Protein AF-0000000072981106 (afdb_homodimer)

InterPro domains:
  IPR003352 Phosphotransferase system, EIIC [PF13303] (28-330)

Nearest PDB structures (foldseek):
  7uwa-assembly1_c  TM=3.039E-01  e=6.686E+00  Citrus x limon
  7uwa-assembly1_c  TM=3.040E-01  e=7.660E+00  Citrus x limon

Secondary structure (DSSP, 8-state):
-HHHHHHHHHHHHHHHHHHHHHHSTTHHHHHHHHHHHHIIIIIHHIIIIIIIIIIT--HHHHHHHHHHHTTHHHHHHHHHHHHTT--HHHHHHHHHHTTTS-HHHHHHHHHHHTTTHHHHHHHSPTTHHHHHIIIIIHHHHHHHHHHHHHHHIIIIIHHHHHHHHHHHHSHHHHHHHHHHHHHHHHHTTT-HHHHHHHHT--HHHHHHHHHHHHHHHHHHHHHHHHHT-S-HHHHHHHHH-GGGGHHHHHHSHHHHHHHHHHHHHHHHHHHHHHT--B--TT---HHHHHHHHHHHS-HHHHHHHHHHHHHHHHHHHHHHHHHTTTS----HHHHHHHHHHHHHHHHH-/-HHHHHHHHHHHHHHHHHHHHHHSTTHHHHHHHHHHHHIIIIIHHIIIIIIIIIIT--HHHHHHHHHHHTTHHHHHHHHHHHHTT--HHHHHHHHHHTTTS-HHHHHHHHHHHTTTHHHHHHHSPTTHHHHHIIIIIHHHHHHHHHHHHHHHIIIIIHHHHHHHHHHHHSHHHHHHHHHHHHHHHHHTTT-HHHHHHHHT--HHHHHHHHHHHHHHHHHHHHHHHHHT-S-HHHHHHHHH-GGGGHHHHHHSHHHHHHHHHHHHHHHHHHHHHHT--B--TT---HHHHHHHHHHHS-HHHHHHHHHHHHHHHHHHHHHHHHHTTTS----HHHHHHHHHHHHHHHHH-

Solvent-accessible surface area (backbone atoms only — not comparable to full-atom values): 30025 Å² total; per-residue (Å²): 109,53,57,59,51,25,50,51,49,52,51,50,50,50,49,51,51,49,45,38,34,71,66,38,88,67,20,46,52,38,40,52,20,41,27,36,19,27,43,27,5,30,36,26,15,32,42,24,23,32,35,32,16,64,69,64,63,34,65,67,27,26,53,24,6,54,32,8,43,57,30,25,0,17,35,9,9,19,37,20,10,42,64,64,65,31,56,66,49,59,12,43,19,31,4,24,16,20,42,78,38,51,40,62,19,10,35,52,21,14,53,60,43,37,69,48,50,50,56,40,59,71,73,34,57,79,62,54,29,54,48,48,40,46,68,46,48,25,45,46,25,28,50,44,17,59,63,34,39,62,55,44,49,68,41,41,39,41,49,26,48,45,35,38,51,21,30,68,75,37,31,58,66,37,16,24,50,48,4,8,52,38,23,31,34,41,49,35,96,62,40,25,23,28,50,32,41,58,23,54,27,38,33,50,54,28,27,18,31,6,42,6,29,27,10,40,22,40,12,44,28,40,26,32,54,71,63,46,35,50,56,71,66,52,26,51,42,31,29,58,34,33,64,80,38,39,68,49,41,67,65,32,46,63,64,51,41,54,27,32,25,53,16,6,11,51,16,2,32,49,36,46,72,70,62,46,34,23,77,47,33,18,34,34,32,40,63,62,15,47,60,39,34,50,35,61,38,58,56,67,60,47,51,53,48,50,50,50,16,31,49,38,5,32,48,27,13,50,50,37,33,63,73,43,61,82,50,91,72,58,30,48,68,58,51,54,51,49,52,51,50,49,51,51,50,61,67,73,93,110,53,57,58,51,25,50,50,49,50,50,50,49,50,50,51,50,49,45,38,34,72,66,38,88,65,20,45,53,38,40,52,21,41,26,35,18,26,42,26,6,31,37,26,16,32,42,23,22,32,35,32,17,65,68,65,62,35,65,67,28,26,52,24,7,55,32,5,43,56,30,26,0,16,36,10,8,19,38,20,10,41,64,65,66,30,56,66,50,58,12,44,20,32,5,25,16,20,42,79,39,52,41,61,19,10,35,54,20,13,53,59,44,34,70,47,50,50,54,40,60,70,73,34,57,80,60,55,30,56,49,49,40,48,70,46,47,24,45,46,25,29,50,44,17,60,64,34,38,62,54,44,49,68,41,40,37,42,50,25,48,45,34,41,52,20,31,68,75,36,31,58,65,37,17,24,51,49,4,9,50,41,23,32,35,41,49,36,96,62,40,24,23,26,52,32,41,58,23,54,29,38,33,49,55,28,26,18,30,6,43,6,27,28,9,41,22,40,11,46,28,41,26,33,56,71,63,47,37,50,56,71,66,53,26,52,42,33,29,57,36,33,65,79,39,38,68,49,41,68,65,31,47,63,65,51,40,54,28,32,27,54,17,7,11,53,16,2,32,52,35,46,72,70,62,45,36,21,78,44,32,19,33,32,32,42,65,62,13,48,59,37,33,50,34,62,40,60,58,66,58,47,52,53,48,48,51,51,15,30,48,37,5,31,48,26,13,51,49,36,33,63,73,41,60,83,50,92,72,58,31,48,67,56,51,53,50,49,51,50,50,50,53,52,51,60,66,74,91

Foldseek 3Di:
DLLVLLLVLLVVLVVVLVCQCVPPDVRLLLLVQLLVLLCQALLQLLQQQLVVCVVVVDVVSNVRSVVRNQQLLLSSQQRNLVSLPADNVLSNLLSVLRGRFHNVLSSQLSNVCSVVLVVLVVPPDPPVSVVCSNPPSSVSSNVSSVVCRVVLCVRLQVSLVSLVVSCVVPVLVSLLQLQLVLLLCQLASNHSLSNQSSNQHWWLSLLLLQLSNLLLLLLQLLQCVLLVLDDNVLSNVCSQGNVVPNVQCVQPVPLSSVLSSRLRSVLSNLSVVLRFIGNRTSQRHNPSSLSSSVSGDPPVSSVVSSVVSNVSSNVSSVVSCVVCVVPDGHHPVNVVVVVVVVVVVVVVD/DLQVLLLVLLVVLVVVLVCQCVPPDVRLLLLVQLLVLLCQALLQLLQQQLVVCVVVVDVVSNVRSVVRNQQLLLSSQQRNLVSLPADNVLSNLLSVLRRRFHNVLSSQLSNVCSVVLVVLVVPPDPPVSVVCSNPPSSVSSNVSSVVCRVVLCVRLQVSLVSLQVSCVVPVLVSLLQLQLVLLLCQLASNHSLSNQSSNQHWWLSLLLLQLSNLLLLLLQLLQCVLLVLDDNVLSNVCSQGNVVPNVQCVQPVPLSSVLSSRLRSVLSNLSSVLRFIGNRTSQRHNPSSLSSSVSGDPPVSSVVSSVVSNVSSNVSSVVSCVVCVVPDGHHPVNVVVVVVVVVVVVVVD

pLDDT: mean 89.25, std 8.45, range [45.03, 98.38]

Sequence (698 aa):
MVIFKGTLLLLICLSAFSLFSLKAPKGMKAMGALADAAVATFLVEAFQSYVGGDMLHIKLLKDTGLAAGGMGGAAAATLVPLALGVSPVYAVLIGASCYGLGILPGFVAGYALSFIVPIIEKKVPKGLDLIVCVALVAPLARLIGNGATPVVNSTLLNIGGIITVAANESPIIMGFILGGVITVVATAPLSSMALTAMLGLKGLPMAIGALSVMGSSFMNFVLFHRLKFGDRSTTISVAIEPLTQADVISANPIPVYVTNFIGGGLAGIIVTHFGLINNATGTATPIAGLMVMYGFNDPKTVTIAAIFCALAGAFAGLLGSIVFKNYKIRTVAELRAASEEQEIEQATAMVIFKGTLLLLICLSAFSLFSLKAPKGMKAMGALADAAVATFLVEAFQSYVGGDMLHIKLLKDTGLAAGGMGGAAAATLVPLALGVSPVYAVLIGASCYGLGILPGFVAGYALSFIVPIIEKKVPKGLDLIVCVALVAPLARLIGNGATPVVNSTLLNIGGIITVAANESPIIMGFILGGVITVVATAPLSSMALTAMLGLKGLPMAIGALSVMGSSFMNFVLFHRLKFGDRSTTISVAIEPLTQADVISANPIPVYVTNFIGGGLAGIIVTHFGLINNATGTATPIAGLMVMYGFNDPKTVTIAAIFCALAGAFAGLLGSIVFKNYKIRTVAELRAASEEQEIEQATA

Radius of gyration: 28.67 Å; Cα contacts (8 Å, |Δi|>4): 1515; chains: 2; bounding box: 59×83×63 Å

Structure (mmCIF, N/CA/C/O backbone):
data_AF-0000000072981106-model_v1
#
loop_
_entity.id
_entity.type
_entity.pdbx_description
1 polymer 'Membrane protein'
#
loop_
_atom_site.group_PDB
_atom_site.id
_atom_site.type_symbol
_atom_site.label_atom_id
_atom_site.label_alt_id
_atom_site.label_comp_id
_atom_site.label_asym_id
_atom_site.label_entity_id
_atom_site.label_seq_id
_atom_site.pdbx_PDB_ins_code
_atom_site.Cartn_x
_atom_site.Cartn_y
_atom_site.Cartn_z
_atom_site.occupancy
_atom_site.B_iso_or_equiv
_atom_site.auth_seq_id
_atom_site.auth_comp_id
_atom_site.auth_asym_id
_atom_site.auth_atom_id
_atom_site.pdbx_PDB_model_num
ATOM 1 N N . MET A 1 1 ? -14.336 27.453 31.312 1 82.06 1 MET A N 1
ATOM 2 C CA . MET A 1 1 ? -14.133 26.047 31.656 1 82.06 1 MET A CA 1
ATOM 3 C C . MET A 1 1 ? -13.82 25.234 30.406 1 82.06 1 MET A C 1
ATOM 5 O O . MET A 1 1 ? -12.891 24.422 30.406 1 82.06 1 MET A O 1
ATOM 9 N N . VAL A 1 2 ? -14.438 25.656 29.312 1 85.19 2 VAL A N 1
ATOM 10 C CA . VAL A 1 2 ? -14.273 24.875 28.094 1 85.19 2 VAL A CA 1
ATOM 11 C C . VAL A 1 2 ? -12.906 25.156 27.469 1 85.19 2 VAL A C 1
ATOM 13 O O . VAL A 1 2 ? -12.25 24.266 26.953 1 85.19 2 VAL A O 1
ATOM 16 N N . ILE A 1 3 ? -12.406 26.375 27.641 1 88.31 3 ILE A N 1
ATOM 17 C CA . ILE A 1 3 ? -11.109 26.781 27.109 1 88.31 3 ILE A CA 1
ATOM 18 C C . ILE A 1 3 ? -10 26.047 27.859 1 88.31 3 ILE A C 1
ATOM 20 O O . ILE A 1 3 ? -9.062 25.516 27.25 1 88.31 3 ILE A O 1
ATOM 24 N N . PHE A 1 4 ? -10.148 26.047 29.094 1 91.5 4 PHE A N 1
ATOM 25 C CA . PHE A 1 4 ? -9.148 25.391 29.922 1 91.5 4 PHE A CA 1
ATOM 26 C C . PHE A 1 4 ? -9.094 23.891 29.625 1 91.5 4 PHE A C 1
ATOM 28 O O . PHE A 1 4 ? -8.016 23.312 29.484 1 91.5 4 PHE A O 1
ATOM 35 N N . LYS A 1 5 ? -10.219 23.328 29.516 1 91.19 5 LYS A N 1
ATOM 36 C CA . LYS A 1 5 ? -10.297 21.891 29.234 1 91.19 5 LYS A CA 1
ATOM 37 C C . LYS A 1 5 ? -9.703 21.578 27.859 1 91.19 5 LYS A C 1
ATOM 39 O O . LYS A 1 5 ? -8.938 20.625 27.719 1 91.19 5 LYS A O 1
ATOM 44 N N . GLY A 1 6 ? -10.086 22.344 26.922 1 89.38 6 GLY A N 1
ATOM 45 C CA . GLY A 1 6 ? -9.578 22.125 25.578 1 89.38 6 GLY A CA 1
ATOM 46 C C . GLY A 1 6 ? -8.07 22.297 25.484 1 89.38 6 GLY A C 1
ATOM 47 O O . GLY A 1 6 ? -7.398 21.5 24.828 1 89.38 6 GLY A O 1
ATOM 48 N N . THR A 1 7 ? -7.602 23.219 26.125 1 91.69 7 THR A N 1
ATOM 49 C CA . THR A 1 7 ? -6.168 23.5 26.094 1 91.69 7 THR A CA 1
ATOM 50 C C . THR A 1 7 ? -5.387 22.422 26.828 1 91.69 7 THR A C 1
ATOM 52 O O . THR A 1 7 ? -4.348 21.969 26.344 1 91.69 7 THR A O 1
ATOM 55 N N . LEU A 1 8 ? -5.859 22.094 27.906 1 93.19 8 LEU A N 1
ATOM 56 C CA . LEU A 1 8 ? -5.199 21.062 28.688 1 93.19 8 LEU A CA 1
ATOM 57 C C . LEU A 1 8 ? -5.137 19.75 27.922 1 93.19 8 LEU A C 1
ATOM 59 O O . LEU A 1 8 ? -4.105 19.078 27.906 1 93.19 8 LEU A O 1
ATOM 63 N N . LEU A 1 9 ? -6.18 19.391 27.359 1 91.5 9 LEU A N 1
ATOM 64 C CA . LEU A 1 9 ? -6.246 18.141 26.609 1 91.5 9 LEU A CA 1
ATOM 65 C C . LEU A 1 9 ? -5.332 18.203 25.391 1 91.5 9 LEU A C 1
ATOM 67 O O . LEU A 1 9 ? -4.715 17.188 25.031 1 91.5 9 LEU A O 1
ATOM 71 N N . LEU A 1 10 ? -5.332 19.297 24.734 1 89.69 10 LEU A N 1
ATOM 72 C CA . LEU A 1 10 ? -4.43 19.469 23.609 1 89.69 10 LEU A CA 1
ATOM 73 C C . LEU A 1 10 ? -2.977 19.281 24.031 1 89.69 10 LEU A C 1
ATOM 75 O O . LEU A 1 10 ? -2.221 18.578 23.359 1 89.69 10 LEU A O 1
ATOM 79 N N . LEU A 1 11 ? -2.633 19.812 25.141 1 90.5 11 LEU A N 1
ATOM 80 C CA . LEU A 1 11 ? -1.264 19.719 25.641 1 90.5 11 LEU A CA 1
ATOM 81 C C . LEU A 1 11 ? -0.94 18.297 26.062 1 90.5 11 LEU A C 1
ATOM 83 O O . LEU A 1 11 ? 0.184 17.828 25.875 1 90.5 11 LEU A O 1
ATOM 87 N N . ILE A 1 12 ? -1.849 17.672 26.641 1 90.75 12 ILE A N 1
ATOM 88 C CA . ILE A 1 12 ? -1.661 16.281 27.047 1 90.75 12 ILE A CA 1
ATOM 89 C C . ILE A 1 12 ? -1.435 15.422 25.797 1 90.75 12 ILE A C 1
ATOM 91 O O . ILE A 1 12 ? -0.544 14.57 25.797 1 90.75 12 ILE A O 1
ATOM 95 N N . CYS A 1 13 ? -2.219 15.664 24.812 1 88.88 13 CYS A N 1
ATOM 96 C CA . CYS A 1 13 ? -2.076 14.914 23.578 1 88.88 13 CYS A CA 1
ATOM 97 C C . CYS A 1 13 ? -0.718 15.172 22.938 1 88.88 13 CYS A C 1
ATOM 99 O O . CYS A 1 13 ? -0.076 14.25 22.438 1 88.88 13 CYS A O 1
ATOM 101 N N . LEU A 1 14 ? -0.359 16.375 22.969 1 88.12 14 LEU A N 1
ATOM 102 C CA . LEU A 1 14 ? 0.933 16.734 22.406 1 88.12 14 LEU A CA 1
ATOM 103 C C . LEU A 1 14 ? 2.07 16.062 23.156 1 88.12 14 LEU A C 1
ATOM 105 O O . LEU A 1 14 ? 3.047 15.617 22.547 1 88.12 14 LEU A O 1
ATOM 109 N N . SER A 1 15 ? 1.947 16.078 24.422 1 89.44 15 SER A N 1
ATOM 110 C CA . SER A 1 15 ? 2.961 15.422 25.25 1 89.44 15 SER A CA 1
ATOM 111 C C . SER A 1 15 ? 3.014 13.922 24.969 1 89.44 15 SER A C 1
ATOM 113 O O . SER A 1 15 ? 4.094 13.344 24.859 1 89.44 15 SER A O 1
ATOM 115 N N . ALA A 1 16 ? 1.918 13.367 24.875 1 87.81 16 ALA A N 1
ATOM 116 C CA . ALA A 1 16 ? 1.851 11.945 24.578 1 87.81 16 ALA A CA 1
ATOM 117 C C . ALA A 1 16 ? 2.42 11.641 23.188 1 87.81 16 ALA A C 1
ATOM 119 O O . ALA A 1 16 ? 3.133 10.648 23.016 1 87.81 16 ALA A O 1
ATOM 120 N N . PHE A 1 17 ? 2.031 12.438 22.328 1 86.88 17 PHE A N 1
ATOM 121 C CA . PHE A 1 17 ? 2.523 12.297 20.953 1 86.88 17 PHE A CA 1
ATOM 122 C C . PHE A 1 17 ? 4.039 12.469 20.906 1 86.88 17 PHE A C 1
ATOM 124 O O . PHE A 1 17 ? 4.727 11.727 20.203 1 86.88 17 PHE A O 1
ATOM 131 N N . SER A 1 18 ? 4.523 13.391 21.609 1 85.94 18 SER A N 1
ATOM 132 C CA . SER A 1 18 ? 5.961 13.633 21.672 1 85.94 18 SER A CA 1
ATOM 133 C C . SER A 1 18 ? 6.691 12.469 22.328 1 85.94 18 SER A C 1
ATOM 135 O O . SER A 1 18 ? 7.758 12.062 21.875 1 85.94 18 SER A O 1
ATOM 137 N N . LEU A 1 19 ? 6.098 12.008 23.328 1 88.06 19 LEU A N 1
ATOM 138 C CA . LEU A 1 19 ? 6.691 10.875 24.031 1 88.06 19 LEU A CA 1
ATOM 139 C C . LEU A 1 19 ? 6.734 9.648 23.125 1 88.06 19 LEU A C 1
ATOM 141 O O . LEU A 1 19 ? 7.73 8.922 23.109 1 88.06 19 LEU A O 1
ATOM 145 N N . PHE A 1 20 ? 5.746 9.461 22.422 1 89.81 20 PHE A N 1
ATOM 146 C CA . PHE A 1 20 ? 5.711 8.336 21.5 1 89.81 20 PHE A CA 1
ATOM 147 C C . PHE A 1 20 ? 6.758 8.5 20.406 1 89.81 20 PHE A C 1
ATOM 149 O O . PHE A 1 20 ? 7.496 7.559 20.094 1 89.81 20 PHE A O 1
ATOM 156 N N . SER A 1 21 ? 6.82 9.633 19.828 1 86.81 21 SER A N 1
ATOM 157 C CA . SER A 1 21 ? 7.723 9.883 18.719 1 86.81 21 SER A CA 1
ATOM 158 C C . SER A 1 21 ? 9.18 9.734 19.125 1 86.81 21 SER A C 1
ATOM 160 O O . SER A 1 21 ? 10.008 9.242 18.359 1 86.81 21 SER A O 1
ATOM 162 N N . LEU A 1 22 ? 9.438 10.102 20.375 1 83.56 22 LEU A N 1
ATOM 163 C CA . LEU A 1 22 ? 10.836 10.164 20.797 1 83.56 22 LEU A CA 1
ATOM 164 C C . LEU A 1 22 ? 11.234 8.898 21.547 1 83.56 22 LEU A C 1
ATOM 166 O O . LEU A 1 22 ? 12.398 8.492 21.5 1 83.56 22 LEU A O 1
ATOM 170 N N . LYS A 1 23 ? 10.273 8.234 22.219 1 88.06 23 LYS A N 1
ATOM 171 C CA . LYS A 1 23 ? 10.656 7.152 23.109 1 88.06 23 LYS A CA 1
ATOM 172 C C . LYS A 1 23 ? 10.219 5.797 22.562 1 88.06 23 LYS A C 1
ATOM 174 O O . LYS A 1 23 ? 10.797 4.762 22.906 1 88.06 23 LYS A O 1
ATOM 179 N N . ALA A 1 24 ? 9.188 5.809 21.844 1 90.12 24 ALA A N 1
ATOM 180 C CA . ALA A 1 24 ? 8.75 4.527 21.297 1 90.12 24 ALA A CA 1
ATOM 181 C C . ALA A 1 24 ? 9.727 4.023 20.234 1 90.12 24 ALA A C 1
ATOM 183 O O . ALA A 1 24 ? 10.344 4.82 19.516 1 90.12 24 ALA A O 1
ATOM 184 N N . PRO A 1 25 ? 9.867 2.684 20.141 1 91.12 25 PRO A N 1
ATOM 185 C CA . PRO A 1 25 ? 10.75 2.141 19.109 1 91.12 25 PRO A CA 1
ATOM 186 C C . PRO A 1 25 ? 10.359 2.59 17.703 1 91.12 25 PRO A C 1
ATOM 188 O O . PRO A 1 25 ? 9.281 2.232 17.219 1 91.12 25 PRO A O 1
ATOM 191 N N . LYS A 1 26 ? 11.227 3.303 17.016 1 91.94 26 LYS A N 1
ATOM 192 C CA . LYS A 1 26 ? 11.031 3.811 15.664 1 91.94 26 LYS A CA 1
ATOM 193 C C . LYS A 1 26 ? 9.789 4.695 15.594 1 91.94 26 LYS A C 1
ATOM 195 O O . LYS A 1 26 ? 9.078 4.691 14.586 1 91.94 26 LYS A O 1
ATOM 200 N N . GLY A 1 27 ? 9.555 5.383 16.656 1 89.88 27 GLY A N 1
ATOM 201 C CA . GLY A 1 27 ? 8.359 6.203 16.766 1 89.88 27 GLY A CA 1
ATOM 202 C C . GLY A 1 27 ? 8.305 7.336 15.766 1 89.88 27 GLY A C 1
ATOM 203 O O . GLY A 1 27 ? 7.258 7.609 15.18 1 89.88 27 GLY A O 1
ATOM 204 N N . MET A 1 28 ? 9.352 8.008 15.539 1 85.62 28 MET A N 1
ATOM 205 C CA . MET A 1 28 ? 9.414 9.133 14.609 1 85.62 28 MET A CA 1
ATOM 206 C C . MET A 1 28 ? 9.086 8.68 13.188 1 85.62 28 MET A C 1
ATOM 208 O O . MET A 1 28 ? 8.367 9.367 12.461 1 85.62 28 MET A O 1
ATOM 212 N N . LYS A 1 29 ? 9.617 7.547 12.828 1 88.5 29 LYS A N 1
ATOM 213 C CA . LYS A 1 29 ? 9.352 6.992 11.508 1 88.5 29 LYS A CA 1
ATOM 214 C C . LYS A 1 29 ? 7.879 6.613 11.352 1 88.5 29 LYS A C 1
ATOM 216 O O . LYS A 1 29 ? 7.285 6.824 10.289 1 88.5 29 LYS A O 1
ATOM 221 N N . ALA A 1 30 ? 7.398 6.055 12.43 1 93 30 ALA A N 1
ATOM 222 C CA . ALA A 1 30 ? 5.996 5.652 12.414 1 93 30 ALA A CA 1
ATOM 223 C C . ALA A 1 30 ? 5.078 6.863 12.258 1 93 30 ALA A C 1
ATOM 225 O O . ALA A 1 30 ? 4.102 6.82 11.508 1 93 30 ALA A O 1
ATOM 226 N N . MET A 1 31 ? 5.422 7.883 12.93 1 88.25 31 MET A N 1
ATOM 227 C CA . MET A 1 31 ? 4.598 9.086 12.867 1 88.25 31 MET A CA 1
ATOM 228 C C . MET A 1 31 ? 4.695 9.75 11.5 1 88.25 31 MET A C 1
ATOM 230 O O . MET A 1 31 ? 3.715 10.305 11 1 88.25 31 MET A O 1
ATOM 234 N N . GLY A 1 32 ? 5.855 9.758 10.953 1 85.69 32 GLY A N 1
ATOM 235 C CA . GLY A 1 32 ? 6.012 10.242 9.594 1 85.69 32 GLY A CA 1
ATOM 236 C C . GLY A 1 32 ? 5.176 9.469 8.586 1 85.69 32 GLY A C 1
ATOM 237 O O . GLY A 1 32 ? 4.605 10.055 7.664 1 85.69 32 GLY A O 1
ATOM 238 N N . ALA A 1 33 ? 5.141 8.18 8.781 1 92 33 ALA A N 1
ATOM 239 C CA . ALA A 1 33 ? 4.344 7.328 7.902 1 92 33 ALA A CA 1
ATOM 240 C C . ALA A 1 33 ? 2.854 7.609 8.062 1 92 33 ALA A C 1
ATOM 242 O O . ALA A 1 33 ? 2.092 7.523 7.102 1 92 33 ALA A O 1
ATOM 243 N N . LEU A 1 34 ? 2.432 7.91 9.312 1 90.69 34 LEU A N 1
ATOM 244 C CA . LEU A 1 34 ? 1.043 8.289 9.555 1 90.69 34 LEU A CA 1
ATOM 245 C C . LEU A 1 34 ? 0.689 9.562 8.789 1 90.69 34 LEU A C 1
ATOM 247 O O . LEU A 1 34 ? -0.386 9.656 8.195 1 90.69 34 LEU A O 1
ATOM 251 N N . ALA A 1 35 ? 1.575 10.5 8.828 1 85.94 35 ALA A N 1
ATOM 252 C CA . ALA A 1 35 ? 1.39 11.734 8.078 1 85.94 35 ALA A CA 1
ATOM 253 C C . ALA A 1 35 ? 1.273 11.453 6.582 1 85.94 35 ALA A C 1
ATOM 255 O O . ALA A 1 35 ? 0.432 12.039 5.898 1 85.94 35 ALA A O 1
ATOM 256 N N . ASP A 1 36 ? 2.082 10.586 6.129 1 89.5 36 ASP A N 1
ATOM 257 C CA . ASP A 1 36 ? 2.059 10.203 4.723 1 89.5 36 ASP A CA 1
ATOM 258 C C . ASP A 1 36 ? 0.728 9.547 4.352 1 89.5 36 ASP A C 1
ATOM 260 O O . ASP A 1 36 ? 0.224 9.742 3.242 1 89.5 36 ASP A O 1
ATOM 264 N N . ALA A 1 37 ? 0.231 8.75 5.25 1 93.81 37 ALA A N 1
ATOM 265 C CA . ALA A 1 37 ? -1.055 8.094 5.012 1 93.81 37 ALA A CA 1
ATOM 266 C C . ALA A 1 37 ? -2.176 9.125 4.883 1 93.81 37 ALA A C 1
ATOM 268 O O . ALA A 1 37 ? -3.074 8.969 4.051 1 93.81 37 ALA A O 1
ATOM 269 N N . ALA A 1 38 ? -2.109 10.117 5.723 1 87.88 38 ALA A N 1
ATOM 270 C CA . ALA A 1 38 ? -3.107 11.18 5.66 1 87.88 38 ALA A CA 1
ATOM 271 C C . ALA A 1 38 ? -3.027 11.93 4.332 1 87.88 38 ALA A C 1
ATOM 273 O O . ALA A 1 38 ? -4.055 12.305 3.76 1 87.88 38 ALA A O 1
ATOM 274 N N . VAL A 1 39 ? -1.879 12.133 3.885 1 84.31 39 VAL A N 1
ATOM 275 C CA . VAL A 1 39 ? -1.666 12.82 2.615 1 84.31 39 VAL A CA 1
ATOM 276 C C . VAL A 1 39 ? -2.223 11.984 1.471 1 84.31 39 VAL A C 1
ATOM 278 O O . VAL A 1 39 ? -2.936 12.492 0.604 1 84.31 39 VAL A O 1
ATOM 281 N N . ALA A 1 40 ? -1.908 10.734 1.535 1 92.06 40 ALA A N 1
ATOM 282 C CA . ALA A 1 40 ? -2.252 9.844 0.434 1 92.06 40 ALA A CA 1
ATOM 283 C C . ALA A 1 40 ? -3.76 9.609 0.365 1 92.06 40 ALA A C 1
ATOM 285 O O . ALA A 1 40 ? -4.281 9.172 -0.664 1 92.06 40 ALA A O 1
ATOM 286 N N . THR A 1 41 ? -4.492 9.961 1.45 1 93.06 41 THR A N 1
ATOM 287 C CA . THR A 1 41 ? -5.914 9.633 1.473 1 93.06 41 THR A CA 1
ATOM 288 C C . THR A 1 41 ? -6.754 10.883 1.707 1 93.06 41 THR A C 1
ATOM 290 O O . THR A 1 41 ? -7.387 11.398 0.781 1 93.06 41 THR A O 1
ATOM 293 N N . PHE A 1 42 ? -6.551 11.508 2.834 1 86.5 42 PHE A N 1
ATOM 294 C CA . PHE A 1 42 ? -7.418 12.609 3.225 1 86.5 42 PHE A CA 1
ATOM 295 C C . PHE A 1 42 ? -7.137 13.844 2.379 1 86.5 42 PHE A C 1
ATOM 297 O O . PHE A 1 42 ? -8.055 14.586 2.025 1 86.5 42 PHE A O 1
ATOM 304 N N . LEU A 1 43 ? -5.863 14.094 2.176 1 85.44 43 LEU A N 1
ATOM 305 C CA . LEU A 1 43 ? -5.527 15.242 1.347 1 85.44 43 LEU A CA 1
ATOM 306 C C . LEU A 1 43 ? -6.039 15.055 -0.078 1 85.44 43 LEU A C 1
ATOM 308 O O . LEU A 1 43 ? -6.508 16 -0.705 1 85.44 43 LEU A O 1
ATOM 312 N N . VAL A 1 44 ? -5.863 13.922 -0.583 1 90.81 44 VAL A N 1
ATOM 313 C CA . VAL A 1 44 ? -6.363 13.609 -1.918 1 90.81 44 VAL A CA 1
ATOM 314 C C . VAL A 1 44 ? -7.883 13.789 -1.952 1 90.81 44 VAL A C 1
ATOM 316 O O . VAL A 1 44 ? -8.43 14.344 -2.908 1 90.81 44 VAL A O 1
ATOM 319 N N . GLU A 1 45 ? -8.516 13.281 -0.97 1 90.12 45 GLU A N 1
ATOM 320 C CA . GLU A 1 45 ? -9.969 13.438 -0.89 1 90.12 45 GLU A CA 1
ATOM 321 C C . GLU A 1 45 ? -10.367 14.906 -0.875 1 90.12 45 GLU A C 1
ATOM 323 O O . GLU A 1 45 ? -11.281 15.312 -1.598 1 90.12 45 GLU A O 1
ATOM 328 N N . ALA A 1 46 ? -9.734 15.648 -0.097 1 84.25 46 ALA A N 1
ATOM 329 C CA . ALA A 1 46 ? -10.062 17.062 0.053 1 84.25 46 ALA A CA 1
ATOM 330 C C . ALA A 1 46 ? -9.852 17.812 -1.259 1 84.25 46 ALA A C 1
ATOM 332 O O . ALA A 1 46 ? -10.711 18.594 -1.673 1 84.25 46 ALA A O 1
ATOM 333 N N . PHE A 1 47 ? -8.805 17.547 -1.851 1 85.31 47 PHE A N 1
ATOM 334 C CA . PHE A 1 47 ? -8.469 18.25 -3.074 1 85.31 47 PHE A CA 1
ATOM 335 C C . PHE A 1 47 ? -9.344 17.797 -4.23 1 85.31 47 PHE A C 1
ATOM 337 O O . PHE A 1 47 ? -9.875 18.625 -4.98 1 85.31 47 PHE A O 1
ATOM 344 N N . GLN A 1 48 ? -9.461 16.562 -4.387 1 89.69 48 GLN A N 1
ATOM 345 C CA . GLN A 1 48 ? -10.148 16.031 -5.559 1 89.69 48 GLN A CA 1
ATOM 346 C C . GLN A 1 48 ? -11.664 16.109 -5.387 1 89.69 48 GLN A C 1
ATOM 348 O O . GLN A 1 48 ? -12.383 16.484 -6.316 1 89.69 48 GLN A O 1
ATOM 353 N N . SER A 1 49 ? -12.164 15.773 -4.281 1 84.19 49 SER A N 1
ATOM 354 C CA . SER A 1 49 ? -13.609 15.742 -4.09 1 84.19 49 SER A CA 1
ATOM 355 C C . SER A 1 49 ? -14.164 17.141 -3.855 1 84.19 49 SER A C 1
ATOM 357 O O . SER A 1 49 ? -15.148 17.531 -4.48 1 84.19 49 SER A O 1
ATOM 359 N N . TYR A 1 50 ? -13.5 17.891 -3.031 1 77.56 50 TYR A N 1
ATOM 360 C CA . TYR A 1 50 ? -14.109 19.141 -2.625 1 77.56 50 TYR A CA 1
ATOM 361 C C . TYR A 1 50 ? -13.75 20.266 -3.596 1 77.56 50 TYR A C 1
ATOM 363 O O . TYR A 1 50 ? -14.602 21.078 -3.959 1 77.56 50 TYR A O 1
ATOM 371 N N . VAL A 1 51 ? -12.461 20.281 -4.031 1 76.44 51 VAL A N 1
ATOM 372 C CA . VAL A 1 51 ? -12.07 21.312 -4.984 1 76.44 51 VAL A CA 1
ATOM 373 C C . VAL A 1 51 ? -12.422 20.875 -6.402 1 76.44 51 VAL A C 1
ATOM 375 O O . VAL A 1 51 ? -13.086 21.594 -7.141 1 76.44 51 VAL A O 1
ATOM 378 N N . GLY A 1 52 ? -12.102 19.703 -6.777 1 79.94 52 GLY A N 1
ATOM 379 C CA . GLY A 1 52 ? -12.344 19.219 -8.125 1 79.94 52 GLY A CA 1
ATOM 380 C C . GLY A 1 52 ? -13.781 18.812 -8.367 1 79.94 52 GLY A C 1
ATOM 381 O O . GLY A 1 52 ? -14.383 19.219 -9.367 1 79.94 52 GLY A O 1
ATOM 382 N N . GLY A 1 53 ? -14.312 18.016 -7.453 1 79.06 53 GLY A N 1
ATOM 383 C CA . GLY A 1 53 ? -15.648 17.484 -7.621 1 79.06 53 GLY A CA 1
ATOM 384 C C . GLY A 1 53 ? -16.734 18.5 -7.336 1 79.06 53 GLY A C 1
ATOM 385 O O . GLY A 1 53 ? -17.609 18.75 -8.18 1 79.06 53 GLY A O 1
ATOM 386 N N . ASP A 1 54 ? -16.656 19.141 -6.242 1 75.81 54 ASP A N 1
ATOM 387 C CA . ASP A 1 54 ? -17.75 20.016 -5.82 1 75.81 54 ASP A CA 1
ATOM 388 C C . ASP A 1 54 ? -17.609 21.406 -6.449 1 75.81 54 ASP A C 1
ATOM 390 O O . ASP A 1 54 ? -18.609 22 -6.871 1 75.81 54 ASP A O 1
ATOM 394 N N . MET A 1 55 ? -16.375 21.938 -6.535 1 74.62 55 MET A N 1
ATOM 395 C CA . MET A 1 55 ? -16.188 23.281 -7.078 1 74.62 55 MET A CA 1
ATOM 396 C C . MET A 1 55 ? -16.156 23.25 -8.602 1 74.62 55 MET A C 1
ATOM 398 O O . MET A 1 55 ? -16.828 24.062 -9.25 1 74.62 55 MET A O 1
ATOM 402 N N . LEU A 1 56 ? -15.422 22.266 -9.203 1 81 56 LEU A N 1
ATOM 403 C CA . LEU A 1 56 ? -15.258 22.219 -10.656 1 81 56 LEU A CA 1
ATOM 404 C C . LEU A 1 56 ? -16.266 21.266 -11.281 1 81 56 LEU A C 1
ATOM 406 O O . LEU A 1 56 ? -16.422 21.219 -12.508 1 81 56 LEU A O 1
ATOM 410 N N . HIS A 1 57 ? -17.016 20.516 -10.5 1 85.12 57 HIS A N 1
ATOM 411 C CA . HIS A 1 57 ? -18.094 19.609 -10.898 1 85.12 57 HIS A CA 1
ATOM 412 C C . HIS A 1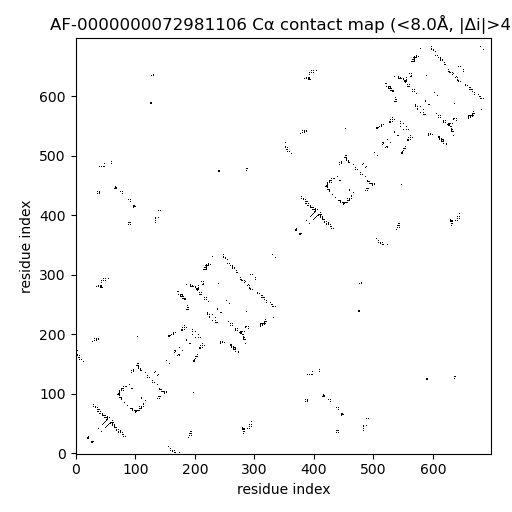 57 ? -17.594 18.562 -11.883 1 85.12 57 HIS A C 1
ATOM 414 O O . HIS A 1 57 ? -18.219 18.312 -12.914 1 85.12 57 HIS A O 1
ATOM 420 N N . ILE A 1 58 ? -16.453 18.062 -11.648 1 89.81 58 ILE A N 1
ATOM 421 C CA . ILE A 1 58 ? -15.891 16.969 -12.438 1 89.81 58 ILE A CA 1
ATOM 422 C C . ILE A 1 58 ? -16.078 15.641 -11.695 1 89.81 58 ILE A C 1
ATOM 424 O O . ILE A 1 58 ? -15.508 15.438 -10.617 1 89.81 58 ILE A O 1
ATOM 428 N N . LYS A 1 59 ? -16.875 14.773 -12.227 1 90.94 59 LYS A N 1
ATOM 429 C CA . LYS A 1 59 ? -17.266 13.516 -11.586 1 90.94 59 LYS A CA 1
ATOM 430 C C . LYS A 1 59 ? -16.047 12.641 -11.312 1 90.94 59 LYS A C 1
ATOM 432 O O . LYS A 1 59 ? -15.945 12.016 -10.25 1 90.94 59 LYS A O 1
ATOM 437 N N . LEU A 1 60 ? -15.195 12.523 -12.234 1 92.12 60 LEU A N 1
ATOM 438 C CA . LEU A 1 60 ? -13.984 11.719 -12.086 1 92.12 60 LEU A CA 1
ATOM 439 C C . LEU A 1 60 ? -13.195 12.148 -10.852 1 92.12 60 LEU A C 1
ATOM 441 O O . LEU A 1 60 ? -12.688 11.305 -10.109 1 92.12 60 LEU A O 1
ATOM 445 N N . LEU A 1 61 ? -13.086 13.414 -10.641 1 92.44 61 LEU A N 1
ATOM 446 C CA . LEU A 1 61 ? -12.336 13.953 -9.508 1 92.44 61 LEU A CA 1
ATOM 447 C C . LEU A 1 61 ? -13.047 13.633 -8.195 1 92.44 61 LEU A C 1
ATOM 449 O O . LEU A 1 61 ? -12.398 13.289 -7.199 1 92.44 61 LEU A O 1
ATOM 453 N N . LYS A 1 62 ? -14.336 13.719 -8.227 1 90.69 62 LYS A N 1
ATOM 454 C CA . LYS A 1 62 ? -15.117 13.391 -7.039 1 90.69 62 LYS A CA 1
ATOM 455 C C . LYS A 1 62 ? -14.945 11.914 -6.668 1 90.69 62 LYS A C 1
ATOM 457 O O . LYS A 1 62 ? -14.734 11.586 -5.5 1 90.69 62 LYS A O 1
ATOM 462 N N . ASP A 1 63 ? -15.031 11.078 -7.633 1 92.5 63 ASP A N 1
ATOM 463 C CA . ASP A 1 63 ? -14.898 9.641 -7.406 1 92.5 63 ASP A CA 1
ATOM 464 C C . ASP A 1 63 ? -13.492 9.297 -6.898 1 92.5 63 ASP A C 1
ATOM 466 O O . ASP A 1 63 ? -13.336 8.422 -6.051 1 92.5 63 ASP A O 1
ATOM 470 N N . THR A 1 64 ? -12.562 9.945 -7.445 1 93.5 64 THR A N 1
ATOM 471 C CA . THR A 1 64 ? -11.188 9.734 -7.016 1 93.5 64 THR A CA 1
ATOM 472 C C . THR A 1 64 ? -11.016 10.102 -5.547 1 93.5 64 THR A C 1
ATOM 474 O O . THR A 1 64 ? -10.383 9.359 -4.785 1 93.5 64 THR A O 1
ATOM 477 N N . GLY A 1 65 ? -11.508 11.266 -5.219 1 92.06 65 GLY A N 1
ATOM 478 C CA . GLY A 1 65 ? -11.414 11.711 -3.84 1 92.06 65 GLY A CA 1
ATOM 479 C C . GLY A 1 65 ? -12.102 10.781 -2.863 1 92.06 65 GLY A C 1
ATOM 480 O O . GLY A 1 65 ? -11.57 10.484 -1.793 1 92.06 65 GLY A O 1
ATOM 481 N N . LEU A 1 66 ? -13.281 10.336 -3.201 1 89.62 66 LEU A N 1
ATOM 482 C CA . LEU A 1 66 ? -14.039 9.438 -2.336 1 89.62 66 LEU A CA 1
ATOM 483 C C . LEU A 1 66 ? -13.32 8.102 -2.182 1 89.62 66 LEU A C 1
ATOM 485 O O . LEU A 1 66 ? -13.305 7.516 -1.095 1 89.62 66 LEU A O 1
ATOM 489 N N . ALA A 1 67 ? -12.75 7.641 -3.215 1 91.88 67 ALA A N 1
ATOM 490 C CA . ALA A 1 67 ? -11.992 6.391 -3.172 1 91.88 67 ALA A CA 1
ATOM 491 C C . ALA A 1 67 ? -10.797 6.5 -2.229 1 91.88 67 ALA A C 1
ATOM 493 O O . ALA A 1 67 ? -10.594 5.641 -1.371 1 91.88 67 ALA A O 1
ATOM 494 N N . ALA A 1 68 ? -10.117 7.531 -2.371 1 93.38 68 ALA A N 1
ATOM 495 C CA . ALA A 1 68 ? -8.922 7.734 -1.559 1 93.38 68 ALA A CA 1
ATOM 496 C C . ALA A 1 68 ? -9.281 7.973 -0.096 1 93.38 68 ALA A C 1
ATOM 498 O O . ALA A 1 68 ? -8.625 7.445 0.807 1 93.38 68 ALA A O 1
ATOM 499 N N . GLY A 1 69 ? -10.289 8.734 0.147 1 90.38 69 GLY A N 1
ATOM 500 C CA . GLY A 1 69 ? -10.688 9.117 1.493 1 90.38 69 GLY A CA 1
ATOM 501 C C . GLY A 1 69 ? -11.102 7.941 2.354 1 90.38 69 GLY A C 1
ATOM 502 O O . GLY A 1 69 ? -10.93 7.965 3.574 1 90.38 69 GLY A O 1
ATOM 503 N N . GLY A 1 70 ? -11.656 6.941 1.772 1 90.56 70 GLY A N 1
ATOM 504 C CA . GLY A 1 70 ? -12.109 5.77 2.504 1 90.56 70 GLY A CA 1
ATOM 505 C C . GLY A 1 70 ? -10.992 4.797 2.834 1 90.56 70 GLY A C 1
ATOM 506 O O . GLY A 1 70 ? -11.219 3.797 3.52 1 90.56 70 GLY A O 1
ATOM 507 N N . MET A 1 71 ? -9.758 5.125 2.502 1 94.88 71 MET A N 1
ATOM 508 C CA . MET A 1 71 ? -8.648 4.184 2.627 1 94.88 71 MET A CA 1
ATOM 509 C C . MET A 1 71 ? -7.691 4.609 3.738 1 94.88 71 MET A C 1
ATOM 511 O O . MET A 1 71 ? -6.523 4.219 3.74 1 94.88 71 MET A O 1
ATOM 515 N N . GLY A 1 72 ? -8.172 5.383 4.66 1 93.94 72 GLY A N 1
ATOM 516 C CA . GLY A 1 72 ? -7.293 5.895 5.703 1 93.94 72 GLY A CA 1
ATOM 517 C C . GLY A 1 72 ? -6.645 4.801 6.523 1 93.94 72 GLY A C 1
ATOM 518 O O . GLY A 1 72 ? -5.426 4.805 6.723 1 93.94 72 GLY A O 1
ATOM 519 N N . GLY A 1 73 ? -7.469 3.906 7 1 95.75 73 GLY A N 1
ATOM 520 C CA . GLY A 1 73 ? -6.945 2.807 7.797 1 95.75 73 GLY A CA 1
ATOM 521 C C . GLY A 1 73 ? -5.996 1.909 7.023 1 95.75 73 GLY A C 1
ATOM 522 O O . GLY A 1 73 ? -4.93 1.545 7.523 1 95.75 73 GLY A O 1
ATOM 523 N N . ALA A 1 74 ? -6.344 1.563 5.801 1 97.75 74 ALA A N 1
ATOM 524 C CA . ALA A 1 74 ? -5.516 0.713 4.949 1 97.75 74 ALA A CA 1
ATOM 525 C C . ALA A 1 74 ? -4.188 1.391 4.625 1 97.75 74 ALA A C 1
ATOM 527 O O . ALA A 1 74 ? -3.141 0.74 4.602 1 97.75 74 ALA A O 1
ATOM 528 N N . ALA A 1 75 ? -4.285 2.68 4.352 1 97.31 75 ALA A N 1
ATOM 529 C CA . ALA A 1 75 ? -3.082 3.426 3.99 1 97.31 75 ALA A CA 1
ATOM 530 C C . ALA A 1 75 ? -2.098 3.475 5.152 1 97.31 75 ALA A C 1
ATOM 532 O O . ALA A 1 75 ? -0.9 3.236 4.973 1 97.31 75 ALA A O 1
ATOM 533 N N . ALA A 1 76 ? -2.604 3.756 6.332 1 96.69 76 ALA A N 1
ATOM 534 C CA . ALA A 1 76 ? -1.735 3.811 7.504 1 96.69 76 ALA A CA 1
ATOM 535 C C . ALA A 1 76 ? -1.146 2.438 7.812 1 96.69 76 ALA A C 1
ATOM 537 O O . ALA A 1 76 ? 0.042 2.322 8.125 1 96.69 76 ALA A O 1
ATOM 538 N N . ALA A 1 77 ? -1.974 1.44 7.707 1 98.38 77 ALA A N 1
ATOM 539 C CA . ALA A 1 77 ? -1.55 0.076 8.008 1 98.38 77 ALA A CA 1
ATOM 540 C C . ALA A 1 77 ? -0.58 -0.446 6.953 1 98.38 77 ALA A C 1
ATOM 542 O O . ALA A 1 77 ? 0.099 -1.453 7.168 1 98.38 77 ALA A O 1
ATOM 543 N N . THR A 1 78 ? -0.457 0.19 5.844 1 98.31 78 THR A N 1
ATOM 544 C CA . THR A 1 78 ? 0.496 -0.176 4.801 1 98.31 78 THR A CA 1
ATOM 545 C C . THR A 1 78 ? 1.789 0.621 4.945 1 98.31 78 THR A C 1
ATOM 547 O O . THR A 1 78 ? 2.879 0.046 4.969 1 98.31 78 THR A O 1
ATOM 550 N N . LEU A 1 79 ? 1.674 1.913 5.133 1 97.12 79 LEU A N 1
ATOM 551 C CA . LEU A 1 79 ? 2.83 2.801 5.086 1 97.12 79 LEU A CA 1
ATOM 552 C C . LEU A 1 79 ? 3.676 2.656 6.348 1 97.12 79 LEU A C 1
ATOM 554 O O . LEU A 1 79 ? 4.902 2.773 6.297 1 97.12 79 LEU A O 1
ATOM 558 N N . VAL A 1 80 ? 3.025 2.432 7.473 1 96.31 80 VAL A N 1
ATOM 559 C CA . VAL A 1 80 ? 3.766 2.342 8.727 1 96.31 80 VAL A CA 1
ATOM 560 C C . VAL A 1 80 ? 4.676 1.114 8.703 1 96.31 80 VAL A C 1
ATOM 562 O O . VAL A 1 80 ? 5.887 1.227 8.914 1 96.31 80 VAL A O 1
ATOM 565 N N . PRO A 1 81 ? 4.109 -0.061 8.406 1 97.81 81 PRO A N 1
ATOM 566 C CA . PRO A 1 81 ? 5.016 -1.209 8.305 1 97.81 81 PRO A CA 1
ATOM 567 C C . PRO A 1 81 ? 6.09 -1.021 7.242 1 97.81 81 PRO A C 1
ATOM 569 O O . PRO A 1 81 ? 7.234 -1.442 7.434 1 97.81 81 PRO A O 1
ATOM 572 N N . LEU A 1 82 ? 5.777 -0.433 6.133 1 96.06 82 LEU A N 1
ATOM 573 C CA . LEU A 1 82 ? 6.77 -0.166 5.098 1 96.06 82 LEU A CA 1
ATOM 574 C C . LEU A 1 82 ? 7.914 0.683 5.648 1 96.06 82 LEU A C 1
ATOM 576 O O . LEU A 1 82 ? 9.086 0.394 5.395 1 96.06 82 LEU A O 1
ATOM 580 N N . ALA A 1 83 ? 7.539 1.681 6.355 1 93.19 83 ALA A N 1
ATOM 581 C CA . ALA A 1 83 ? 8.523 2.602 6.922 1 93.19 83 ALA A CA 1
ATOM 582 C C . ALA A 1 83 ? 9.406 1.9 7.953 1 93.19 83 ALA A C 1
ATOM 584 O O . ALA A 1 83 ? 10.562 2.273 8.148 1 93.19 83 ALA A O 1
ATOM 585 N N . LEU A 1 84 ? 8.859 0.91 8.578 1 94.81 84 LEU A N 1
ATOM 586 C CA . LEU A 1 84 ? 9.594 0.246 9.648 1 94.81 84 LEU A CA 1
ATOM 587 C C . LEU A 1 84 ? 10.305 -1.003 9.133 1 94.81 84 LEU A C 1
ATOM 589 O O . LEU A 1 84 ? 10.812 -1.806 9.914 1 94.81 84 LEU A O 1
ATOM 593 N N . GLY A 1 85 ? 10.227 -1.27 7.863 1 92.5 85 GLY A N 1
ATOM 594 C CA . GLY A 1 85 ? 11.102 -2.266 7.266 1 92.5 85 GLY A CA 1
ATOM 595 C C . GLY A 1 85 ? 10.375 -3.541 6.879 1 92.5 85 GLY A C 1
ATOM 596 O O . GLY A 1 85 ? 11.008 -4.539 6.531 1 92.5 85 GLY A O 1
ATOM 597 N N . VAL A 1 86 ? 9.156 -3.574 6.969 1 95.31 86 VAL A N 1
ATOM 598 C CA . VAL A 1 86 ? 8.383 -4.738 6.547 1 95.31 86 VAL A CA 1
ATOM 599 C C . VAL A 1 86 ? 8.375 -4.828 5.023 1 95.31 86 VAL A C 1
ATOM 601 O O . VAL A 1 86 ? 8.352 -3.807 4.336 1 95.31 86 VAL A O 1
ATOM 604 N N . SER A 1 87 ? 8.438 -6.035 4.488 1 94.19 87 SER A N 1
ATOM 605 C CA . SER A 1 87 ? 8.391 -6.23 3.045 1 94.19 87 SER A CA 1
ATOM 606 C C . SER A 1 87 ? 7.102 -5.672 2.455 1 94.19 87 SER A C 1
ATOM 608 O O . SER A 1 87 ? 6.055 -5.695 3.105 1 94.19 87 SER A O 1
ATOM 610 N N . PRO A 1 88 ? 7.184 -5.203 1.218 1 96.06 88 PRO A N 1
ATOM 611 C CA . PRO A 1 88 ? 6.031 -4.535 0.609 1 96.06 88 PRO A CA 1
ATOM 612 C C . PRO A 1 88 ? 4.797 -5.438 0.536 1 96.06 88 PRO A C 1
ATOM 614 O O . PRO A 1 88 ? 3.682 -4.984 0.809 1 96.06 88 PRO A O 1
ATOM 617 N N . VAL A 1 89 ? 4.98 -6.652 0.222 1 93.44 89 VAL A N 1
ATOM 618 C CA . VAL A 1 89 ? 3.85 -7.562 0.059 1 93.44 89 VAL A CA 1
ATOM 619 C C . VAL A 1 89 ? 3.113 -7.715 1.387 1 93.44 89 VAL A C 1
ATOM 621 O O . VAL A 1 89 ? 1.883 -7.637 1.434 1 93.44 89 VAL A O 1
ATOM 624 N N . TYR A 1 90 ? 3.805 -7.855 2.447 1 95.94 90 TYR A N 1
ATOM 625 C CA . TYR A 1 90 ? 3.182 -8.062 3.75 1 95.94 90 TYR A CA 1
ATOM 626 C C . TYR A 1 90 ? 2.633 -6.758 4.309 1 95.94 90 TYR A C 1
ATOM 628 O O . TYR A 1 90 ? 1.622 -6.754 5.012 1 95.94 90 TYR A O 1
ATOM 636 N N . ALA A 1 91 ? 3.311 -5.641 3.967 1 97.75 91 ALA A N 1
ATOM 637 C CA . ALA A 1 91 ? 2.771 -4.344 4.359 1 97.75 91 ALA A CA 1
ATOM 638 C C . ALA A 1 91 ? 1.398 -4.105 3.736 1 97.75 91 ALA A C 1
ATOM 640 O O . ALA A 1 91 ? 0.47 -3.662 4.414 1 97.75 91 ALA A O 1
ATOM 641 N N . VAL A 1 92 ? 1.312 -4.422 2.48 1 97.44 92 VAL A N 1
ATOM 642 C CA . VAL A 1 92 ? 0.047 -4.223 1.78 1 97.44 92 VAL A CA 1
ATOM 643 C C . VAL A 1 92 ? -0.981 -5.238 2.268 1 97.44 92 VAL A C 1
ATOM 645 O O . VAL A 1 92 ? -2.172 -4.93 2.361 1 97.44 92 VAL A O 1
ATOM 648 N N . LEU A 1 93 ? -0.523 -6.441 2.584 1 96.75 93 LEU A N 1
ATOM 649 C CA . LEU A 1 93 ? -1.401 -7.449 3.17 1 96.75 93 LEU A CA 1
ATOM 650 C C . LEU A 1 93 ? -2.021 -6.941 4.469 1 96.75 93 LEU A C 1
ATOM 652 O O . LEU A 1 93 ? -3.227 -7.086 4.684 1 96.75 93 LEU A O 1
ATOM 656 N N . ILE A 1 94 ? -1.214 -6.359 5.316 1 97.69 94 ILE A N 1
ATOM 657 C CA . ILE A 1 94 ? -1.702 -5.773 6.562 1 97.69 94 ILE A CA 1
ATOM 658 C C . ILE A 1 94 ? -2.682 -4.645 6.246 1 97.69 94 ILE A C 1
ATOM 660 O O . ILE A 1 94 ? -3.76 -4.566 6.844 1 97.69 94 ILE A O 1
ATOM 664 N N . GLY A 1 95 ? -2.316 -3.779 5.348 1 98.19 95 GLY A N 1
ATOM 665 C CA . GLY A 1 95 ? -3.162 -2.668 4.945 1 98.19 95 GLY A CA 1
ATOM 666 C C . GLY A 1 95 ? -4.508 -3.109 4.402 1 98.19 95 GLY A C 1
ATOM 667 O O . GLY A 1 95 ? -5.547 -2.555 4.773 1 98.19 95 GLY A O 1
ATOM 668 N N . ALA A 1 96 ? -4.453 -4.086 3.494 1 97 96 ALA A N 1
ATOM 669 C CA . ALA A 1 96 ? -5.684 -4.598 2.893 1 97 96 ALA A CA 1
ATOM 670 C C . ALA A 1 96 ? -6.605 -5.191 3.951 1 97 96 ALA A C 1
ATOM 672 O O . ALA A 1 96 ? -7.832 -5.078 3.85 1 97 96 ALA A O 1
ATOM 673 N N . SER A 1 97 ? -6.043 -5.785 4.941 1 96.56 97 SER A N 1
ATOM 674 C CA . SER A 1 97 ? -6.812 -6.398 6.023 1 96.56 97 SER A CA 1
ATOM 675 C C . SER A 1 97 ? -7.453 -5.344 6.914 1 96.56 97 SER A C 1
ATOM 677 O O . SER A 1 97 ? -8.383 -5.641 7.668 1 96.56 97 SER A O 1
ATOM 679 N N . CYS A 1 98 ? -6.949 -4.125 6.848 1 95.94 98 CYS A N 1
ATOM 680 C CA . CYS A 1 98 ? -7.449 -3.049 7.691 1 95.94 98 CYS A CA 1
ATOM 681 C C . CYS A 1 98 ? -8.352 -2.109 6.902 1 95.94 98 CYS A C 1
ATOM 683 O O . CYS A 1 98 ? -8.633 -0.994 7.34 1 95.94 98 CYS A O 1
ATOM 685 N N . TYR A 1 99 ? -8.719 -2.541 5.75 1 94.88 99 TYR A N 1
ATOM 686 C CA . TYR A 1 99 ? -9.656 -1.725 4.98 1 94.88 99 TYR A CA 1
ATOM 687 C C . TYR A 1 99 ? -10.945 -1.496 5.754 1 94.88 99 TYR A C 1
ATOM 689 O O . TYR A 1 99 ? -11.461 -2.414 6.402 1 94.88 99 TYR A O 1
ATOM 697 N N . GLY A 1 100 ? -11.453 -0.282 5.648 1 92.25 100 GLY A N 1
ATOM 698 C CA . GLY A 1 100 ? -12.703 0.053 6.32 1 92.25 100 GLY A CA 1
ATOM 699 C C . GLY A 1 100 ? -12.492 0.616 7.711 1 92.25 100 GLY A C 1
ATOM 700 O O . GLY A 1 100 ? -13.414 1.193 8.297 1 92.25 100 GLY A O 1
ATOM 701 N N . LEU A 1 101 ? -11.344 0.418 8.266 1 94.81 101 LEU A N 1
ATOM 702 C CA . LEU A 1 101 ? -11.023 0.97 9.578 1 94.81 101 LEU A CA 1
ATOM 703 C C . LEU A 1 101 ? -10.516 2.402 9.453 1 94.81 101 LEU A C 1
ATOM 705 O O . LEU A 1 101 ? -10.141 2.844 8.367 1 94.81 101 LEU A O 1
ATOM 709 N N . GLY A 1 102 ? -10.57 3.066 10.578 1 93.56 102 GLY A N 1
ATOM 710 C CA . GLY A 1 102 ? -10.031 4.418 10.602 1 93.56 102 GLY A CA 1
ATOM 711 C C . GLY A 1 102 ? -8.523 4.469 10.492 1 93.56 102 GLY A C 1
ATOM 712 O O . GLY A 1 102 ? -7.848 3.449 10.68 1 93.56 102 GLY A O 1
ATOM 713 N N . ILE A 1 103 ? -8.078 5.652 10.195 1 93.69 103 ILE A N 1
ATOM 714 C CA . ILE A 1 103 ? -6.652 5.855 9.969 1 93.69 103 ILE A CA 1
ATOM 715 C C . ILE A 1 103 ? -5.867 5.488 11.227 1 93.69 103 ILE A C 1
ATOM 717 O O . ILE A 1 103 ? -4.785 4.906 11.141 1 93.69 103 ILE A O 1
ATOM 721 N N . LEU A 1 104 ? -6.398 5.758 12.414 1 94.5 104 LEU A N 1
ATOM 722 C CA . LEU A 1 104 ? -5.656 5.543 13.648 1 94.5 104 LEU A CA 1
ATOM 723 C C . LEU A 1 104 ? -5.672 4.07 14.047 1 94.5 104 LEU A C 1
ATOM 725 O O . LEU A 1 104 ? -4.641 3.514 14.43 1 94.5 104 LEU A O 1
ATOM 729 N N . PRO A 1 105 ? -6.852 3.469 14.008 1 96.31 105 PRO A N 1
ATOM 730 C CA . PRO A 1 105 ? -6.82 2.02 14.227 1 96.31 105 PRO A CA 1
ATOM 731 C C . PRO A 1 105 ? -5.867 1.302 13.273 1 96.31 105 PRO A C 1
ATOM 733 O O . PRO A 1 105 ? -5.184 0.355 13.672 1 96.31 105 PRO A O 1
ATOM 736 N N . GLY A 1 106 ? -5.844 1.677 12.031 1 97.38 106 GLY A N 1
ATOM 737 C CA . GLY A 1 106 ? -4.879 1.129 11.086 1 97.38 106 GLY A CA 1
ATOM 738 C C . GLY A 1 106 ? -3.439 1.364 11.5 1 97.38 106 GLY A C 1
ATOM 739 O O . GLY A 1 106 ? -2.594 0.479 11.359 1 97.38 106 GLY A O 1
ATOM 740 N N . PHE A 1 107 ? -3.195 2.586 12.023 1 96.12 107 PHE A N 1
ATOM 741 C CA . PHE A 1 107 ? -1.866 2.932 12.508 1 96.12 107 PHE A CA 1
ATOM 742 C C . PHE A 1 107 ? -1.438 1.99 13.625 1 96.12 107 PHE A C 1
ATOM 744 O O . PHE A 1 107 ? -0.312 1.491 13.633 1 96.12 107 PHE A O 1
ATOM 751 N N . VAL A 1 108 ? -2.328 1.76 14.547 1 96.5 108 VAL A N 1
ATOM 752 C CA . VAL A 1 108 ? -2.021 0.903 15.688 1 96.5 108 VAL A CA 1
ATOM 753 C C . VAL A 1 108 ? -1.725 -0.515 15.203 1 96.5 108 VAL A C 1
ATOM 755 O O . VAL A 1 108 ? -0.745 -1.131 15.633 1 96.5 108 VAL A O 1
ATOM 758 N N . ALA A 1 109 ? -2.551 -1.005 14.32 1 97.94 109 ALA A N 1
ATOM 759 C CA . ALA A 1 109 ? -2.354 -2.342 13.773 1 97.94 109 ALA A CA 1
ATOM 760 C C . ALA A 1 109 ? -1.031 -2.436 13.016 1 97.94 109 ALA A C 1
ATOM 762 O O . ALA A 1 109 ? -0.262 -3.379 13.211 1 97.94 109 ALA A O 1
ATOM 763 N N . GLY A 1 110 ? -0.815 -1.483 12.125 1 97.94 110 GLY A N 1
ATOM 764 C CA . GLY A 1 110 ? 0.423 -1.471 11.359 1 97.94 110 GLY A CA 1
ATOM 765 C C . GLY A 1 110 ? 1.661 -1.393 12.227 1 97.94 110 GLY A C 1
ATOM 766 O O . GLY A 1 110 ? 2.639 -2.107 11.992 1 97.94 110 GLY A O 1
ATOM 767 N N . TYR A 1 111 ? 1.633 -0.524 13.258 1 97.31 111 TYR A N 1
ATOM 768 C CA . TYR A 1 111 ? 2.773 -0.354 14.148 1 97.31 111 TYR A CA 1
ATOM 769 C C . TYR A 1 111 ? 3.049 -1.631 14.93 1 97.31 111 TYR A C 1
ATOM 771 O O . TYR A 1 111 ? 4.195 -2.076 15.023 1 97.31 111 TYR A O 1
ATOM 779 N N . ALA A 1 112 ? 2.051 -2.223 15.469 1 97.5 112 ALA A N 1
ATOM 780 C CA . ALA A 1 112 ? 2.203 -3.439 16.266 1 97.5 112 ALA A CA 1
ATOM 781 C C . ALA A 1 112 ? 2.766 -4.578 15.414 1 97.5 112 ALA A C 1
ATOM 783 O O . ALA A 1 112 ? 3.666 -5.301 15.852 1 97.5 112 ALA A O 1
ATOM 784 N N . LEU A 1 113 ? 2.299 -4.738 14.242 1 97.75 113 LEU A N 1
ATOM 785 C CA . LEU A 1 113 ? 2.66 -5.887 13.422 1 97.75 113 LEU A CA 1
ATOM 786 C C . LEU A 1 113 ? 4.012 -5.672 12.75 1 97.75 113 LEU A C 1
ATOM 788 O O . LEU A 1 113 ? 4.605 -6.617 12.227 1 97.75 113 LEU A O 1
ATOM 792 N N . SER A 1 114 ? 4.434 -4.391 12.766 1 97.12 114 SER A N 1
ATOM 793 C CA . SER A 1 114 ? 5.75 -4.098 12.211 1 97.12 114 SER A CA 1
ATOM 794 C C . SER A 1 114 ? 6.852 -4.777 13.016 1 97.12 114 SER A C 1
ATOM 796 O O . SER A 1 114 ? 7.961 -4.973 12.516 1 97.12 114 SER A O 1
ATOM 798 N N . PHE A 1 115 ? 6.57 -5.152 14.219 1 96.12 115 PHE A N 1
ATOM 799 C CA . PHE A 1 115 ? 7.57 -5.785 15.062 1 96.12 115 PHE A CA 1
ATOM 800 C C . PHE A 1 115 ? 7.426 -7.305 15.031 1 96.12 115 PHE A C 1
ATOM 802 O O . PHE A 1 115 ? 8.312 -8.031 15.477 1 96.12 115 PHE A O 1
ATOM 809 N N . ILE A 1 116 ? 6.398 -7.809 14.461 1 95.12 116 ILE A N 1
ATOM 810 C CA . ILE A 1 116 ? 6.129 -9.242 14.43 1 95.12 116 ILE A CA 1
ATOM 811 C C . ILE A 1 116 ? 6.496 -9.805 13.062 1 95.12 116 ILE A C 1
ATOM 813 O O . ILE A 1 116 ? 7.152 -10.844 12.969 1 95.12 116 ILE A O 1
ATOM 817 N N . VAL A 1 117 ? 6.109 -9.133 12 1 94.44 117 VAL A N 1
ATOM 818 C CA . VAL A 1 117 ? 6.199 -9.656 10.641 1 94.44 117 VAL A CA 1
ATOM 819 C C . VAL A 1 117 ? 7.664 -9.867 10.258 1 94.44 117 VAL A C 1
ATOM 821 O O . VAL A 1 117 ? 8.023 -10.891 9.68 1 94.44 117 VAL A O 1
ATOM 824 N N . PRO A 1 118 ? 8.562 -8.914 10.625 1 91.38 118 PRO A N 1
ATOM 825 C CA . PRO A 1 118 ? 9.961 -9.148 10.266 1 91.38 118 PRO A CA 1
ATOM 826 C C . PRO A 1 118 ? 10.539 -10.398 10.938 1 91.38 118 PRO A C 1
ATOM 828 O O . PRO A 1 118 ? 11.398 -11.07 10.367 1 91.38 118 PRO A O 1
ATOM 831 N N . ILE A 1 119 ? 10.102 -10.703 12.109 1 91.75 119 ILE A N 1
ATOM 832 C CA . ILE A 1 119 ? 10.531 -11.906 12.805 1 91.75 119 ILE A CA 1
ATOM 833 C C . ILE A 1 119 ? 10.07 -13.141 12.039 1 91.75 119 ILE A C 1
ATOM 835 O O . ILE A 1 119 ? 10.812 -14.109 11.891 1 91.75 119 ILE A O 1
ATOM 839 N N . ILE A 1 120 ? 8.914 -13.094 11.523 1 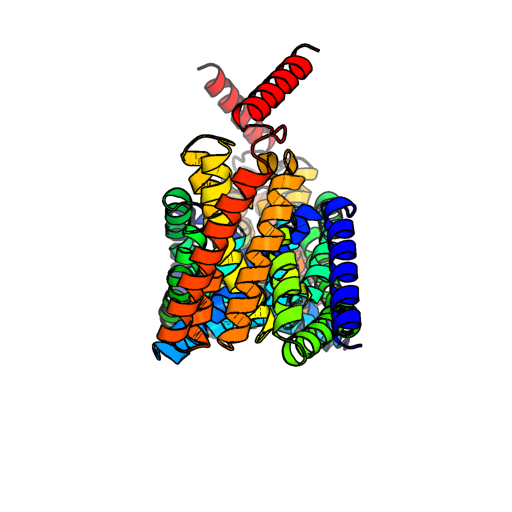90.44 120 ILE A N 1
ATOM 840 C CA . ILE A 1 120 ? 8.359 -14.195 10.742 1 90.44 120 ILE A CA 1
ATOM 841 C C . ILE A 1 120 ? 9.148 -14.336 9.438 1 90.44 120 ILE A C 1
ATOM 843 O O . ILE A 1 120 ? 9.5 -15.445 9.039 1 90.44 120 ILE A O 1
ATOM 847 N N . GLU A 1 121 ? 9.359 -13.188 8.828 1 86.19 121 GLU A N 1
ATOM 848 C CA . GLU A 1 121 ? 10.07 -13.188 7.559 1 86.19 121 GLU A CA 1
ATOM 849 C C . GLU A 1 121 ? 11.477 -13.766 7.715 1 86.19 121 GLU A C 1
ATOM 851 O O . GLU A 1 121 ? 11.992 -14.406 6.797 1 86.19 121 GLU A O 1
ATOM 856 N N . LYS A 1 122 ? 12.078 -13.562 8.828 1 84.31 122 LYS A N 1
ATOM 857 C CA . LYS A 1 122 ? 13.445 -14 9.07 1 84.31 122 LYS A CA 1
ATOM 858 C C . LYS A 1 122 ? 13.492 -15.453 9.539 1 84.31 122 LYS A C 1
ATOM 860 O O . LYS A 1 122 ? 14.383 -16.203 9.156 1 84.31 122 LYS A O 1
ATOM 865 N N . LYS A 1 123 ? 12.586 -15.891 10.266 1 85.62 123 LYS A N 1
ATOM 866 C CA . LYS A 1 123 ? 12.641 -17.188 10.93 1 85.62 123 LYS A CA 1
ATOM 867 C C . LYS A 1 123 ? 11.953 -18.266 10.086 1 85.62 123 LYS A C 1
ATOM 869 O O . LYS A 1 123 ? 12.266 -19.453 10.219 1 85.62 123 LYS A O 1
ATOM 874 N N . VAL A 1 124 ? 11 -17.875 9.297 1 80.06 124 VAL A N 1
ATOM 875 C CA . VAL A 1 124 ? 10.219 -18.828 8.531 1 80.06 124 VAL A CA 1
ATOM 876 C C . VAL A 1 124 ? 10.703 -18.859 7.078 1 80.06 124 VAL A C 1
ATOM 878 O O . VAL A 1 124 ? 10.938 -17.812 6.48 1 80.06 124 VAL A O 1
ATOM 881 N N . PRO A 1 125 ? 10.961 -20.125 6.598 1 73.19 125 PRO A N 1
ATOM 882 C CA . PRO A 1 125 ? 11.375 -20.219 5.199 1 73.19 125 PRO A CA 1
ATOM 883 C C . PRO A 1 125 ? 10.406 -19.531 4.242 1 73.19 125 PRO A C 1
ATOM 885 O O . PRO A 1 125 ? 9.219 -19.422 4.539 1 73.19 125 PRO A O 1
ATOM 888 N N . LYS A 1 126 ? 11.07 -19.156 3.082 1 67.75 126 LYS A N 1
ATOM 889 C CA . LYS A 1 126 ? 10.258 -18.453 2.094 1 67.75 126 LYS A CA 1
ATOM 890 C C . LYS A 1 126 ? 9.094 -19.328 1.623 1 67.75 126 LYS A C 1
ATOM 892 O O . LYS A 1 126 ? 9.258 -20.531 1.418 1 67.75 126 LYS A O 1
ATOM 897 N N . GLY A 1 127 ? 8.008 -18.922 1.448 1 66.62 127 GLY A N 1
ATOM 898 C CA . GLY A 1 127 ? 6.82 -19.672 1.083 1 66.62 127 GLY A CA 1
ATOM 899 C C . GLY A 1 127 ? 5.922 -19.984 2.268 1 66.62 127 GLY A C 1
ATOM 900 O O . GLY A 1 127 ? 4.699 -19.844 2.178 1 66.62 127 GLY A O 1
ATOM 901 N N . LEU A 1 128 ? 6.688 -20.5 3.295 1 77.12 128 LEU A N 1
ATOM 902 C CA . LEU A 1 128 ? 5.906 -20.75 4.5 1 77.12 128 LEU A CA 1
ATOM 903 C C . LEU A 1 128 ? 5.543 -19.438 5.199 1 77.12 128 LEU A C 1
ATOM 905 O O . LEU A 1 128 ? 4.523 -19.359 5.887 1 77.12 128 LEU A O 1
ATOM 909 N N . ASP A 1 129 ? 6.461 -18.516 5.02 1 83 129 ASP A N 1
ATOM 910 C CA . ASP A 1 129 ? 6.195 -17.219 5.625 1 83 129 ASP A CA 1
ATOM 911 C C . ASP A 1 129 ? 4.926 -16.594 5.047 1 83 129 ASP A C 1
ATOM 913 O O . ASP A 1 129 ? 4.168 -15.938 5.766 1 83 129 ASP A O 1
ATOM 917 N N . LEU A 1 130 ? 4.719 -16.906 3.809 1 78.38 130 LEU A N 1
ATOM 918 C CA . LEU A 1 130 ? 3.521 -16.406 3.141 1 78.38 130 LEU A CA 1
ATOM 919 C C . LEU A 1 130 ? 2.262 -16.938 3.803 1 78.38 130 LEU A C 1
ATOM 921 O O . LEU A 1 130 ? 1.304 -16.203 4.027 1 78.38 130 LEU A O 1
ATOM 925 N N . ILE A 1 131 ? 2.314 -18.156 4.105 1 80.44 131 ILE A N 1
ATOM 926 C CA . ILE A 1 131 ? 1.159 -18.812 4.703 1 80.44 131 ILE A CA 1
ATOM 927 C C . ILE A 1 131 ? 0.921 -18.25 6.109 1 80.44 131 ILE A C 1
ATOM 929 O O . ILE A 1 131 ? -0.218 -17.969 6.484 1 80.44 131 ILE A O 1
ATOM 933 N N . VAL A 1 132 ? 1.983 -18.188 6.789 1 87 132 VAL A N 1
ATOM 934 C CA . VAL A 1 132 ? 1.87 -17.688 8.148 1 87 132 VAL A CA 1
ATOM 935 C C . VAL A 1 132 ? 1.293 -16.266 8.133 1 87 132 VAL A C 1
ATOM 937 O O . VAL A 1 132 ? 0.436 -15.93 8.953 1 87 132 VAL A O 1
ATOM 940 N N . CYS A 1 133 ? 1.729 -15.484 7.215 1 90.69 133 CYS A N 1
ATOM 941 C CA . CYS A 1 133 ? 1.269 -14.102 7.148 1 90.69 133 CYS A CA 1
ATOM 942 C C . CYS A 1 133 ? -0.193 -14.031 6.727 1 90.69 133 CYS A C 1
ATOM 944 O O . CYS A 1 133 ? -0.971 -13.258 7.285 1 90.69 133 CYS A O 1
ATOM 946 N N . VAL A 1 134 ? -0.547 -14.875 5.801 1 88.5 134 VAL A N 1
ATOM 947 C CA . VAL A 1 134 ? -1.925 -14.883 5.32 1 88.5 134 VAL A CA 1
ATOM 948 C C . VAL A 1 134 ? -2.848 -15.438 6.398 1 88.5 134 VAL A C 1
ATOM 950 O O . VAL A 1 134 ? -3.939 -14.906 6.629 1 88.5 134 VAL A O 1
ATOM 953 N N . ALA A 1 135 ? -2.42 -16.422 7.098 1 88.62 135 ALA A N 1
ATOM 954 C CA . ALA A 1 135 ? -3.266 -17.141 8.047 1 88.62 135 ALA A CA 1
ATOM 955 C C . ALA A 1 135 ? -3.332 -16.406 9.383 1 88.62 135 ALA A C 1
ATOM 957 O O . ALA A 1 135 ? -4.367 -16.422 10.055 1 88.62 135 ALA A O 1
ATOM 958 N N . LEU A 1 136 ? -2.234 -15.82 9.742 1 92.25 136 LEU A N 1
ATOM 959 C CA . LEU A 1 136 ? -2.186 -15.305 11.102 1 92.25 136 LEU A CA 1
ATOM 960 C C . LEU A 1 136 ? -2.092 -13.781 11.109 1 92.25 136 LEU A C 1
ATOM 962 O O . LEU A 1 136 ? -2.826 -13.109 11.836 1 92.25 136 LEU A O 1
ATOM 966 N N . VAL A 1 137 ? -1.242 -13.203 10.297 1 95.25 137 VAL A N 1
ATOM 967 C CA . VAL A 1 137 ? -0.965 -11.773 10.352 1 95.25 137 VAL A CA 1
ATOM 968 C C . VAL A 1 137 ? -2.186 -10.992 9.867 1 95.25 137 VAL A C 1
ATOM 970 O O . VAL A 1 137 ? -2.539 -9.961 10.438 1 95.25 137 VAL A O 1
ATOM 973 N N . ALA A 1 138 ? -2.805 -11.484 8.789 1 95.38 138 ALA A N 1
ATOM 974 C CA . ALA A 1 138 ? -3.951 -10.781 8.219 1 95.38 138 ALA A CA 1
ATOM 975 C C . ALA A 1 138 ? -5.078 -10.648 9.234 1 95.38 138 ALA A C 1
ATOM 977 O O . ALA A 1 138 ? -5.555 -9.547 9.508 1 95.38 138 ALA A O 1
ATOM 978 N N . PRO A 1 139 ? -5.516 -11.75 9.805 1 95.31 139 PRO A N 1
ATOM 979 C CA . PRO A 1 139 ? -6.586 -11.617 10.789 1 95.31 139 PRO A CA 1
ATOM 980 C C . PRO A 1 139 ? -6.137 -10.875 12.047 1 95.31 139 PRO A C 1
ATOM 982 O O . PRO A 1 139 ? -6.941 -10.195 12.688 1 95.31 139 PRO A O 1
ATOM 985 N N . LEU A 1 140 ? -4.922 -11.016 12.406 1 96.75 140 LEU A N 1
ATOM 986 C CA . LEU A 1 140 ? -4.398 -10.297 13.562 1 96.75 140 LEU A CA 1
ATOM 987 C C . LEU A 1 140 ? -4.445 -8.789 13.328 1 96.75 140 LEU A C 1
ATOM 989 O O . LEU A 1 140 ? -4.695 -8.016 14.258 1 96.75 140 LEU A O 1
ATOM 993 N N . ALA A 1 141 ? -4.117 -8.375 12.156 1 97.44 141 ALA A N 1
ATOM 994 C CA . ALA A 1 141 ? -4.168 -6.953 11.805 1 97.44 141 ALA A CA 1
ATOM 995 C C . ALA A 1 141 ? -5.566 -6.387 12.031 1 97.44 141 ALA A C 1
ATOM 997 O O . ALA A 1 141 ? -5.723 -5.324 12.641 1 97.44 141 ALA A O 1
ATOM 998 N N . ARG A 1 142 ? -6.531 -7.062 11.516 1 96.31 142 ARG A N 1
ATOM 999 C CA . ARG A 1 142 ? -7.906 -6.598 11.672 1 96.31 142 ARG A CA 1
ATOM 1000 C C . ARG A 1 142 ? -8.344 -6.66 13.133 1 96.31 142 ARG A C 1
ATOM 1002 O O . ARG A 1 142 ? -9.078 -5.789 13.602 1 96.31 142 ARG A O 1
ATOM 1009 N N . LEU A 1 143 ? -7.934 -7.688 13.82 1 97 143 LEU A N 1
ATOM 1010 C CA . LEU A 1 143 ? -8.266 -7.82 15.234 1 97 143 LEU A CA 1
ATOM 1011 C C . LEU A 1 143 ? -7.711 -6.648 16.031 1 97 143 LEU A C 1
ATOM 1013 O O . LEU A 1 143 ? -8.422 -6.059 16.859 1 97 143 LEU A O 1
ATOM 1017 N N . ILE A 1 144 ? -6.484 -6.34 15.836 1 97.62 144 ILE A N 1
ATOM 1018 C CA . ILE A 1 144 ? -5.84 -5.23 16.531 1 97.62 144 ILE A CA 1
ATOM 1019 C C . ILE A 1 144 ? -6.52 -3.918 16.156 1 97.62 144 ILE A C 1
ATOM 1021 O O . ILE A 1 144 ? -6.785 -3.076 17.016 1 97.62 144 ILE A O 1
ATOM 1025 N N . GLY A 1 145 ? -6.77 -3.725 14.844 1 96.81 145 GLY A N 1
ATOM 1026 C CA . GLY A 1 145 ? -7.457 -2.525 14.398 1 96.81 145 GLY A CA 1
ATOM 1027 C C . GLY A 1 145 ? -8.828 -2.355 15.016 1 96.81 145 GLY A C 1
ATOM 1028 O O . GLY A 1 145 ? -9.18 -1.269 15.477 1 96.81 145 GLY A O 1
ATOM 1029 N N . ASN A 1 146 ? -9.617 -3.434 15 1 95.94 146 ASN A N 1
ATOM 1030 C CA . ASN A 1 146 ? -10.945 -3.4 15.602 1 95.94 146 ASN A CA 1
ATOM 1031 C C . ASN A 1 146 ? -10.875 -3.141 17.109 1 95.94 146 ASN A C 1
ATOM 1033 O O . ASN A 1 146 ? -11.727 -2.443 17.656 1 95.94 146 ASN A O 1
ATOM 1037 N N . GLY A 1 147 ? -9.945 -3.766 17.719 1 96.38 147 GLY A N 1
ATOM 1038 C CA . GLY A 1 147 ? -9.758 -3.549 19.141 1 96.38 147 GLY A CA 1
ATOM 1039 C C . GLY A 1 147 ? -9.336 -2.133 19.484 1 96.38 147 GLY A C 1
ATOM 1040 O O . GLY A 1 147 ? -9.711 -1.595 20.516 1 96.38 147 GLY A O 1
ATOM 1041 N N . ALA A 1 148 ? -8.586 -1.514 18.641 1 96.19 148 ALA A N 1
ATOM 1042 C CA . ALA A 1 148 ? -8.07 -0.166 18.859 1 96.19 148 ALA A CA 1
ATOM 1043 C C . ALA A 1 148 ? -9.141 0.886 18.562 1 96.19 148 ALA A C 1
ATOM 1045 O O . ALA A 1 148 ? -9.07 2.008 19.078 1 96.19 148 ALA A O 1
ATOM 1046 N N . THR A 1 149 ? -10.102 0.545 17.75 1 94.94 149 THR A N 1
ATOM 1047 C CA . THR A 1 149 ? -11.078 1.507 17.25 1 94.94 149 THR A CA 1
ATOM 1048 C C . THR A 1 149 ? -11.828 2.16 18.406 1 94.94 149 THR A C 1
ATOM 1050 O O . THR A 1 149 ? -11.891 3.389 18.5 1 94.94 149 THR A O 1
ATOM 1053 N N . PRO A 1 150 ? -12.391 1.383 19.359 1 94.31 150 PRO A N 1
ATOM 1054 C CA . PRO A 1 150 ? -13.109 2.029 20.469 1 94.31 150 PRO A CA 1
ATOM 1055 C C . PRO A 1 150 ? -12.195 2.863 21.359 1 94.31 150 PRO A C 1
ATOM 1057 O O . PRO A 1 150 ? -12.609 3.902 21.875 1 94.31 150 PRO A O 1
ATOM 1060 N N . VAL A 1 151 ? -10.992 2.461 21.531 1 92.75 151 VAL A N 1
ATOM 1061 C CA . VAL A 1 151 ? -10.031 3.188 22.359 1 92.75 151 VAL A CA 1
ATOM 1062 C C . VAL A 1 151 ? -9.688 4.52 21.703 1 92.75 151 VAL A C 1
ATOM 1064 O O . VAL A 1 151 ? -9.656 5.559 22.375 1 92.75 151 VAL A O 1
ATOM 1067 N N . VAL A 1 152 ? -9.398 4.445 20.438 1 91.75 152 VAL A N 1
ATOM 1068 C CA . VAL A 1 152 ? -9.055 5.641 19.672 1 91.75 152 VAL A CA 1
ATOM 1069 C C . VAL A 1 152 ? -10.234 6.613 19.672 1 91.75 152 VAL A C 1
ATOM 1071 O O . VAL A 1 152 ? -10.047 7.82 19.859 1 91.75 152 VAL A O 1
ATOM 1074 N N . ASN A 1 153 ? -11.438 6.102 19.484 1 89.81 153 ASN A N 1
ATOM 1075 C CA . ASN A 1 153 ? -12.633 6.934 19.453 1 89.81 153 ASN A CA 1
ATOM 1076 C C . ASN A 1 153 ? -12.883 7.602 20.797 1 89.81 153 ASN A C 1
ATOM 1078 O O . ASN A 1 153 ? -13.258 8.773 20.859 1 89.81 153 ASN A O 1
ATOM 1082 N N . SER A 1 154 ? -12.672 6.898 21.859 1 91.69 154 SER A N 1
ATOM 1083 C CA . SER A 1 154 ? -12.984 7.395 23.203 1 91.69 154 SER A CA 1
ATOM 1084 C C . SER A 1 154 ? -11.891 8.32 23.719 1 91.69 154 SER A C 1
ATOM 1086 O O . SER A 1 154 ? -12.109 9.078 24.672 1 91.69 154 SER A O 1
ATOM 1088 N N . THR A 1 155 ? -10.758 8.32 23.094 1 91.25 155 THR A N 1
ATOM 1089 C CA . THR A 1 155 ? -9.656 9.141 23.594 1 91.25 155 THR A CA 1
ATOM 1090 C C . THR A 1 155 ? -9.344 10.273 22.625 1 91.25 155 THR A C 1
ATOM 1092 O O . THR A 1 155 ? -9.883 11.375 22.75 1 91.25 155 THR A O 1
ATOM 1095 N N . LEU A 1 156 ? -8.648 9.906 21.578 1 87.25 156 LEU A N 1
ATOM 1096 C CA . LEU A 1 156 ? -8.094 10.922 20.688 1 87.25 156 LEU A CA 1
ATOM 1097 C C . LEU A 1 156 ? -9.203 11.664 19.953 1 87.25 156 LEU A C 1
ATOM 1099 O O . LEU A 1 156 ? -9.195 12.898 19.906 1 87.25 156 LEU A O 1
ATOM 1103 N N . LEU A 1 157 ? -10.164 10.969 19.5 1 87.12 157 LEU A N 1
ATOM 1104 C CA . LEU A 1 157 ? -11.242 11.617 18.766 1 87.12 157 LEU A CA 1
ATOM 1105 C C . LEU A 1 157 ? -12.148 12.414 19.703 1 87.12 157 LEU A C 1
ATOM 1107 O O . LEU A 1 157 ? -12.68 13.453 19.328 1 87.12 157 LEU A O 1
ATOM 1111 N N . ASN A 1 158 ? -12.297 11.828 20.875 1 89.75 158 ASN A N 1
ATOM 1112 C CA . ASN A 1 158 ? -13.039 12.586 21.891 1 89.75 158 ASN A CA 1
ATOM 1113 C C . ASN A 1 158 ? -12.32 13.875 22.266 1 89.75 158 ASN A C 1
ATOM 1115 O O . ASN A 1 158 ? -12.953 14.922 22.406 1 89.75 158 ASN A O 1
ATOM 1119 N N . ILE A 1 159 ? -11.117 13.82 22.406 1 90.81 159 ILE A N 1
ATOM 1120 C CA . ILE A 1 159 ? -10.32 15.016 22.703 1 90.81 159 ILE A CA 1
ATOM 1121 C C . ILE A 1 159 ? -10.461 16.016 21.547 1 90.81 159 ILE A C 1
ATOM 1123 O O . ILE A 1 159 ? -10.656 17.203 21.781 1 90.81 159 ILE A O 1
ATOM 1127 N N . GLY A 1 160 ? -10.328 15.5 20.328 1 91.88 160 GLY A N 1
ATOM 1128 C CA . GLY A 1 160 ? -10.523 16.359 19.172 1 91.88 160 GLY A CA 1
ATOM 1129 C C . GLY A 1 160 ? -11.875 17.047 19.156 1 91.88 160 GLY A C 1
ATOM 1130 O O . GLY A 1 160 ? -11.992 18.203 18.75 1 91.88 160 GLY A O 1
ATOM 1131 N N . GLY A 1 161 ? -12.844 16.344 19.609 1 91.81 161 GLY A N 1
ATOM 1132 C CA . GLY A 1 161 ? -14.18 16.906 19.719 1 91.81 161 GLY A CA 1
ATOM 1133 C C . GLY A 1 161 ? -14.258 18.031 20.734 1 91.81 161 GLY A C 1
ATOM 1134 O O . GLY A 1 161 ? -14.906 19.047 20.5 1 91.81 161 GLY A O 1
ATOM 1135 N N . ILE A 1 162 ? -13.664 17.844 21.812 1 91 162 ILE A N 1
ATOM 1136 C CA . ILE A 1 162 ? -13.68 18.844 22.875 1 91 162 ILE A CA 1
ATOM 1137 C C . ILE A 1 162 ? -12.938 20.094 22.422 1 91 162 ILE A C 1
ATOM 1139 O O . ILE A 1 162 ? -13.375 21.219 22.688 1 91 162 ILE A O 1
ATOM 1143 N N . ILE A 1 163 ? -11.891 19.859 21.75 1 90.94 163 ILE A N 1
ATOM 1144 C CA . ILE A 1 163 ? -11.125 20.984 21.219 1 90.94 163 ILE A CA 1
ATOM 1145 C C . ILE A 1 163 ? -11.969 21.75 20.203 1 90.94 163 ILE A C 1
ATOM 1147 O O . ILE A 1 163 ? -11.938 22.984 20.172 1 90.94 163 ILE A O 1
ATOM 1151 N N . THR A 1 164 ? -12.672 21.031 19.469 1 92.56 164 THR A N 1
ATOM 1152 C CA . THR A 1 164 ? -13.531 21.641 18.469 1 92.56 164 THR A CA 1
ATOM 1153 C C . THR A 1 164 ? -14.625 22.484 19.125 1 92.56 164 THR A C 1
ATOM 1155 O O . THR A 1 164 ? -14.906 23.594 18.688 1 92.56 164 THR A O 1
ATOM 1158 N N . VAL A 1 165 ? -15.195 21.953 20.125 1 91.81 165 VAL A N 1
ATOM 1159 C CA . VAL A 1 165 ? -16.219 22.688 20.859 1 91.81 165 VAL A CA 1
ATOM 1160 C C . VAL A 1 165 ? -15.617 23.922 21.516 1 91.81 165 VAL A C 1
ATOM 1162 O O . VAL A 1 165 ? -16.219 25 21.484 1 91.81 165 VAL A O 1
ATOM 1165 N N . ALA A 1 166 ? -14.469 23.766 22.047 1 91.31 166 ALA A N 1
ATOM 1166 C CA . ALA A 1 166 ? -13.781 24.891 22.672 1 91.31 166 ALA A CA 1
ATOM 1167 C C . ALA A 1 166 ? -13.477 25.984 21.656 1 91.31 166 ALA A C 1
ATOM 1169 O O . ALA A 1 166 ? -13.602 27.172 21.969 1 91.31 166 ALA A O 1
ATOM 1170 N N . ALA A 1 167 ? -13.055 25.594 20.547 1 91.56 167 ALA A N 1
ATOM 1171 C CA . ALA A 1 167 ? -12.719 26.547 19.484 1 91.56 167 ALA A CA 1
ATOM 1172 C C . ALA A 1 167 ? -13.961 27.297 19.016 1 91.56 167 ALA A C 1
ATOM 1174 O O . ALA A 1 167 ? -13.883 28.484 18.656 1 91.56 167 ALA A O 1
ATOM 1175 N N . ASN A 1 168 ? -15.047 26.656 19.031 1 92 168 ASN A N 1
ATOM 1176 C CA . ASN A 1 168 ? -16.281 27.281 18.609 1 92 168 ASN A CA 1
ATOM 1177 C C . ASN A 1 168 ? -16.859 28.203 19.672 1 92 168 ASN A C 1
ATOM 1179 O O . ASN A 1 168 ? -17.453 29.234 19.359 1 92 168 ASN A O 1
ATOM 1183 N N . GLU A 1 169 ? -16.688 27.844 20.875 1 92.38 169 GLU A N 1
ATOM 1184 C CA . GLU A 1 169 ? -17.203 28.641 21.969 1 92.38 169 GLU A CA 1
ATOM 1185 C C . GLU A 1 169 ? -16.344 29.859 22.234 1 92.38 169 GLU A C 1
ATOM 1187 O O . GLU A 1 169 ? -16.844 30.922 22.625 1 92.38 169 GLU A O 1
ATOM 1192 N N . SER A 1 170 ? -15.055 29.672 22.109 1 93.5 170 SER A N 1
ATOM 1193 C CA . SER A 1 170 ? -14.094 30.75 22.297 1 93.5 170 SER A CA 1
ATOM 1194 C C . SER A 1 170 ? -13.117 30.828 21.125 1 93.5 170 SER A C 1
ATOM 1196 O O . SER A 1 170 ? -11.914 30.609 21.297 1 93.5 170 SER A O 1
ATOM 1198 N N . PRO A 1 171 ? -13.609 31.359 20.047 1 92.94 171 PRO A N 1
ATOM 1199 C CA . PRO A 1 171 ? -12.836 31.266 18.797 1 92.94 171 PRO A CA 1
ATOM 1200 C C . PRO A 1 171 ? -11.555 32.094 18.828 1 92.94 171 PRO A C 1
ATOM 1202 O O . PRO A 1 171 ? -10.539 31.688 18.266 1 92.94 171 PRO A O 1
ATOM 1205 N N . ILE A 1 172 ? -11.547 33.219 19.516 1 93.94 172 ILE A N 1
ATOM 1206 C CA . ILE A 1 172 ? -10.391 34.094 19.484 1 93.94 172 ILE A CA 1
ATOM 1207 C C . ILE A 1 172 ? -9.266 33.5 20.312 1 93.94 172 ILE A C 1
ATOM 1209 O O . ILE A 1 172 ? -8.148 33.312 19.828 1 93.94 172 ILE A O 1
ATOM 1213 N N . ILE A 1 173 ? -9.555 33.125 21.547 1 95.25 173 ILE A N 1
ATOM 1214 C CA . ILE A 1 173 ? -8.539 32.625 22.453 1 95.25 173 ILE A CA 1
ATOM 1215 C C . ILE A 1 173 ? -8.055 31.25 21.938 1 95.25 173 ILE A C 1
ATOM 1217 O O . ILE A 1 173 ? -6.852 31 21.875 1 95.25 173 ILE A O 1
ATOM 1221 N N . MET A 1 174 ? -9.016 30.453 21.594 1 93.19 174 MET A N 1
ATOM 1222 C CA . MET A 1 174 ? -8.648 29.125 21.141 1 93.19 174 MET A CA 1
ATOM 1223 C C . MET A 1 174 ? -7.965 29.188 19.766 1 93.19 174 MET A C 1
ATOM 1225 O O . MET A 1 174 ? -7.09 28.375 19.469 1 93.19 174 MET A O 1
ATOM 1229 N N . GLY A 1 175 ? -8.414 30.141 19 1 95.56 175 GLY A N 1
ATOM 1230 C CA . GLY A 1 175 ? -7.719 30.344 17.734 1 95.56 175 GLY A CA 1
ATOM 1231 C C . GLY A 1 175 ? -6.246 30.656 17.906 1 95.56 175 GLY A C 1
ATOM 1232 O O . GLY A 1 175 ? -5.402 30.109 17.188 1 95.56 175 GLY A O 1
ATOM 1233 N N . PHE A 1 176 ? -6.004 31.484 18.875 1 97 176 PHE A N 1
ATOM 1234 C CA . PHE A 1 176 ? -4.621 31.859 19.156 1 97 176 PHE A CA 1
ATOM 1235 C C . PHE A 1 176 ? -3.828 30.656 19.656 1 97 176 PHE A C 1
ATOM 1237 O O . PHE A 1 176 ? -2.723 30.406 19.172 1 97 176 PHE A O 1
ATOM 1244 N N . ILE A 1 177 ? -4.355 29.906 20.5 1 95.81 177 ILE A N 1
ATOM 1245 C CA . ILE A 1 177 ? -3.66 28.797 21.125 1 95.81 177 ILE A CA 1
ATOM 1246 C C . ILE A 1 177 ? -3.465 27.672 20.094 1 95.81 177 ILE A C 1
ATOM 1248 O O . ILE A 1 177 ? -2.355 27.156 19.938 1 95.81 177 ILE A O 1
ATOM 1252 N N . LEU A 1 178 ? -4.535 27.328 19.453 1 95.5 178 LEU A N 1
ATOM 1253 C CA . LEU A 1 178 ? -4.488 26.234 18.484 1 95.5 178 LEU A CA 1
ATOM 1254 C C . LEU A 1 178 ? -3.549 26.578 17.328 1 95.5 178 LEU A C 1
ATOM 1256 O O . LEU A 1 178 ? -2.74 25.734 16.922 1 95.5 178 LEU A O 1
ATOM 1260 N N . GLY A 1 179 ? -3.736 27.766 16.812 1 96.44 179 GLY A N 1
ATOM 1261 C CA . GLY A 1 179 ? -2.846 28.203 15.758 1 96.44 179 GLY A CA 1
ATOM 1262 C C . GLY A 1 179 ? -1.383 28.188 16.156 1 96.44 179 GLY A C 1
ATOM 1263 O O . GLY A 1 179 ? -0.526 27.75 15.383 1 96.44 179 GLY A O 1
ATOM 1264 N N . GLY A 1 180 ? -1.135 28.641 17.297 1 96.06 180 GLY A N 1
ATOM 1265 C CA . GLY A 1 180 ? 0.229 28.641 17.797 1 96.06 180 GLY A CA 1
ATOM 1266 C C . GLY A 1 180 ? 0.803 27.25 17.984 1 96.06 180 GLY A C 1
ATOM 1267 O O . GLY A 1 180 ? 1.905 26.969 17.5 1 96.06 180 GLY A O 1
ATOM 1268 N N . VAL A 1 181 ? 0.07 26.422 18.578 1 93.69 181 VAL A N 1
ATOM 1269 C CA . VAL A 1 181 ? 0.539 25.078 18.922 1 93.69 181 VAL A CA 1
ATOM 1270 C C . VAL A 1 181 ? 0.758 24.281 17.641 1 93.69 181 VAL A C 1
ATOM 1272 O O . VAL A 1 181 ? 1.795 23.625 17.484 1 93.69 181 VAL A O 1
ATOM 1275 N N . ILE A 1 182 ? -0.162 24.297 16.734 1 93.38 182 ILE A N 1
ATOM 1276 C CA . ILE A 1 182 ? -0.074 23.516 15.516 1 93.38 182 ILE A CA 1
ATOM 1277 C C . ILE A 1 182 ? 1.104 24 14.672 1 93.38 182 ILE A C 1
ATOM 1279 O O . ILE A 1 182 ? 1.801 23.188 14.047 1 93.38 182 ILE A O 1
ATOM 1283 N N . THR A 1 183 ? 1.335 25.266 14.672 1 94.12 183 THR A N 1
ATOM 1284 C CA . THR A 1 183 ? 2.449 25.812 13.906 1 94.12 183 THR A CA 1
ATOM 1285 C C . THR A 1 183 ? 3.783 25.375 14.508 1 94.12 183 THR A C 1
ATOM 1287 O O . THR A 1 183 ? 4.727 25.078 13.773 1 94.12 183 THR A O 1
ATOM 1290 N N . VAL A 1 184 ? 3.865 25.375 15.789 1 91.62 184 VAL A N 1
ATOM 1291 C CA . VAL A 1 184 ? 5.078 24.906 16.453 1 91.62 184 VAL A CA 1
ATOM 1292 C C . VAL A 1 184 ? 5.324 23.438 16.109 1 91.62 184 VAL A C 1
ATOM 1294 O O . VAL A 1 184 ? 6.457 23.047 15.836 1 91.62 184 VAL A O 1
ATOM 1297 N N . VAL A 1 185 ? 4.293 22.719 16.125 1 88.19 185 VAL A N 1
ATOM 1298 C CA . VAL A 1 185 ? 4.402 21.297 15.805 1 88.19 185 VAL A CA 1
ATOM 1299 C C . VAL A 1 185 ? 4.824 21.125 14.352 1 88.19 185 VAL A C 1
ATOM 1301 O O . VAL A 1 185 ? 5.605 20.219 14.023 1 88.19 185 VAL A O 1
ATOM 1304 N N . ALA A 1 186 ? 4.355 21.969 13.5 1 87.81 186 ALA A N 1
ATOM 1305 C CA . ALA A 1 186 ? 4.672 21.906 12.07 1 87.81 186 ALA A CA 1
ATOM 1306 C C . ALA A 1 186 ? 6.152 22.203 11.828 1 87.81 186 ALA A C 1
ATOM 1308 O O . ALA A 1 186 ? 6.703 21.812 10.797 1 87.81 186 ALA A O 1
ATOM 1309 N N . THR A 1 187 ? 6.719 22.859 12.719 1 85.31 187 THR A N 1
ATOM 1310 C CA . THR A 1 187 ? 8.125 23.219 12.578 1 85.31 187 THR A CA 1
ATOM 1311 C C . THR A 1 187 ? 9.008 22.219 13.328 1 85.31 187 THR A C 1
ATOM 1313 O O . THR A 1 187 ? 10.219 22.156 13.094 1 85.31 187 THR A O 1
ATOM 1316 N N . ALA A 1 188 ? 8.359 21.406 14.125 1 79 188 ALA A N 1
ATOM 1317 C CA . ALA A 1 188 ? 9.062 20.375 14.875 1 79 188 ALA A CA 1
ATOM 1318 C C . ALA A 1 188 ? 9.07 19.062 14.117 1 79 188 ALA A C 1
ATOM 1320 O O . ALA A 1 188 ? 8.391 18.922 13.094 1 79 188 ALA A O 1
ATOM 1321 N N . PRO A 1 189 ? 9.984 18.203 14.57 1 76 189 PRO A N 1
ATOM 1322 C CA . PRO A 1 189 ? 10.023 16.891 13.922 1 76 189 PRO A CA 1
ATOM 1323 C C . PRO A 1 189 ? 8.828 16.016 14.273 1 76 189 PRO A C 1
ATOM 1325 O O . PRO A 1 189 ? 8.984 14.828 14.547 1 76 189 PRO A O 1
ATOM 1328 N N . LEU A 1 190 ? 7.652 16.406 14.539 1 76.38 190 LEU A N 1
ATOM 1329 C CA . LEU A 1 190 ? 6.453 15.656 14.914 1 76.38 190 LEU A CA 1
ATOM 1330 C C . LEU A 1 190 ? 5.438 15.656 13.773 1 76.38 190 LEU A C 1
ATOM 1332 O O . LEU A 1 190 ? 4.613 14.742 13.672 1 76.38 190 LEU A O 1
ATOM 1336 N N . SER A 1 191 ? 5.328 16.5 12.938 1 80.5 191 SER A N 1
ATOM 1337 C CA . SER A 1 191 ? 4.461 16.656 11.781 1 80.5 191 SER A CA 1
ATOM 1338 C C . SER A 1 191 ? 3.088 17.188 12.18 1 80.5 191 SER A C 1
ATOM 1340 O O . SER A 1 191 ? 2.367 16.531 12.945 1 80.5 191 SER A O 1
ATOM 1342 N N . SER A 1 192 ? 2.752 18.266 11.734 1 88 192 SER A N 1
ATOM 1343 C CA . SER A 1 192 ? 1.449 18.875 11.977 1 88 192 SER A CA 1
ATOM 1344 C C . SER A 1 192 ? 0.328 18.062 11.336 1 88 192 SER A C 1
ATOM 1346 O O . SER A 1 192 ? -0.787 18.016 11.859 1 88 192 SER A O 1
ATOM 1348 N N . MET A 1 193 ? 0.614 17.391 10.203 1 86.31 193 MET A N 1
ATOM 1349 C CA . MET A 1 193 ? -0.368 16.547 9.531 1 86.31 193 MET A CA 1
ATOM 1350 C C . MET A 1 193 ? -0.74 15.352 10.406 1 86.31 193 MET A C 1
ATOM 1352 O O . MET A 1 193 ? -1.917 15.016 10.531 1 86.31 193 MET A O 1
ATOM 1356 N N . ALA A 1 194 ? 0.274 14.789 10.984 1 84.38 194 ALA A N 1
ATOM 1357 C CA . ALA A 1 194 ? 0.047 13.648 11.859 1 84.38 194 ALA A CA 1
ATOM 1358 C C . ALA A 1 194 ? -0.794 14.039 13.07 1 84.38 194 ALA A C 1
ATOM 1360 O O . ALA A 1 194 ? -1.709 13.312 13.461 1 84.38 194 ALA A O 1
ATOM 1361 N N . LEU A 1 195 ? -0.506 15.172 13.648 1 87.12 195 LEU A N 1
ATOM 1362 C CA . LEU A 1 195 ? -1.22 15.633 14.836 1 87.12 195 LEU A CA 1
ATOM 1363 C C . LEU A 1 195 ? -2.697 15.859 14.531 1 87.12 195 LEU A C 1
ATOM 1365 O O . LEU A 1 195 ? -3.566 15.383 15.266 1 87.12 195 LEU A O 1
ATOM 1369 N N . THR A 1 196 ? -2.967 16.547 13.5 1 90.75 196 THR A N 1
ATOM 1370 C CA . THR A 1 196 ? -4.352 16.875 13.172 1 90.75 196 THR A CA 1
ATOM 1371 C C . THR A 1 196 ? -5.117 15.633 12.742 1 90.75 196 THR A C 1
ATOM 1373 O O . THR A 1 196 ? -6.32 15.516 13 1 90.75 196 THR A O 1
ATOM 1376 N N . ALA A 1 197 ? -4.422 14.766 12.125 1 86.44 197 ALA A N 1
ATOM 1377 C CA . ALA A 1 197 ? -5.059 13.5 11.773 1 86.44 197 ALA A CA 1
ATOM 1378 C C . ALA A 1 197 ? -5.387 12.68 13.023 1 86.44 197 ALA A C 1
ATOM 1380 O O . ALA A 1 197 ? -6.457 12.07 13.109 1 86.44 197 ALA A O 1
ATOM 1381 N N . MET A 1 198 ? -4.508 12.656 13.953 1 87.06 198 MET A N 1
ATOM 1382 C CA . MET A 1 198 ? -4.684 11.883 15.18 1 87.06 198 MET A CA 1
ATOM 1383 C C . MET A 1 198 ? -5.859 12.422 15.992 1 87.06 198 MET A C 1
ATOM 1385 O O . MET A 1 198 ? -6.594 11.648 16.609 1 87.06 198 MET A O 1
ATOM 1389 N N . LEU A 1 199 ? -6.027 13.688 15.938 1 91.56 199 LEU A N 1
ATOM 1390 C CA . LEU A 1 199 ? -7.09 14.305 16.719 1 91.56 199 LEU A CA 1
ATOM 1391 C C . LEU A 1 199 ? -8.398 14.344 15.93 1 91.56 199 LEU A C 1
ATOM 1393 O O . LEU A 1 199 ? -9.453 14.633 16.484 1 91.56 199 LEU A O 1
ATOM 1397 N N . GLY A 1 200 ? -8.297 14.031 14.664 1 90.38 200 GLY A N 1
ATOM 1398 C CA . GLY A 1 200 ? -9.484 14.086 13.836 1 90.38 200 GLY A CA 1
ATOM 1399 C C . GLY A 1 200 ? -10.086 15.477 13.742 1 90.38 200 GLY A C 1
ATOM 1400 O O . GLY A 1 200 ? -11.312 15.625 13.742 1 90.38 200 GLY A O 1
ATOM 1401 N N . LEU A 1 201 ? -9.25 16.469 13.711 1 92.5 201 LEU A N 1
ATOM 1402 C CA . LEU A 1 201 ? -9.75 17.844 13.703 1 92.5 201 LEU A CA 1
ATOM 1403 C C . LEU A 1 201 ? -10.453 18.156 12.391 1 92.5 201 LEU A C 1
ATOM 1405 O O . LEU A 1 201 ? -9.992 17.766 11.32 1 92.5 201 LEU A O 1
ATOM 1409 N N . LYS A 1 202 ? -11.602 18.812 12.508 1 92.81 202 LYS A N 1
ATOM 1410 C CA . LYS A 1 202 ? -12.391 19.312 11.391 1 92.81 202 LYS A CA 1
ATOM 1411 C C . LYS A 1 202 ? -12.992 20.688 11.703 1 92.81 202 LYS A C 1
ATOM 1413 O O . LYS A 1 202 ? -12.836 21.188 12.812 1 92.81 202 LYS A O 1
ATOM 1418 N N . GLY A 1 203 ? -13.477 21.281 10.688 1 94.31 203 GLY A N 1
ATOM 1419 C CA . GLY A 1 203 ? -14.156 22.547 10.883 1 94.31 203 GLY A CA 1
ATOM 1420 C C . GLY A 1 203 ? -13.203 23.688 11.164 1 94.31 203 GLY A C 1
ATOM 1421 O O . GLY A 1 203 ? -12.156 23.812 10.523 1 94.31 203 GLY A O 1
ATOM 1422 N N . LEU A 1 204 ? -13.562 24.438 12.125 1 96 204 LEU A N 1
ATOM 1423 C CA . LEU A 1 204 ? -12.812 25.641 12.445 1 96 204 LEU A CA 1
ATOM 1424 C C . LEU A 1 204 ? -11.406 25.297 12.93 1 96 204 LEU A C 1
ATOM 1426 O O . LEU A 1 204 ? -10.43 25.891 12.469 1 96 204 LEU A O 1
ATOM 1430 N N . PRO A 1 205 ? -11.273 24.312 13.781 1 95.31 205 PRO A N 1
ATOM 1431 C CA . PRO A 1 205 ? -9.93 23.984 14.266 1 95.31 205 PRO A CA 1
ATOM 1432 C C . PRO A 1 205 ? -8.984 23.562 13.141 1 95.31 205 PRO A C 1
ATOM 1434 O O . PRO A 1 205 ? -7.809 23.938 13.148 1 95.31 205 PRO A O 1
ATOM 1437 N N . MET A 1 206 ? -9.547 22.797 12.25 1 94.94 206 MET A N 1
ATOM 1438 C CA . MET A 1 206 ? -8.711 22.344 11.141 1 94.94 206 MET A CA 1
ATOM 1439 C C . MET A 1 206 ? -8.359 23.516 10.219 1 94.94 206 MET A C 1
ATOM 1441 O O . MET A 1 206 ? -7.258 23.562 9.68 1 94.94 206 MET A O 1
ATOM 1445 N N . ALA A 1 207 ? -9.281 24.391 10.07 1 96.44 207 ALA A N 1
ATOM 1446 C CA . ALA A 1 207 ? -9.016 25.594 9.281 1 96.44 207 ALA A CA 1
ATOM 1447 C C . ALA A 1 207 ? -7.91 26.438 9.914 1 96.44 207 ALA A C 1
ATOM 1449 O O . ALA A 1 207 ? -7.047 26.969 9.211 1 96.44 207 ALA A O 1
ATOM 1450 N N . ILE A 1 208 ? -7.984 26.547 11.18 1 96.06 208 ILE A N 1
ATOM 1451 C CA . ILE A 1 208 ? -6.953 27.25 11.922 1 96.06 208 ILE A CA 1
ATOM 1452 C C . ILE A 1 208 ? -5.594 26.609 11.68 1 96.06 208 ILE A C 1
ATOM 1454 O O . ILE A 1 208 ? -4.613 27.297 11.375 1 96.06 208 ILE A O 1
ATOM 1458 N N . GLY A 1 209 ? -5.617 25.328 11.805 1 94.69 209 GLY A N 1
ATOM 1459 C CA . GLY A 1 209 ? -4.375 24.594 11.586 1 94.69 209 GLY A CA 1
ATOM 1460 C C . GLY A 1 209 ? -3.818 24.781 10.188 1 94.69 209 GLY A C 1
ATOM 1461 O O . GLY A 1 209 ? -2.623 25.016 10.016 1 94.69 209 GLY A O 1
ATOM 1462 N N . ALA A 1 210 ? -4.633 24.688 9.203 1 94.25 210 ALA A N 1
ATOM 1463 C CA . ALA A 1 210 ? -4.219 24.75 7.805 1 94.25 210 ALA A CA 1
ATOM 1464 C C . ALA A 1 210 ? -3.623 26.109 7.477 1 94.25 210 ALA A C 1
ATOM 1466 O O . ALA A 1 210 ? -2.521 26.203 6.926 1 94.25 210 ALA A O 1
ATOM 1467 N N . LEU A 1 211 ? -4.234 27.172 7.844 1 95.88 211 LEU A N 1
ATOM 1468 C CA . LEU A 1 211 ? -3.805 28.5 7.422 1 95.88 211 LEU A CA 1
ATOM 1469 C C . LEU A 1 211 ? -2.707 29.031 8.336 1 95.88 211 LEU A C 1
ATOM 1471 O O . LEU A 1 211 ? -1.883 29.844 7.91 1 95.88 211 LEU A O 1
ATOM 1475 N N . SER A 1 212 ? -2.746 28.578 9.57 1 96.12 212 SER A N 1
ATOM 1476 C CA . SER A 1 212 ? -1.636 28.969 10.438 1 96.12 212 SER A CA 1
ATOM 1477 C C . SER A 1 212 ? -0.318 28.375 9.945 1 96.12 212 SER A C 1
ATOM 1479 O O . SER A 1 212 ? 0.714 29.062 9.961 1 96.12 212 SER A O 1
ATOM 1481 N N . VAL A 1 213 ? -0.399 27.172 9.57 1 93.38 213 VAL A N 1
ATOM 1482 C CA . VAL A 1 213 ? 0.802 26.516 9.062 1 93.38 213 VAL A CA 1
ATOM 1483 C C . VAL A 1 213 ? 1.207 27.141 7.734 1 93.38 213 VAL A C 1
ATOM 1485 O O . VAL A 1 213 ? 2.396 27.328 7.457 1 93.38 213 VAL A O 1
ATOM 1488 N N . MET A 1 214 ? 0.283 27.5 6.938 1 93.25 214 MET A N 1
ATOM 1489 C CA . MET A 1 214 ? 0.586 28.219 5.707 1 93.25 214 MET A CA 1
ATOM 1490 C C . MET A 1 214 ? 1.282 29.547 6.008 1 93.25 214 MET A C 1
ATOM 1492 O O . MET A 1 214 ? 2.273 29.891 5.363 1 93.25 214 MET A O 1
ATOM 1496 N N . GLY A 1 215 ? 0.792 30.25 6.898 1 93.56 215 GLY A N 1
ATOM 1497 C CA . GLY A 1 215 ? 1.39 31.516 7.305 1 93.56 215 GLY A CA 1
ATOM 1498 C C . GLY A 1 215 ? 2.803 31.359 7.836 1 93.56 215 GLY A C 1
ATOM 1499 O O . GLY A 1 215 ? 3.615 32.281 7.727 1 93.56 215 GLY A O 1
ATOM 1500 N N . SER A 1 216 ? 2.973 30.25 8.391 1 93.19 216 SER A N 1
ATOM 1501 C CA . SER A 1 216 ? 4.281 30.016 8.984 1 93.19 216 SER A CA 1
ATOM 1502 C C . SER A 1 216 ? 5.375 29.969 7.918 1 93.19 216 SER A C 1
ATOM 1504 O O . SER A 1 216 ? 6.547 30.203 8.211 1 93.19 216 SER A O 1
ATOM 1506 N N . SER A 1 217 ? 5.035 29.625 6.73 1 91.38 217 SER A N 1
ATOM 1507 C CA . SER A 1 217 ? 6 29.625 5.633 1 91.38 217 SER A CA 1
ATOM 1508 C C . SER A 1 217 ? 6.621 31.016 5.453 1 91.38 217 SER A C 1
ATOM 1510 O O . SER A 1 217 ? 7.84 31.125 5.305 1 91.38 217 SER A O 1
ATOM 1512 N N . PHE A 1 218 ? 5.855 31.984 5.512 1 94.06 218 PHE A N 1
ATOM 1513 C CA . PHE A 1 218 ? 6.328 33.344 5.348 1 94.06 218 PHE A CA 1
ATOM 1514 C C . PHE A 1 218 ? 7.062 33.844 6.594 1 94.06 218 PHE A C 1
ATOM 1516 O O . PHE A 1 218 ? 8.031 34.594 6.5 1 94.06 218 PHE A O 1
ATOM 1523 N N . MET A 1 219 ? 6.543 33.375 7.645 1 95.12 219 MET A N 1
ATOM 1524 C CA . MET A 1 219 ? 7.18 33.656 8.922 1 95.12 219 MET A CA 1
ATOM 1525 C C . MET A 1 219 ? 8.609 33.125 8.961 1 95.12 219 MET A C 1
ATOM 1527 O O . MET A 1 219 ? 9.547 33.875 9.281 1 95.12 219 MET A O 1
ATOM 1531 N N . ASN A 1 220 ? 8.758 31.906 8.648 1 92.81 220 ASN A N 1
ATOM 1532 C CA . ASN A 1 220 ? 10.062 31.266 8.68 1 92.81 220 ASN A CA 1
ATOM 1533 C C . ASN A 1 220 ? 10.992 31.828 7.617 1 92.81 220 ASN A C 1
ATOM 1535 O O . ASN A 1 220 ? 12.203 31.906 7.824 1 92.81 220 ASN A O 1
ATOM 1539 N N . PHE A 1 221 ? 10.43 32.156 6.477 1 93 221 PHE A N 1
ATOM 1540 C CA . PHE A 1 221 ? 11.227 32.781 5.434 1 93 221 PHE A CA 1
ATOM 1541 C C . PHE A 1 221 ? 11.875 34.062 5.957 1 93 221 PHE A C 1
ATOM 1543 O O . PHE A 1 221 ? 13.086 34.25 5.82 1 93 221 PHE A O 1
ATOM 1550 N N . VAL A 1 222 ? 11.125 34.906 6.566 1 94.31 222 VAL A N 1
ATOM 1551 C CA . VAL A 1 222 ? 11.594 36.188 7.062 1 94.31 222 VAL A CA 1
ATOM 1552 C C . VAL A 1 222 ? 12.562 35.969 8.227 1 94.31 222 VAL A C 1
ATOM 1554 O O . VAL A 1 222 ? 13.625 36.594 8.289 1 94.31 222 VAL A O 1
ATOM 1557 N N . LEU A 1 223 ? 12.18 35.125 9.109 1 93.25 223 LEU A N 1
ATOM 1558 C CA . LEU A 1 223 ? 12.984 34.875 10.305 1 93.25 223 LEU A CA 1
ATOM 1559 C C . LEU A 1 223 ? 14.359 34.344 9.93 1 93.25 223 LEU A C 1
ATOM 1561 O O . LEU A 1 223 ? 15.375 34.812 10.422 1 93.25 223 LEU A O 1
ATOM 1565 N N . PHE A 1 224 ? 14.398 33.375 9.078 1 92.31 224 PHE A N 1
ATOM 1566 C CA . PHE A 1 224 ? 15.648 32.75 8.688 1 92.31 224 PHE A CA 1
ATOM 1567 C C . PHE A 1 224 ? 16.5 33.688 7.867 1 92.31 224 PHE A C 1
ATOM 1569 O O . PHE A 1 224 ? 17.734 33.688 7.953 1 92.31 224 PHE A O 1
ATOM 1576 N N . HIS A 1 225 ? 15.859 34.438 7.031 1 92.12 225 HIS A N 1
ATOM 1577 C CA . HIS A 1 225 ? 16.578 35.406 6.219 1 92.12 225 HIS A CA 1
ATOM 1578 C C . HIS A 1 225 ? 17.219 36.469 7.086 1 92.12 225 HIS A C 1
ATOM 1580 O O . HIS A 1 225 ? 18.391 36.812 6.91 1 92.12 225 HIS A O 1
ATOM 1586 N N . ARG A 1 226 ? 16.547 36.969 7.996 1 92.69 226 ARG A N 1
ATOM 1587 C CA . ARG A 1 226 ? 16.984 38.125 8.797 1 92.69 226 ARG A CA 1
ATOM 1588 C C . ARG A 1 226 ? 18.016 37.688 9.844 1 92.69 226 ARG A C 1
ATOM 1590 O O . ARG A 1 226 ? 18.922 38.438 10.18 1 92.69 226 ARG A O 1
ATOM 1597 N N . LEU A 1 227 ? 17.828 36.531 10.383 1 92.38 227 LEU A N 1
ATOM 1598 C CA . LEU A 1 227 ? 18.781 36.062 11.383 1 92.38 227 LEU A CA 1
ATOM 1599 C C . LEU A 1 227 ? 19.953 35.344 10.719 1 92.38 227 LEU A C 1
ATOM 1601 O O . LEU A 1 227 ? 20.922 34.969 11.391 1 92.38 227 LEU A O 1
ATOM 1605 N N . LYS A 1 228 ? 19.844 35.188 9.414 1 89.44 228 LYS A N 1
ATOM 1606 C CA . LYS A 1 228 ? 20.906 34.594 8.602 1 89.44 228 LYS A CA 1
ATOM 1607 C C . LYS A 1 228 ? 21.266 33.188 9.078 1 89.44 228 LYS A C 1
ATOM 1609 O O . LYS A 1 228 ? 22.438 32.906 9.32 1 89.44 228 LYS A O 1
ATOM 1614 N N . PHE A 1 229 ? 20.297 32.5 9.297 1 89.31 229 PHE A N 1
ATOM 1615 C CA . PHE A 1 229 ? 20.516 31.109 9.703 1 89.31 229 PHE A CA 1
ATOM 1616 C C . PHE A 1 229 ? 21.328 30.359 8.641 1 89.31 229 PHE A C 1
ATOM 1618 O O . PHE A 1 229 ? 22.094 29.453 8.969 1 89.31 229 PHE A O 1
ATOM 1625 N N . GLY A 1 230 ? 21.125 30.781 7.414 1 86.56 230 GLY A N 1
ATOM 1626 C CA . GLY A 1 230 ? 21.781 30.125 6.285 1 86.56 230 GLY A CA 1
ATOM 1627 C C . GLY A 1 230 ? 21.719 30.953 5.008 1 86.56 230 GLY A C 1
ATOM 1628 O O . GLY A 1 230 ? 21.5 32.156 5.051 1 86.56 230 GLY A O 1
ATOM 1629 N N . ASP A 1 231 ? 21.938 30.172 3.865 1 87.25 231 ASP A N 1
ATOM 1630 C CA . ASP A 1 231 ? 21.922 30.859 2.58 1 87.25 231 ASP A CA 1
ATOM 1631 C C . ASP A 1 231 ? 20.5 30.938 2.021 1 87.25 231 ASP A C 1
ATOM 1633 O O . ASP A 1 231 ? 19.531 30.578 2.707 1 87.25 231 ASP A O 1
ATOM 1637 N N . ARG A 1 232 ? 20.328 31.438 0.849 1 86.38 232 ARG A N 1
ATOM 1638 C CA . ARG A 1 232 ? 19.031 31.609 0.204 1 86.38 232 ARG A CA 1
ATOM 1639 C C . ARG A 1 232 ? 18.328 30.281 0.019 1 86.38 232 ARG A C 1
ATOM 1641 O O . ARG A 1 232 ? 17.109 30.188 0.143 1 86.38 232 ARG A O 1
ATOM 1648 N N . SER A 1 233 ? 19.109 29.328 -0.292 1 80.88 233 SER A N 1
ATOM 1649 C CA . SER A 1 233 ? 18.547 28 -0.494 1 80.88 233 SER A CA 1
ATOM 1650 C C . SER A 1 233 ? 17.922 27.469 0.792 1 80.88 233 SER A C 1
ATOM 1652 O O . SER A 1 233 ? 16.844 26.859 0.766 1 80.88 233 SER A O 1
ATOM 1654 N N . THR A 1 234 ? 18.594 27.688 1.839 1 81.88 234 THR A N 1
ATOM 1655 C CA . THR A 1 234 ? 18.094 27.266 3.145 1 81.88 234 THR A CA 1
ATOM 1656 C C . THR A 1 234 ? 16.797 27.984 3.494 1 81.88 234 THR A C 1
ATOM 1658 O O . THR A 1 234 ? 15.859 27.375 3.996 1 81.88 234 THR A O 1
ATOM 1661 N N . THR A 1 235 ? 16.828 29.203 3.205 1 87.12 235 THR A N 1
ATOM 1662 C CA . THR A 1 235 ? 15.672 30.047 3.529 1 87.12 235 THR A CA 1
ATOM 1663 C C . THR A 1 235 ? 14.453 29.625 2.711 1 87.12 235 THR A C 1
ATOM 1665 O O . THR A 1 235 ? 13.344 29.547 3.24 1 87.12 235 THR A O 1
ATOM 1668 N N . ILE A 1 236 ? 14.633 29.312 1.494 1 81.06 236 ILE A N 1
ATOM 1669 C CA . ILE A 1 236 ? 13.531 28.922 0.624 1 81.06 236 ILE A CA 1
ATOM 1670 C C . ILE A 1 236 ? 13.047 27.516 1.017 1 81.06 236 ILE A C 1
ATOM 1672 O O . ILE A 1 236 ? 11.844 27.266 1.047 1 81.06 236 ILE A O 1
ATOM 1676 N N . SER A 1 237 ? 13.969 26.688 1.327 1 77.62 237 SER A N 1
ATOM 1677 C CA . SER A 1 237 ? 13.633 25.312 1.668 1 77.62 237 SER A CA 1
ATOM 1678 C C . SER A 1 237 ? 12.766 25.25 2.92 1 77.62 237 SER A C 1
ATOM 1680 O O . SER A 1 237 ? 11.805 24.484 2.973 1 77.62 237 SER A O 1
ATOM 1682 N N . VAL A 1 238 ? 13.125 26 3.871 1 78.38 238 VAL A N 1
ATOM 1683 C CA . VAL A 1 238 ? 12.391 25.984 5.133 1 78.38 238 VAL A CA 1
ATOM 1684 C C . VAL A 1 238 ? 10.992 26.578 4.934 1 78.38 238 VAL A C 1
ATOM 1686 O O . VAL A 1 238 ? 10.047 26.188 5.625 1 78.38 238 VAL A O 1
ATOM 1689 N N . ALA A 1 239 ? 10.875 27.5 4.043 1 82.81 239 ALA A N 1
ATOM 1690 C CA . ALA A 1 239 ? 9.594 28.125 3.76 1 82.81 239 ALA A CA 1
ATOM 1691 C C . ALA A 1 239 ? 8.633 27.156 3.082 1 82.81 239 ALA A C 1
ATOM 1693 O O . ALA A 1 239 ? 7.418 27.219 3.295 1 82.81 239 ALA A O 1
ATOM 1694 N N . ILE A 1 240 ? 9.211 26.359 2.381 1 75.38 240 ILE A N 1
ATOM 1695 C CA . ILE A 1 240 ? 8.383 25.406 1.646 1 75.38 240 ILE A CA 1
ATOM 1696 C C . ILE A 1 240 ? 8.062 24.203 2.535 1 75.38 240 ILE A C 1
ATOM 1698 O O . ILE A 1 240 ? 6.91 23.766 2.609 1 75.38 240 ILE A O 1
ATOM 1702 N N . GLU A 1 241 ? 9.102 23.75 3.195 1 73.31 241 GLU A N 1
ATOM 1703 C CA . GLU A 1 241 ? 8.961 22.609 4.102 1 73.31 241 GLU A CA 1
ATOM 1704 C C . GLU A 1 241 ? 9.93 22.719 5.277 1 73.31 241 GLU A C 1
ATOM 1706 O O . GLU A 1 241 ? 11.078 22.281 5.184 1 73.31 241 GLU A O 1
ATOM 1711 N N . PRO A 1 242 ? 9.367 23.078 6.289 1 75.62 242 PRO A N 1
ATOM 1712 C CA . PRO A 1 242 ? 10.219 23.312 7.457 1 75.62 242 PRO A CA 1
ATOM 1713 C C . PRO A 1 242 ? 11 22.078 7.883 1 75.62 242 PRO A C 1
ATOM 1715 O O . PRO A 1 242 ? 12.094 22.188 8.438 1 75.62 242 PRO A O 1
ATOM 1718 N N . LEU A 1 243 ? 10.539 20.953 7.605 1 71.31 243 LEU A N 1
ATOM 1719 C CA . LEU A 1 243 ? 11.172 19.719 8.039 1 71.31 243 LEU A CA 1
ATOM 1720 C C . LEU A 1 243 ? 12.5 19.5 7.32 1 71.31 243 LEU A C 1
ATOM 1722 O O . LEU A 1 243 ? 13.336 18.719 7.777 1 71.31 243 LEU A O 1
ATOM 1726 N N . THR A 1 244 ? 12.68 20.188 6.207 1 68.38 244 THR A N 1
ATOM 1727 C CA . THR A 1 244 ? 13.93 20.078 5.457 1 68.38 244 THR A CA 1
ATOM 1728 C C . THR A 1 244 ? 15.086 20.703 6.238 1 68.38 244 THR A C 1
ATOM 1730 O O . THR A 1 244 ? 16.25 20.422 5.957 1 68.38 244 THR A O 1
ATOM 1733 N N . GLN A 1 245 ? 14.758 21.562 7.195 1 75 245 GLN A N 1
ATOM 1734 C CA . GLN A 1 245 ? 15.773 22.219 8.016 1 75 245 GLN A CA 1
ATOM 1735 C C . GLN A 1 245 ? 15.578 21.891 9.492 1 75 245 GLN A C 1
ATOM 1737 O O . GLN A 1 245 ? 15.734 22.766 10.352 1 75 245 GLN A O 1
ATOM 1742 N N . ALA A 1 246 ? 15.203 20.719 9.719 1 73.88 246 ALA A N 1
ATOM 1743 C CA . ALA A 1 246 ? 14.898 20.281 11.078 1 73.88 246 ALA A CA 1
ATOM 1744 C C . ALA A 1 246 ? 16.109 20.422 11.992 1 73.88 246 ALA A C 1
ATOM 1746 O O . ALA A 1 246 ? 15.977 20.719 13.18 1 73.88 246 ALA A O 1
ATOM 1747 N N . ASP A 1 247 ? 17.25 20.219 11.43 1 77 247 ASP A N 1
ATOM 1748 C CA . ASP A 1 247 ? 18.469 20.297 12.219 1 77 247 ASP A CA 1
ATOM 1749 C C . ASP A 1 247 ? 18.734 21.719 12.695 1 77 247 ASP A C 1
ATOM 1751 O O . ASP A 1 247 ? 19.125 21.938 13.844 1 77 247 ASP A O 1
ATOM 1755 N N . VAL A 1 248 ? 18.547 22.656 11.836 1 82 248 VAL A N 1
ATOM 1756 C CA . VAL A 1 248 ? 18.75 24.047 12.172 1 82 248 VAL A CA 1
ATOM 1757 C C . VAL A 1 248 ? 17.719 24.5 13.203 1 82 248 VAL A C 1
ATOM 1759 O O . VAL A 1 248 ? 18.031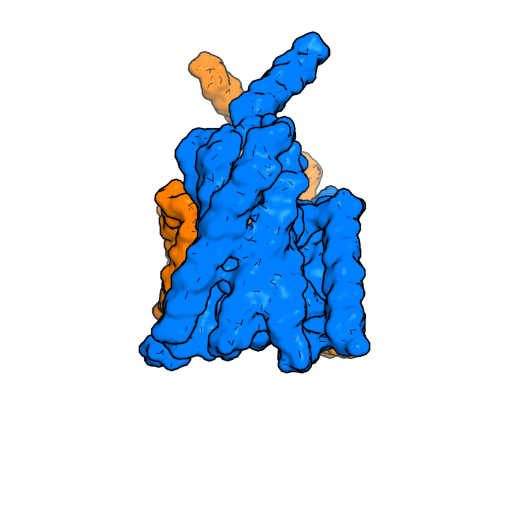 25.234 14.141 1 82 248 VAL A O 1
ATOM 1762 N N . ILE A 1 249 ? 16.578 24.047 13.039 1 85.69 249 ILE A N 1
ATOM 1763 C CA . ILE A 1 249 ? 15.461 24.422 13.914 1 85.69 249 ILE A CA 1
ATOM 1764 C C . ILE A 1 249 ? 15.688 23.828 15.305 1 85.69 249 ILE A C 1
ATOM 1766 O O . ILE A 1 249 ? 15.492 24.516 16.312 1 85.69 249 ILE A O 1
ATOM 1770 N N . SER A 1 250 ? 16.125 22.625 15.336 1 81.44 250 SER A N 1
ATOM 1771 C CA . SER A 1 250 ? 16.359 21.969 16.625 1 81.44 250 SER A CA 1
ATOM 1772 C C . SER A 1 250 ? 17.531 22.609 17.359 1 81.44 250 SER A C 1
ATOM 1774 O O . SER A 1 250 ? 17.562 22.578 18.594 1 81.44 250 SER A O 1
ATOM 1776 N N . ALA A 1 251 ? 18.438 23.141 16.578 1 84.69 251 ALA A N 1
ATOM 1777 C CA . ALA A 1 251 ? 19.594 23.797 17.188 1 84.69 251 ALA A CA 1
ATOM 1778 C C . ALA A 1 251 ? 19.219 25.172 17.719 1 84.69 251 ALA A C 1
ATOM 1780 O O . ALA A 1 251 ? 19.953 25.734 18.531 1 84.69 251 ALA A O 1
ATOM 1781 N N . ASN A 1 252 ? 18.172 25.719 17.234 1 89.88 252 ASN A N 1
ATOM 1782 C CA . ASN A 1 252 ? 17.703 27.031 17.672 1 89.88 252 ASN A CA 1
ATOM 1783 C C . ASN A 1 252 ? 16.234 27 18.078 1 89.88 252 ASN A C 1
ATOM 1785 O O . ASN A 1 252 ? 15.414 27.75 17.516 1 89.88 252 ASN A O 1
ATOM 1789 N N . PRO A 1 253 ? 15.875 26.328 19.094 1 89 253 PRO A N 1
ATOM 1790 C CA . PRO A 1 253 ? 14.469 26.094 19.406 1 89 253 PRO A CA 1
ATOM 1791 C C . PRO A 1 253 ? 13.766 27.328 19.953 1 89 253 PRO A C 1
ATOM 1793 O O . PRO A 1 253 ? 12.609 27.594 19.609 1 89 253 PRO A O 1
ATOM 1796 N N . ILE A 1 254 ? 14.375 28.109 20.688 1 91.62 254 ILE A N 1
ATOM 1797 C CA . ILE A 1 254 ? 13.703 29.219 21.391 1 91.62 254 ILE A CA 1
ATOM 1798 C C . ILE A 1 254 ? 13.281 30.281 20.375 1 91.62 254 ILE A C 1
ATOM 1800 O O . ILE A 1 254 ? 12.094 30.594 20.266 1 91.62 254 ILE A O 1
ATOM 1804 N N . PRO A 1 255 ? 14.195 30.766 19.578 1 93 255 PRO A N 1
ATOM 1805 C CA . PRO A 1 255 ? 13.773 31.797 18.625 1 93 255 PRO A CA 1
ATOM 1806 C C . PRO A 1 255 ? 12.75 31.281 17.625 1 93 255 PRO A C 1
ATOM 1808 O O . PRO A 1 255 ? 11.805 32 17.281 1 93 255 PRO A O 1
ATOM 1811 N N . VAL A 1 256 ? 12.938 30.078 17.234 1 92 256 VAL A N 1
ATOM 1812 C CA . VAL A 1 256 ? 12.086 29.562 16.172 1 92 256 VAL A CA 1
ATOM 1813 C C . VAL A 1 256 ? 10.711 29.203 16.734 1 92 256 VAL A C 1
ATOM 1815 O O . VAL A 1 256 ? 9.68 29.609 16.203 1 92 256 VAL A O 1
ATOM 1818 N N . TYR A 1 257 ? 10.625 28.516 17.859 1 93.12 257 TYR A N 1
ATOM 1819 C CA . TYR A 1 257 ? 9.352 28.047 18.391 1 93.12 257 TYR A CA 1
ATOM 1820 C C . TYR A 1 257 ? 8.539 29.203 18.969 1 93.12 257 TYR A C 1
ATOM 1822 O O . TYR A 1 257 ? 7.312 29.234 18.812 1 93.12 257 TYR A O 1
ATOM 1830 N N . VAL A 1 258 ? 9.211 30.078 19.609 1 95.06 258 VAL A N 1
ATOM 1831 C CA . VAL A 1 258 ? 8.5 31.219 20.188 1 95.06 258 VAL A CA 1
ATOM 1832 C C . VAL A 1 258 ? 7.902 32.062 19.078 1 95.06 258 VAL A C 1
ATOM 1834 O O . VAL A 1 258 ? 6.742 32.469 19.156 1 95.06 258 VAL A O 1
ATOM 1837 N N . THR A 1 259 ? 8.688 32.344 18.094 1 96.06 259 THR A N 1
ATOM 1838 C CA . THR A 1 259 ? 8.219 33.125 16.969 1 96.06 259 THR A CA 1
ATOM 1839 C C . THR A 1 259 ? 7.074 32.438 16.234 1 96.06 259 THR A C 1
ATOM 1841 O O . THR A 1 259 ? 6.09 33.062 15.859 1 96.06 259 THR A O 1
ATOM 1844 N N . ASN A 1 260 ? 7.23 31.141 16.031 1 95.69 260 ASN A N 1
ATOM 1845 C CA . ASN A 1 260 ? 6.191 30.391 15.352 1 95.69 260 ASN A CA 1
ATOM 1846 C C . ASN A 1 260 ? 4.91 30.312 16.172 1 95.69 260 ASN A C 1
ATOM 1848 O O . ASN A 1 260 ? 3.809 30.328 15.617 1 95.69 260 ASN A O 1
ATOM 1852 N N . PHE A 1 261 ? 5.039 30.25 17.484 1 96.25 261 PHE A N 1
ATOM 1853 C CA . PHE A 1 261 ? 3.855 30.234 18.344 1 96.25 261 PHE A CA 1
ATOM 1854 C C . PHE A 1 261 ? 3.074 31.547 18.203 1 96.25 261 PHE A C 1
ATOM 1856 O O . PHE A 1 261 ? 1.852 31.531 18.047 1 96.25 261 PHE A O 1
ATOM 1863 N N . ILE A 1 262 ? 3.785 32.625 18.25 1 97 262 ILE A N 1
ATOM 1864 C CA . ILE A 1 262 ? 3.154 33.938 18.188 1 97 262 ILE A CA 1
ATOM 1865 C C . ILE A 1 262 ? 2.559 34.156 16.797 1 97 262 ILE A C 1
ATOM 1867 O O . ILE A 1 262 ? 1.403 34.562 16.672 1 97 262 ILE A O 1
ATOM 1871 N N . GLY A 1 263 ? 3.334 33.938 15.805 1 97.12 263 GLY A N 1
ATOM 1872 C CA . GLY A 1 263 ? 2.844 34.094 14.445 1 97.12 263 GLY A CA 1
ATOM 1873 C C . GLY A 1 263 ? 1.663 33.188 14.133 1 97.12 263 GLY A C 1
ATOM 1874 O O . GLY A 1 263 ? 0.693 33.625 13.508 1 97.12 263 GLY A O 1
ATOM 1875 N N . GLY A 1 264 ? 1.798 31.953 14.5 1 97.25 264 GLY A N 1
ATOM 1876 C CA . GLY A 1 264 ? 0.698 31.016 14.305 1 97.25 264 GLY A CA 1
ATOM 1877 C C . GLY A 1 264 ? -0.56 31.406 15.055 1 97.25 264 GLY A C 1
ATOM 1878 O O . GLY A 1 264 ? -1.67 31.25 14.547 1 97.25 264 GLY A O 1
ATOM 1879 N N . GLY A 1 265 ? -0.342 31.828 16.266 1 97.69 265 GLY A N 1
ATOM 1880 C CA . GLY A 1 265 ? -1.474 32.312 17.047 1 97.69 265 GLY A CA 1
ATOM 1881 C C . GLY A 1 265 ? -2.203 33.469 16.375 1 97.69 265 GLY A C 1
ATOM 1882 O O . GLY A 1 265 ? -3.436 33.5 16.359 1 97.69 265 GLY A O 1
ATOM 1883 N N . LEU A 1 266 ? -1.465 34.438 15.875 1 97.81 266 LEU A N 1
ATOM 1884 C CA . LEU A 1 266 ? -2.068 35.562 15.172 1 97.81 266 LEU A CA 1
ATOM 1885 C C . LEU A 1 266 ? -2.85 35.094 13.945 1 97.81 266 LEU A C 1
ATOM 1887 O O . LEU A 1 266 ? -3.951 35.562 13.68 1 97.81 266 LEU A O 1
ATOM 1891 N N . ALA A 1 267 ? -2.256 34.188 13.242 1 97.44 267 ALA A N 1
ATOM 1892 C CA . ALA A 1 267 ? -2.953 33.594 12.094 1 97.44 267 ALA A CA 1
ATOM 1893 C C . ALA A 1 267 ? -4.246 32.938 12.531 1 97.44 267 ALA A C 1
ATOM 1895 O O . ALA A 1 267 ? -5.262 33 11.836 1 97.44 267 ALA A O 1
ATOM 1896 N N . GLY A 1 268 ? -4.168 32.219 13.633 1 97.5 268 GLY A N 1
ATOM 1897 C CA . GLY A 1 268 ? -5.355 31.562 14.164 1 97.5 268 GLY A CA 1
ATOM 1898 C C . GLY A 1 268 ? -6.492 32.531 14.43 1 97.5 268 GLY A C 1
ATOM 1899 O O . GLY A 1 268 ? -7.652 32.219 14.148 1 97.5 268 GLY A O 1
ATOM 1900 N N . ILE A 1 269 ? -6.141 33.656 14.961 1 97.25 269 ILE A N 1
ATOM 1901 C CA . ILE A 1 269 ? -7.137 34.688 15.242 1 97.25 269 ILE A CA 1
ATOM 1902 C C . ILE A 1 269 ? -7.758 35.156 13.93 1 97.25 269 ILE A C 1
ATOM 1904 O O . ILE A 1 269 ? -8.969 35.375 13.852 1 97.25 269 ILE A O 1
ATOM 1908 N N . ILE A 1 270 ? -6.969 35.375 12.945 1 97.62 270 ILE A N 1
ATOM 1909 C CA . ILE A 1 270 ? -7.441 35.812 11.648 1 97.62 270 ILE A CA 1
ATOM 1910 C C . ILE A 1 270 ? -8.422 34.812 11.07 1 97.62 270 ILE A C 1
ATOM 1912 O O . ILE A 1 270 ? -9.492 35.188 10.57 1 97.62 270 ILE A O 1
ATOM 1916 N N . VAL A 1 271 ? -8.094 33.531 11.141 1 97.38 271 VAL A N 1
ATOM 1917 C CA . VAL A 1 271 ? -8.914 32.469 10.586 1 97.38 271 VAL A CA 1
ATOM 1918 C C . VAL A 1 271 ? -10.273 32.438 11.289 1 97.38 271 VAL A C 1
ATOM 1920 O O . VAL A 1 271 ? -11.312 32.281 10.648 1 97.38 271 VAL A O 1
ATOM 1923 N N . THR A 1 272 ? -10.219 32.594 12.586 1 95.88 272 THR A N 1
ATOM 1924 C CA . THR A 1 272 ? -11.453 32.562 13.359 1 95.88 272 THR A CA 1
ATOM 1925 C C . THR A 1 272 ? -12.32 33.781 13.023 1 95.88 272 THR A C 1
ATOM 1927 O O . THR A 1 272 ? -13.555 33.656 13 1 95.88 272 THR A O 1
ATOM 1930 N N . HIS A 1 273 ? -11.68 34.875 12.836 1 95.62 273 HIS A N 1
ATOM 1931 C CA . HIS A 1 273 ? -12.414 36.094 12.508 1 95.62 273 HIS A CA 1
ATOM 1932 C C . HIS A 1 273 ? -13.203 35.938 11.211 1 95.62 273 HIS A C 1
ATOM 1934 O O . HIS A 1 273 ? -14.336 36.406 11.102 1 95.62 273 HIS A O 1
ATOM 1940 N N . PHE A 1 274 ? -12.633 35.281 10.234 1 96.5 274 PHE A N 1
ATOM 1941 C CA . PHE A 1 274 ? -13.273 35.094 8.938 1 96.5 274 PHE A CA 1
ATOM 1942 C C . PHE A 1 274 ? -14.203 33.906 8.953 1 96.5 274 PHE A C 1
ATOM 1944 O O . PHE A 1 274 ? -14.945 33.688 7.996 1 96.5 274 PHE A O 1
ATOM 1951 N N . GLY A 1 275 ? -14.156 33.094 9.961 1 94.5 275 GLY A N 1
ATOM 1952 C CA . GLY A 1 275 ? -15.055 31.969 10.117 1 94.5 275 GLY A CA 1
ATOM 1953 C C . GLY A 1 275 ? -14.812 30.859 9.102 1 94.5 275 GLY A C 1
ATOM 1954 O O . GLY A 1 275 ? -15.758 30.312 8.539 1 94.5 275 GLY A O 1
ATOM 1955 N N . LEU A 1 276 ? -13.641 30.625 8.812 1 96 276 LEU A N 1
ATOM 1956 C CA . LEU A 1 276 ? -13.305 29.625 7.809 1 96 276 LEU A CA 1
ATOM 1957 C C . LEU A 1 276 ? -13.406 28.219 8.398 1 96 276 LEU A C 1
ATOM 1959 O O . LEU A 1 276 ? -13.25 28.031 9.602 1 96 276 LEU A O 1
ATOM 1963 N N . ILE A 1 277 ? -13.695 27.297 7.516 1 94.88 277 ILE A N 1
ATOM 1964 C CA . ILE A 1 277 ? -13.812 25.922 7.961 1 94.88 277 ILE A CA 1
ATOM 1965 C C . ILE A 1 277 ? -13.031 25 7.02 1 94.88 277 ILE A C 1
ATOM 1967 O O . ILE A 1 277 ? -12.82 25.344 5.852 1 94.88 277 ILE A O 1
ATOM 1971 N N . ASN A 1 278 ? -12.516 23.922 7.555 1 93.88 278 ASN A N 1
ATOM 1972 C CA . ASN A 1 278 ? -11.836 22.844 6.855 1 93.88 278 ASN A CA 1
ATOM 1973 C C . ASN A 1 278 ? -12.258 21.484 7.395 1 93.88 278 ASN A C 1
ATOM 1975 O O . ASN A 1 278 ? -11.945 21.141 8.539 1 93.88 278 ASN A O 1
ATOM 1979 N N . ASN A 1 279 ? -12.922 20.672 6.602 1 90.44 279 ASN A N 1
ATOM 1980 C CA . ASN A 1 279 ? -13.438 19.406 7.082 1 90.44 279 ASN A CA 1
ATOM 1981 C C . ASN A 1 279 ? -12.547 18.234 6.656 1 90.44 279 ASN A C 1
ATOM 1983 O O . ASN A 1 279 ? -12.953 17.078 6.746 1 90.44 279 ASN A O 1
ATOM 1987 N N . ALA A 1 280 ? -11.422 18.531 6.148 1 87.12 280 ALA A N 1
ATOM 1988 C CA . ALA A 1 280 ? -10.445 17.516 5.77 1 87.12 280 ALA A CA 1
ATOM 1989 C C . ALA A 1 280 ? -9.344 17.391 6.816 1 87.12 280 ALA A C 1
ATOM 1991 O O . ALA A 1 280 ? -8.367 18.141 6.793 1 87.12 280 ALA A O 1
ATOM 1992 N N . THR A 1 281 ? -9.492 16.359 7.52 1 86.5 281 THR A N 1
ATOM 1993 C CA . THR A 1 281 ? -8.531 16.125 8.594 1 86.5 281 THR A CA 1
ATOM 1994 C C . THR A 1 281 ? -7.145 15.852 8.039 1 86.5 281 THR A C 1
ATOM 1996 O O . THR A 1 281 ? -7.012 15.336 6.926 1 86.5 281 THR A O 1
ATOM 1999 N N . GLY A 1 282 ? -6.09 16.219 8.766 1 85.5 282 GLY A N 1
ATOM 2000 C CA . GLY A 1 282 ? -4.723 15.898 8.398 1 85.5 282 GLY A CA 1
ATOM 2001 C C . GLY A 1 282 ? -4.203 16.734 7.238 1 85.5 282 GLY A C 1
ATOM 2002 O O . GLY A 1 282 ? -3.33 16.281 6.488 1 85.5 282 GLY A O 1
ATOM 2003 N N . THR A 1 283 ? -4.699 17.875 7.055 1 85.56 283 THR A N 1
ATOM 2004 C CA . THR A 1 283 ? -4.281 18.688 5.922 1 85.56 283 THR A CA 1
ATOM 2005 C C . THR A 1 283 ? -3.568 19.953 6.398 1 85.56 283 THR A C 1
ATOM 2007 O O . THR A 1 283 ? -3.621 20.984 5.734 1 85.56 283 THR A O 1
ATOM 2010 N N . ALA A 1 284 ? -3.008 19.875 7.562 1 87.38 284 ALA A N 1
ATOM 2011 C CA . ALA A 1 284 ? -2.283 21.016 8.102 1 87.38 284 ALA A CA 1
ATOM 2012 C C . ALA A 1 284 ? -0.887 21.125 7.492 1 87.38 284 ALA A C 1
ATOM 2014 O O . ALA A 1 284 ? 0.107 20.812 8.148 1 87.38 284 ALA A O 1
ATOM 2015 N N . THR A 1 285 ? -0.797 21.578 6.301 1 82.38 285 THR A N 1
ATOM 2016 C CA . THR A 1 285 ? 0.45 21.812 5.582 1 82.38 285 THR A CA 1
ATOM 2017 C C . THR A 1 285 ? 0.433 23.172 4.887 1 82.38 285 THR A C 1
ATOM 2019 O O . THR A 1 285 ? -0.636 23.703 4.586 1 82.38 285 THR A O 1
ATOM 2022 N N . PRO A 1 286 ? 1.587 23.719 4.699 1 83.62 286 PRO A N 1
ATOM 2023 C CA . PRO A 1 286 ? 1.658 25.078 4.172 1 83.62 286 PRO A CA 1
ATOM 2024 C C . PRO A 1 286 ? 0.931 25.234 2.84 1 83.62 286 PRO A C 1
ATOM 2026 O O . PRO A 1 286 ? 0.081 26.125 2.699 1 83.62 286 PRO A O 1
ATOM 2029 N N . ILE A 1 287 ? 1.228 24.438 1.92 1 80.25 287 ILE A N 1
ATOM 2030 C CA . ILE A 1 287 ? 0.697 24.641 0.576 1 80.25 287 ILE A CA 1
ATOM 2031 C C . ILE A 1 287 ? -0.628 23.891 0.428 1 80.25 287 ILE A C 1
ATOM 2033 O O . ILE A 1 287 ? -1.637 24.484 0.031 1 80.25 287 ILE A O 1
ATOM 2037 N N . ALA A 1 288 ? -0.606 22.703 0.82 1 78.44 288 ALA A N 1
ATOM 2038 C CA . ALA A 1 288 ? -1.81 21.891 0.655 1 78.44 288 ALA A CA 1
ATOM 2039 C C . ALA A 1 288 ? -2.932 22.375 1.562 1 78.44 288 ALA A C 1
ATOM 2041 O O . ALA A 1 288 ? -4.109 22.312 1.199 1 78.44 288 ALA A O 1
ATOM 2042 N N . GLY A 1 289 ? -2.557 22.844 2.68 1 85.88 289 GLY A N 1
ATOM 2043 C CA . GLY A 1 289 ? -3.559 23.375 3.59 1 85.88 289 GLY A CA 1
ATOM 2044 C C . GLY A 1 289 ? -4.344 24.531 3.004 1 85.88 289 GLY A C 1
ATOM 2045 O O . GLY A 1 289 ? -5.562 24.609 3.164 1 85.88 289 GLY A O 1
ATOM 2046 N N . LEU A 1 290 ? -3.635 25.375 2.354 1 88.81 290 LEU A N 1
ATOM 2047 C CA . LEU A 1 290 ? -4.289 26.516 1.718 1 88.81 290 LEU A CA 1
ATOM 2048 C C . LEU A 1 290 ? -5.207 26.062 0.592 1 88.81 290 LEU A C 1
ATOM 2050 O O . LEU A 1 290 ? -6.34 26.531 0.472 1 88.81 290 LEU A O 1
ATOM 2054 N N . MET A 1 291 ? -4.734 25.219 -0.175 1 84 291 MET A N 1
ATOM 2055 C CA . MET A 1 291 ? -5.492 24.766 -1.343 1 84 291 MET A CA 1
ATOM 2056 C C . MET A 1 291 ? -6.809 24.125 -0.925 1 84 291 MET A C 1
ATOM 2058 O O . MET A 1 291 ? -7.824 24.297 -1.603 1 84 291 MET A O 1
ATOM 2062 N N . VAL A 1 292 ? -6.75 23.406 0.135 1 86.25 292 VAL A N 1
ATOM 2063 C CA . VAL A 1 292 ? -7.941 22.688 0.575 1 86.25 292 VAL A CA 1
ATOM 2064 C C . VAL A 1 292 ? -8.977 23.672 1.108 1 86.25 292 VAL A C 1
ATOM 2066 O O . VAL A 1 292 ? -10.18 23.422 1.04 1 86.25 292 VAL A O 1
ATOM 2069 N N . MET A 1 293 ? -8.508 24.781 1.598 1 91.31 293 MET A N 1
ATOM 2070 C CA . MET A 1 293 ? -9.406 25.797 2.139 1 91.31 293 MET A CA 1
ATOM 2071 C C . MET A 1 293 ? -10.359 26.312 1.062 1 91.31 293 MET A C 1
ATOM 2073 O O . MET A 1 293 ? -11.508 26.656 1.353 1 91.31 293 MET A O 1
ATOM 2077 N N . TYR A 1 294 ? -9.914 26.344 -0.159 1 88.25 294 TYR A N 1
ATOM 2078 C CA . TYR A 1 294 ? -10.734 26.828 -1.263 1 88.25 294 TYR A CA 1
ATOM 2079 C C . TYR A 1 294 ? -11.898 25.891 -1.543 1 88.25 294 TYR A C 1
ATOM 2081 O O . TYR A 1 294 ? -12.898 26.281 -2.148 1 88.25 294 TYR A O 1
ATOM 2089 N N . GLY A 1 295 ? -11.781 24.719 -1.094 1 84.69 295 GLY A N 1
ATOM 2090 C CA . GLY A 1 295 ? -12.828 23.719 -1.317 1 84.69 295 GLY A CA 1
ATOM 2091 C C . GLY A 1 295 ? -13.977 23.844 -0.341 1 84.69 295 GLY A C 1
ATOM 2092 O O . GLY A 1 295 ? -15.086 23.375 -0.613 1 84.69 295 GLY A O 1
ATOM 2093 N N . PHE A 1 296 ? -13.789 24.531 0.79 1 89.75 296 PHE A N 1
ATOM 2094 C CA . PHE A 1 296 ? -14.797 24.516 1.839 1 89.75 296 PHE A CA 1
ATOM 2095 C C . PHE A 1 296 ? -15.32 25.922 2.111 1 89.75 296 PHE A C 1
ATOM 2097 O O . PHE A 1 296 ? -16.234 26.109 2.918 1 89.75 296 PHE A O 1
ATOM 2104 N N . ASN A 1 297 ? -14.703 26.906 1.494 1 93.12 297 ASN A N 1
ATOM 2105 C CA . ASN A 1 297 ? 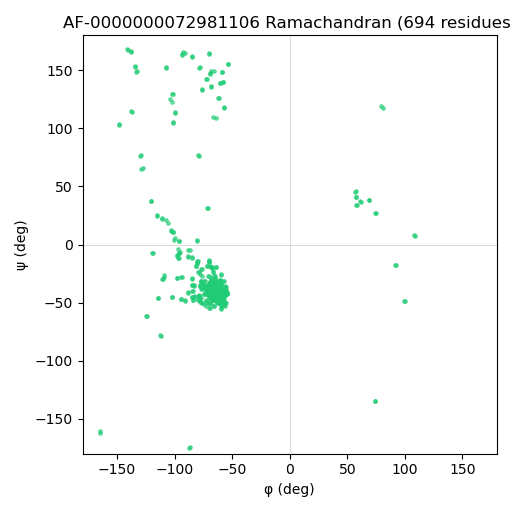-15.008 28.297 1.786 1 93.12 297 ASN A CA 1
ATOM 2106 C C . ASN A 1 297 ? -15.078 29.141 0.513 1 93.12 297 ASN A C 1
ATOM 2108 O O . ASN A 1 297 ? -14.688 28.672 -0.56 1 93.12 297 ASN A O 1
ATOM 2112 N N . ASP A 1 298 ? -15.633 30.375 0.628 1 92.31 298 ASP A N 1
ATOM 2113 C CA . ASP A 1 298 ? -15.609 31.328 -0.472 1 92.31 298 ASP A CA 1
ATOM 2114 C C . ASP A 1 298 ? -14.172 31.703 -0.842 1 92.31 298 ASP A C 1
ATOM 2116 O O . ASP A 1 298 ? -13.375 32.062 0.026 1 92.31 298 ASP A O 1
ATOM 2120 N N . PRO A 1 299 ? -13.859 31.547 -2.113 1 91.31 299 PRO A N 1
ATOM 2121 C CA . PRO A 1 299 ? -12.484 31.781 -2.555 1 91.31 299 PRO A CA 1
ATOM 2122 C C . PRO A 1 299 ? -11.984 33.188 -2.215 1 91.31 299 PRO A C 1
ATOM 2124 O O . PRO A 1 299 ? -10.805 33.375 -1.913 1 91.31 299 PRO A O 1
ATOM 2127 N N . LYS A 1 300 ? -12.789 34.094 -2.301 1 95.19 300 LYS A N 1
ATOM 2128 C CA . LYS A 1 300 ? -12.383 35.469 -1.983 1 95.19 300 LYS A CA 1
ATOM 2129 C C . LYS A 1 300 ? -12.016 35.594 -0.508 1 95.19 300 LYS A C 1
ATOM 2131 O O . LYS A 1 300 ? -11.008 36.219 -0.168 1 95.19 300 LYS A O 1
ATOM 2136 N N . THR A 1 301 ? -12.852 35.062 0.3 1 96.44 301 THR A N 1
ATOM 2137 C CA . THR A 1 301 ? -12.609 35.156 1.736 1 96.44 301 THR A CA 1
ATOM 2138 C C . THR A 1 301 ? -11.336 34.375 2.109 1 96.44 301 THR A C 1
ATOM 2140 O O . THR A 1 301 ? -10.555 34.844 2.947 1 96.44 301 THR A O 1
ATOM 2143 N N . VAL A 1 302 ? -11.211 33.25 1.481 1 95.62 302 VAL A N 1
ATOM 2144 C CA . VAL A 1 302 ? -10.023 32.438 1.747 1 95.62 302 VAL A CA 1
ATOM 2145 C C . VAL A 1 302 ? -8.766 33.219 1.333 1 95.62 302 VAL A C 1
ATOM 2147 O O . VAL A 1 302 ? -7.773 33.219 2.062 1 95.62 302 VAL A O 1
ATOM 2150 N N . THR A 1 303 ? -8.781 33.812 0.177 1 96.25 303 THR A N 1
ATOM 2151 C CA . THR A 1 303 ? -7.629 34.531 -0.339 1 96.25 303 THR A CA 1
ATOM 2152 C C . THR A 1 303 ? -7.277 35.719 0.567 1 96.25 303 THR A C 1
ATOM 2154 O O . THR A 1 303 ? -6.105 35.938 0.88 1 96.25 303 THR A O 1
ATOM 2157 N N . ILE A 1 304 ? -8.242 36.406 0.992 1 97.5 304 ILE A N 1
ATOM 2158 C CA . ILE A 1 304 ? -8.023 37.562 1.87 1 97.5 304 ILE A CA 1
ATOM 2159 C C . ILE A 1 304 ? -7.445 37.094 3.201 1 97.5 304 ILE A C 1
ATOM 2161 O O . ILE A 1 304 ? -6.477 37.656 3.705 1 97.5 304 ILE A O 1
ATOM 2165 N N . ALA A 1 305 ? -8.078 36.062 3.736 1 97.31 305 ALA A N 1
ATOM 2166 C CA . ALA A 1 305 ? -7.594 35.531 5.004 1 97.31 305 ALA A CA 1
ATOM 2167 C C . ALA A 1 305 ? -6.164 35 4.871 1 97.31 305 ALA A C 1
ATOM 2169 O O . ALA A 1 305 ? -5.348 35.188 5.777 1 97.31 305 ALA A O 1
ATOM 2170 N N . ALA A 1 306 ? -5.941 34.344 3.76 1 96.81 306 ALA A N 1
ATOM 2171 C CA . ALA A 1 306 ? -4.609 33.812 3.516 1 96.81 306 ALA A CA 1
ATOM 2172 C C . ALA A 1 306 ? -3.564 34.906 3.445 1 96.81 306 ALA A C 1
ATOM 2174 O O . ALA A 1 306 ? -2.451 34.75 3.957 1 96.81 306 ALA A O 1
ATOM 2175 N N . ILE A 1 307 ? -3.891 35.969 2.781 1 97.44 307 ILE A N 1
ATOM 2176 C CA . ILE A 1 307 ? -2.984 37.125 2.668 1 97.44 307 ILE A CA 1
ATOM 2177 C C . ILE A 1 307 ? -2.717 37.719 4.055 1 97.44 307 ILE A C 1
ATOM 2179 O O . ILE A 1 307 ? -1.571 38 4.391 1 97.44 307 ILE A O 1
ATOM 2183 N N . PHE A 1 308 ? -3.709 37.812 4.844 1 97.75 308 PHE A N 1
ATOM 2184 C CA . PHE A 1 308 ? -3.549 38.344 6.191 1 97.75 308 PHE A CA 1
ATOM 2185 C C . PHE A 1 308 ? -2.711 37.406 7.047 1 97.75 308 PHE A C 1
ATOM 2187 O O . PHE A 1 308 ? -1.922 37.875 7.883 1 97.75 308 PHE A O 1
ATOM 2194 N N . CYS A 1 309 ? -2.951 36.156 6.922 1 97.19 309 CYS A N 1
ATOM 2195 C CA . CYS A 1 309 ? -2.146 35.188 7.656 1 97.19 309 CYS A CA 1
ATOM 2196 C C . CYS A 1 309 ? -0.683 35.25 7.238 1 97.19 309 CYS A C 1
ATOM 2198 O O . CYS A 1 309 ? 0.214 35.156 8.078 1 97.19 309 CYS A O 1
ATOM 2200 N N . ALA A 1 310 ? -0.487 35.406 5.914 1 96.56 310 ALA A N 1
ATOM 2201 C CA . ALA A 1 310 ? 0.872 35.531 5.398 1 96.56 310 ALA A CA 1
ATOM 2202 C C . ALA A 1 310 ? 1.544 36.781 5.973 1 96.56 310 ALA A C 1
ATOM 2204 O O . ALA A 1 310 ? 2.713 36.75 6.363 1 96.56 310 ALA A O 1
ATOM 2205 N N . LEU A 1 311 ? 0.843 37.844 6.004 1 97.38 311 LEU A N 1
ATOM 2206 C CA . LEU A 1 311 ? 1.361 39.094 6.543 1 97.38 311 LEU A CA 1
ATOM 2207 C C . LEU A 1 311 ? 1.627 38.969 8.039 1 97.38 311 LEU A C 1
ATOM 2209 O O . LEU A 1 311 ? 2.635 39.469 8.539 1 97.38 311 LEU A O 1
ATOM 2213 N N . ALA A 1 312 ? 0.678 38.375 8.688 1 96.88 312 ALA A N 1
ATOM 2214 C CA . ALA A 1 312 ? 0.875 38.125 10.117 1 96.88 312 ALA A CA 1
ATOM 2215 C C . ALA A 1 312 ? 2.115 37.281 10.367 1 96.88 312 ALA A C 1
ATOM 2217 O O . ALA A 1 312 ? 2.855 37.531 11.32 1 96.88 312 ALA A O 1
ATOM 2218 N N . GLY A 1 313 ? 2.246 36.281 9.57 1 95.94 313 GLY A N 1
ATOM 2219 C CA . GLY A 1 313 ? 3.439 35.469 9.672 1 95.94 313 GLY A CA 1
ATOM 2220 C C . GLY A 1 313 ? 4.723 36.219 9.422 1 95.94 313 GLY A C 1
ATOM 2221 O O . GLY A 1 313 ? 5.672 36.156 10.203 1 95.94 313 GLY A O 1
ATOM 2222 N N . ALA A 1 314 ? 4.711 37 8.344 1 96.19 314 ALA A N 1
ATOM 2223 C CA . ALA A 1 314 ? 5.875 37.812 8.016 1 96.19 314 ALA A CA 1
ATOM 2224 C C . ALA A 1 314 ? 6.176 38.812 9.133 1 96.19 314 ALA A C 1
ATOM 2226 O O . ALA A 1 314 ? 7.34 39.031 9.469 1 96.19 314 ALA A O 1
ATOM 2227 N N . PHE A 1 315 ? 5.184 39.344 9.617 1 97.25 315 PHE A N 1
ATOM 2228 C CA . PHE A 1 315 ? 5.332 40.312 10.711 1 97.25 315 PHE A CA 1
ATOM 2229 C C . PHE A 1 315 ? 5.934 39.625 11.938 1 97.25 315 PHE A C 1
ATOM 2231 O O . PHE A 1 315 ? 6.824 40.188 12.586 1 97.25 315 PHE A O 1
ATOM 2238 N N . ALA A 1 316 ? 5.359 38.531 12.281 1 96.94 316 ALA A N 1
ATOM 2239 C CA . ALA A 1 316 ? 5.895 37.781 13.422 1 96.94 316 ALA A CA 1
ATOM 2240 C C . ALA A 1 316 ? 7.355 37.406 13.188 1 96.94 316 ALA A C 1
ATOM 2242 O O . ALA A 1 316 ? 8.156 37.406 14.125 1 96.94 316 ALA A O 1
ATOM 2243 N N . GLY A 1 317 ? 7.68 37 11.969 1 95.44 317 GLY A N 1
ATOM 2244 C CA . GLY A 1 317 ? 9.07 36.719 11.641 1 95.44 317 GLY A CA 1
ATOM 2245 C C . GLY A 1 317 ? 9.977 37.906 11.836 1 95.44 317 GLY A C 1
ATOM 2246 O O . GLY A 1 317 ? 11.094 37.781 12.344 1 95.44 317 GLY A O 1
ATOM 2247 N N . LEU A 1 318 ? 9.523 39.062 11.391 1 96.06 318 LEU A N 1
ATOM 2248 C CA . LEU A 1 318 ? 10.266 40.312 11.578 1 96.06 318 LEU A CA 1
ATOM 2249 C C . LEU A 1 318 ? 10.438 40.625 13.055 1 96.06 318 LEU A C 1
ATOM 2251 O O . LEU A 1 318 ? 11.531 40.969 13.5 1 96.06 318 LEU A O 1
ATOM 2255 N N . LEU A 1 319 ? 9.367 40.531 13.758 1 96 319 LEU A N 1
ATOM 2256 C CA . LEU A 1 319 ? 9.406 40.781 15.195 1 96 319 LEU A CA 1
ATOM 2257 C C . LEU A 1 319 ? 10.352 39.812 15.891 1 96 319 LEU A C 1
ATOM 2259 O O . LEU A 1 319 ? 11.109 40.219 16.781 1 96 319 LEU A O 1
ATOM 2263 N N . GLY A 1 320 ? 10.172 38.594 15.602 1 94.62 320 GLY A N 1
ATOM 2264 C CA . GLY A 1 320 ? 11.055 37.594 16.172 1 94.62 320 GLY A CA 1
ATOM 2265 C C . GLY A 1 320 ? 12.523 37.875 15.891 1 94.62 320 GLY A C 1
ATOM 2266 O O . GLY A 1 320 ? 13.375 37.656 16.75 1 94.62 320 GLY A O 1
ATOM 2267 N N . SER A 1 321 ? 12.82 38.281 14.68 1 94.12 321 SER A N 1
ATOM 2268 C CA . SER A 1 321 ? 14.203 38.594 14.305 1 94.12 321 SER A CA 1
ATOM 2269 C C . SER A 1 321 ? 14.75 39.75 15.117 1 94.12 321 SER A C 1
ATOM 2271 O O . SER A 1 321 ? 15.953 39.812 15.398 1 94.12 321 SER A O 1
ATOM 2273 N N . ILE A 1 322 ? 13.93 40.688 15.438 1 94.75 322 ILE A N 1
ATOM 2274 C CA . ILE A 1 322 ? 14.344 41.875 16.219 1 94.75 322 ILE A CA 1
ATOM 2275 C C . ILE A 1 322 ? 14.547 41.469 17.688 1 94.75 322 ILE A C 1
ATOM 2277 O O . ILE A 1 322 ? 15.531 41.844 18.312 1 94.75 322 ILE A O 1
ATOM 2281 N N . VAL A 1 323 ? 13.641 40.656 18.203 1 93.75 323 VAL A N 1
ATOM 2282 C CA . VAL A 1 323 ? 13.688 40.219 19.594 1 93.75 323 VAL A CA 1
ATOM 2283 C C . VAL A 1 323 ? 14.898 39.344 19.844 1 93.75 323 VAL A C 1
ATOM 2285 O O . VAL A 1 323 ? 15.555 39.438 20.875 1 93.75 323 VAL A O 1
ATOM 2288 N N . PHE A 1 324 ? 15.18 38.531 18.859 1 92.81 324 PHE A N 1
ATOM 2289 C CA . PHE A 1 324 ? 16.234 37.562 19.078 1 92.81 324 PHE A CA 1
ATOM 2290 C C . PHE A 1 324 ? 17.5 37.938 18.297 1 92.81 324 PHE A C 1
ATOM 2292 O O . PHE A 1 324 ? 18.328 37.094 17.984 1 92.81 324 PHE A O 1
ATOM 2299 N N . LYS A 1 325 ? 17.578 39.125 17.969 1 89.12 325 LYS A N 1
ATOM 2300 C CA . LYS A 1 325 ? 18.734 39.625 17.234 1 89.12 325 LYS A CA 1
ATOM 2301 C C . LYS A 1 325 ? 20.031 39.344 17.984 1 89.12 325 LYS A C 1
ATOM 2303 O O . LYS A 1 325 ? 21.062 39.031 17.375 1 89.12 325 LYS A O 1
ATOM 2308 N N . ASN A 1 326 ? 19.906 39.438 19.297 1 88.31 326 ASN A N 1
ATOM 2309 C CA . ASN A 1 326 ? 21.109 39.281 20.109 1 88.31 326 ASN A CA 1
ATOM 2310 C C . ASN A 1 326 ? 21.188 37.875 20.719 1 88.31 326 ASN A C 1
ATOM 2312 O O . ASN A 1 326 ? 22.047 37.625 21.562 1 88.31 326 ASN A O 1
ATOM 2316 N N . TYR A 1 327 ? 20.297 37.125 20.359 1 87.69 327 TYR A N 1
ATOM 2317 C CA . TYR A 1 327 ? 20.312 35.75 20.844 1 87.69 327 TYR A CA 1
ATOM 2318 C C . TYR A 1 327 ? 21.359 34.906 20.109 1 87.69 327 TYR A C 1
ATOM 2320 O O . TYR A 1 327 ? 21.547 35.062 18.891 1 87.69 327 TYR A O 1
ATOM 2328 N N . LYS A 1 328 ? 22.156 34.156 20.75 1 84.81 328 LYS A N 1
ATOM 2329 C CA . LYS A 1 328 ? 23.156 33.281 20.125 1 84.81 328 LYS A CA 1
ATOM 2330 C C . LYS A 1 328 ? 22.5 32.188 19.281 1 84.81 328 LYS A C 1
ATOM 2332 O O . LYS A 1 328 ? 21.766 31.359 19.797 1 84.81 328 LYS A O 1
ATOM 2337 N N . ILE A 1 329 ? 22.641 32.344 18 1 87 329 ILE A N 1
ATOM 2338 C CA . ILE A 1 329 ? 22.016 31.391 17.094 1 87 329 ILE A CA 1
ATOM 2339 C C . ILE A 1 329 ? 23.078 30.5 16.453 1 87 329 ILE A C 1
ATOM 2341 O O . ILE A 1 329 ? 24.234 30.906 16.344 1 87 329 ILE A O 1
ATOM 2345 N N . ARG A 1 330 ? 22.719 29.328 16.094 1 82.31 330 ARG A N 1
ATOM 2346 C CA . ARG A 1 330 ? 23.562 28.406 15.359 1 82.31 330 ARG A CA 1
ATOM 2347 C C . ARG A 1 330 ? 23.172 28.359 13.891 1 82.31 330 ARG A C 1
ATOM 2349 O O . ARG A 1 330 ? 22.062 27.953 13.555 1 82.31 330 ARG A O 1
ATOM 2356 N N . THR A 1 331 ? 24.172 28.656 13.07 1 83.81 331 THR A N 1
ATOM 2357 C CA . THR A 1 331 ? 23.891 28.734 11.641 1 83.81 331 THR A CA 1
ATOM 2358 C C . THR A 1 331 ? 24.109 27.391 10.961 1 83.81 331 THR A C 1
ATOM 2360 O O . THR A 1 331 ? 24.703 26.484 11.555 1 83.81 331 THR A O 1
ATOM 2363 N N . VAL A 1 332 ? 23.562 27.312 9.719 1 84.38 332 VAL A N 1
ATOM 2364 C CA . VAL A 1 332 ? 23.719 26.094 8.93 1 84.38 332 VAL A CA 1
ATOM 2365 C C . VAL A 1 332 ? 25.203 25.781 8.742 1 84.38 332 VAL A C 1
ATOM 2367 O O . VAL A 1 332 ? 25.609 24.625 8.828 1 84.38 332 VAL A O 1
ATOM 2370 N N . ALA A 1 333 ? 25.969 26.781 8.469 1 77.88 333 ALA A N 1
ATOM 2371 C CA . ALA A 1 333 ? 27.406 26.609 8.25 1 77.88 333 ALA A CA 1
ATOM 2372 C C . ALA A 1 333 ? 28.078 26.031 9.492 1 77.88 333 ALA A C 1
ATOM 2374 O O . ALA A 1 333 ? 28.969 25.172 9.383 1 77.88 333 ALA A O 1
ATOM 2375 N N . GLU A 1 334 ? 27.703 26.484 10.586 1 81.88 334 GLU A N 1
ATOM 2376 C CA . GLU A 1 334 ? 28.266 26.016 11.844 1 81.88 334 GLU A CA 1
ATOM 2377 C C . GLU A 1 334 ? 27.891 24.562 12.109 1 81.88 334 GLU A C 1
ATOM 2379 O O . GLU A 1 334 ? 28.688 23.781 12.625 1 81.88 334 GLU A O 1
ATOM 2384 N N . LEU A 1 335 ? 26.688 24.281 11.797 1 80.12 335 LEU A N 1
ATOM 2385 C CA . LEU A 1 335 ? 26.188 22.938 12.039 1 80.12 335 LEU A CA 1
ATOM 2386 C C . LEU A 1 335 ? 26.828 21.938 11.086 1 80.12 335 LEU A C 1
ATOM 2388 O O . LEU A 1 335 ? 27.141 20.797 11.477 1 80.12 335 LEU A O 1
ATOM 2392 N N . ARG A 1 336 ? 26.953 22.25 9.867 1 75.44 336 ARG A N 1
ATOM 2393 C CA . ARG A 1 336 ? 27.594 21.375 8.891 1 75.44 336 ARG A CA 1
ATOM 2394 C C . ARG A 1 336 ? 29.078 21.219 9.18 1 75.44 336 ARG A C 1
ATOM 2396 O O . ARG A 1 336 ? 29.641 20.141 8.977 1 75.44 336 ARG A O 1
ATOM 2403 N N . ALA A 1 337 ? 29.719 22.312 9.664 1 71.75 337 ALA A N 1
ATOM 2404 C CA . ALA A 1 337 ? 31.125 22.25 10.062 1 71.75 337 ALA A CA 1
ATOM 2405 C C . ALA A 1 337 ? 31.312 21.312 11.258 1 71.75 337 ALA A C 1
ATOM 2407 O O . ALA A 1 337 ? 32.25 20.531 11.305 1 71.75 337 ALA A O 1
ATOM 2408 N N . ALA A 1 338 ? 30.328 21.391 12.07 1 65.94 338 ALA A N 1
ATOM 2409 C CA . ALA A 1 338 ? 30.406 20.547 13.258 1 65.94 338 ALA A CA 1
ATOM 2410 C C . ALA A 1 338 ? 30.234 19.078 12.891 1 65.94 338 ALA A C 1
ATOM 2412 O O . ALA A 1 338 ? 30.875 18.203 13.477 1 65.94 338 ALA A O 1
ATOM 2413 N N . SER A 1 339 ? 29.359 18.797 11.953 1 65.44 339 SER A N 1
ATOM 2414 C CA . SER A 1 339 ? 29.109 17.422 11.523 1 65.44 339 SER A CA 1
ATOM 2415 C C . SER A 1 339 ? 30.312 16.844 10.812 1 65.44 339 SER A C 1
ATOM 2417 O O . SER A 1 339 ? 30.625 15.656 10.977 1 65.44 339 SER A O 1
ATOM 2419 N N . GLU A 1 340 ? 30.922 17.656 10.008 1 65.19 340 GLU A N 1
ATOM 2420 C CA . GLU A 1 340 ? 32.125 17.234 9.32 1 65.19 340 GLU A CA 1
ATOM 2421 C C . GLU A 1 340 ? 33.281 16.953 10.305 1 65.19 340 GLU A C 1
ATOM 2423 O O . GLU A 1 340 ? 34.031 15.984 10.141 1 65.19 340 GLU A O 1
ATOM 2428 N N . GLU A 1 341 ? 33.375 17.828 11.242 1 63.28 341 GLU A N 1
ATOM 2429 C CA . GLU A 1 341 ? 34.406 17.641 12.258 1 63.28 341 GLU A CA 1
ATOM 2430 C C . GLU A 1 341 ? 34.156 16.359 13.047 1 63.28 341 GLU A C 1
ATOM 2432 O O . GLU A 1 341 ? 35.125 15.625 13.352 1 63.28 341 GLU A O 1
ATOM 2437 N N . GLN A 1 342 ? 32.906 16.094 13.336 1 62.28 342 GLN A N 1
ATOM 2438 C CA . GLN A 1 342 ? 32.562 14.867 14.062 1 62.28 342 GLN A CA 1
ATOM 2439 C C . GLN A 1 342 ? 32.844 13.625 13.219 1 62.28 342 GLN A C 1
ATOM 2441 O O . GLN A 1 342 ? 33.281 12.602 13.742 1 62.28 342 GLN A O 1
ATOM 2446 N N . GLU A 1 343 ? 32.531 13.695 12.008 1 60.59 343 GLU A N 1
ATOM 2447 C CA . GLU A 1 343 ? 32.812 12.578 11.109 1 60.59 343 GLU A CA 1
ATOM 2448 C C . GLU A 1 343 ? 34.312 12.336 10.992 1 60.59 343 GLU A C 1
ATOM 2450 O O . GLU A 1 343 ? 34.75 11.188 10.953 1 60.59 343 GLU A O 1
ATOM 2455 N N . ILE A 1 344 ? 35.156 13.383 10.922 1 63.34 344 ILE A N 1
ATOM 2456 C CA . ILE A 1 344 ? 36.594 13.289 10.844 1 63.34 344 ILE A CA 1
ATOM 2457 C C . ILE A 1 344 ? 37.156 12.719 12.148 1 63.34 344 ILE A C 1
ATOM 2459 O O . ILE A 1 344 ? 38.031 11.859 12.133 1 63.34 344 ILE A O 1
ATOM 2463 N N . GLU A 1 345 ? 36.562 13.188 13.172 1 61.88 345 GLU A N 1
ATOM 2464 C CA . GLU A 1 345 ? 37 12.688 14.469 1 61.88 345 GLU A CA 1
ATOM 2465 C C . GLU A 1 345 ? 36.688 11.203 14.625 1 61.88 345 GLU A C 1
ATOM 2467 O O . GLU A 1 345 ? 37.5 10.445 15.164 1 61.88 345 GLU A O 1
ATOM 2472 N N . GLN A 1 346 ? 35.562 10.828 14.219 1 56 346 GLN A N 1
ATOM 2473 C CA . GLN A 1 346 ? 35.156 9.43 14.312 1 56 346 GLN A CA 1
ATOM 2474 C C . GLN A 1 346 ? 35.969 8.555 13.375 1 56 346 GLN A C 1
ATOM 2476 O O . GLN A 1 346 ? 36.219 7.387 13.672 1 56 346 GLN A O 1
ATOM 2481 N N . ALA A 1 347 ? 36.375 9.117 12.266 1 60.78 347 ALA A N 1
ATOM 2482 C CA . ALA A 1 347 ? 37.156 8.383 11.273 1 60.78 347 ALA A CA 1
ATOM 2483 C C . ALA A 1 347 ? 38.594 8.258 11.703 1 60.78 347 ALA A C 1
ATOM 2485 O O . ALA A 1 347 ? 39.281 7.297 11.344 1 60.78 347 ALA A O 1
ATOM 2486 N N . THR A 1 348 ? 39.188 9.094 12.508 1 56.34 348 THR A N 1
ATOM 2487 C CA . THR A 1 348 ? 40.562 9.117 12.992 1 56.34 348 THR A CA 1
ATOM 2488 C C . THR A 1 348 ? 40.656 8.469 14.367 1 56.34 348 THR A C 1
ATOM 2490 O O . THR A 1 348 ? 41.781 8.227 14.867 1 56.34 348 THR A O 1
ATOM 2493 N N . ALA A 1 349 ? 39.719 8.211 14.688 1 45.91 349 ALA A N 1
ATOM 2494 C CA . ALA A 1 349 ? 39.75 7.434 15.922 1 45.91 349 ALA A CA 1
ATOM 2495 C C . ALA A 1 349 ? 39.781 5.934 15.633 1 45.91 349 ALA A C 1
ATOM 2497 O O . ALA A 1 349 ? 39.062 5.469 14.734 1 45.91 349 ALA A O 1
ATOM 2498 N N . MET B 1 1 ? -14.133 -27.547 -31.188 1 82 1 MET B N 1
ATOM 2499 C CA . MET B 1 1 ? -13.961 -26.141 -31.531 1 82 1 MET B CA 1
ATOM 2500 C C . MET B 1 1 ? -13.656 -25.328 -30.281 1 82 1 MET B C 1
ATOM 2502 O O . MET B 1 1 ? -12.742 -24.5 -30.281 1 82 1 MET B O 1
ATOM 2506 N N . VAL B 1 2 ? -14.266 -25.75 -29.172 1 85.06 2 VAL B N 1
ATOM 2507 C CA . VAL B 1 2 ? -14.102 -24.969 -27.953 1 85.06 2 VAL B CA 1
ATOM 2508 C C . VAL B 1 2 ? -12.719 -25.234 -27.359 1 85.06 2 VAL B C 1
ATOM 2510 O O . VAL B 1 2 ? -12.078 -24.312 -26.828 1 85.06 2 VAL B O 1
ATOM 2513 N N . ILE B 1 3 ? -12.203 -26.422 -27.531 1 88.12 3 ILE B N 1
ATOM 2514 C CA . ILE B 1 3 ? -10.891 -26.812 -27.016 1 88.12 3 ILE B CA 1
ATOM 2515 C C . ILE B 1 3 ? -9.805 -26.047 -27.766 1 88.12 3 ILE B C 1
ATOM 2517 O O . ILE B 1 3 ? -8.875 -25.516 -27.156 1 88.12 3 ILE B O 1
ATOM 2521 N N . PHE B 1 4 ? -9.953 -26.062 -29 1 91.25 4 PHE B N 1
ATOM 2522 C CA . PHE B 1 4 ? -8.977 -25.391 -29.844 1 91.25 4 PHE B CA 1
ATOM 2523 C C . PHE B 1 4 ? -8.953 -23.891 -29.531 1 91.25 4 PHE B C 1
ATOM 2525 O O . PHE B 1 4 ? -7.879 -23.297 -29.406 1 91.25 4 PHE B O 1
ATOM 2532 N N . LYS B 1 5 ? -10.086 -23.344 -29.422 1 91.06 5 LYS B N 1
ATOM 2533 C CA . LYS B 1 5 ? -10.188 -21.906 -29.141 1 91.06 5 LYS B CA 1
ATOM 2534 C C . LYS B 1 5 ? -9.594 -21.578 -27.766 1 91.06 5 LYS B C 1
ATOM 2536 O O . LYS B 1 5 ? -8.844 -20.625 -27.625 1 91.06 5 LYS B O 1
ATOM 2541 N N . GLY B 1 6 ? -9.953 -22.344 -26.828 1 89.12 6 GLY B N 1
ATOM 2542 C CA . GLY B 1 6 ? -9.43 -22.125 -25.5 1 89.12 6 GLY B CA 1
ATOM 2543 C C . GLY B 1 6 ? -7.922 -22.266 -25.406 1 89.12 6 GLY B C 1
ATOM 2544 O O . GLY B 1 6 ? -7.258 -21.453 -24.766 1 89.12 6 GLY B O 1
ATOM 2545 N N . THR B 1 7 ? -7.434 -23.188 -26.047 1 91.38 7 THR B N 1
ATOM 2546 C CA . THR B 1 7 ? -6 -23.453 -26.016 1 91.38 7 THR B CA 1
ATOM 2547 C C . THR B 1 7 ? -5.242 -22.344 -26.766 1 91.38 7 THR B C 1
ATOM 2549 O O . THR B 1 7 ? -4.207 -21.875 -26.297 1 91.38 7 THR B O 1
ATOM 2552 N N . LEU B 1 8 ? -5.738 -22.031 -27.844 1 93 8 LEU B N 1
ATOM 2553 C CA . LEU B 1 8 ? -5.102 -20.984 -28.641 1 93 8 LEU B CA 1
ATOM 2554 C C . LEU B 1 8 ? -5.062 -19.672 -27.859 1 93 8 LEU B C 1
ATOM 2556 O O . LEU B 1 8 ? -4.039 -18.984 -27.859 1 93 8 LEU B O 1
ATOM 2560 N N . LEU B 1 9 ? -6.098 -19.344 -27.297 1 91.25 9 LEU B N 1
ATOM 2561 C CA . LEU B 1 9 ? -6.184 -18.094 -26.531 1 91.25 9 LEU B CA 1
ATOM 2562 C C . LEU B 1 9 ? -5.25 -18.125 -25.328 1 91.25 9 LEU B C 1
ATOM 2564 O O . LEU B 1 9 ? -4.656 -17.109 -24.969 1 91.25 9 LEU B O 1
ATOM 2568 N N . LEU B 1 10 ? -5.227 -19.219 -24.688 1 89.38 10 LEU B N 1
ATOM 2569 C CA . LEU B 1 10 ? -4.309 -19.391 -23.562 1 89.38 10 LEU B CA 1
ATOM 2570 C C . LEU B 1 10 ? -2.867 -19.156 -24 1 89.38 10 LEU B C 1
ATOM 2572 O O . LEU B 1 10 ? -2.115 -18.438 -23.344 1 89.38 10 LEU B O 1
ATOM 2576 N N . LEU B 1 11 ? -2.523 -19.703 -25.125 1 90.25 11 LEU B N 1
ATOM 2577 C CA . LEU B 1 11 ? -1.162 -19.578 -25.625 1 90.25 11 LEU B CA 1
ATOM 2578 C C . LEU B 1 11 ? -0.872 -18.141 -26.062 1 90.25 11 LEU B C 1
ATOM 2580 O O . LEU B 1 11 ? 0.246 -17.641 -25.891 1 90.25 11 LEU B O 1
ATOM 2584 N N . ILE B 1 12 ? -1.8 -17.531 -26.625 1 90.5 12 ILE B N 1
ATOM 2585 C CA . ILE B 1 12 ? -1.646 -16.141 -27.016 1 90.5 12 ILE B CA 1
ATOM 2586 C C . ILE B 1 12 ? -1.421 -15.273 -25.781 1 90.5 12 ILE B C 1
ATOM 2588 O O . ILE B 1 12 ? -0.549 -14.406 -25.781 1 90.5 12 ILE B O 1
ATOM 2592 N N . CYS B 1 13 ? -2.184 -15.539 -24.797 1 88.44 13 CYS B N 1
ATOM 2593 C CA . CYS B 1 13 ? -2.041 -14.789 -23.547 1 88.44 13 CYS B CA 1
ATOM 2594 C C . CYS B 1 13 ? -0.669 -15.023 -22.922 1 88.44 13 CYS B C 1
ATOM 2596 O O . CYS B 1 13 ? -0.039 -14.086 -22.438 1 88.44 13 CYS B O 1
ATOM 2598 N N . LEU B 1 14 ? -0.285 -16.219 -22.969 1 87.81 14 LEU B N 1
ATOM 2599 C CA . LEU B 1 14 ? 1.021 -16.547 -22.422 1 87.81 14 LEU B CA 1
ATOM 2600 C C . LEU B 1 14 ? 2.137 -15.852 -23.188 1 87.81 14 LEU B C 1
ATOM 2602 O O . LEU B 1 14 ? 3.111 -15.391 -22.594 1 87.81 14 LEU B O 1
ATOM 2606 N N . SER B 1 15 ? 2.002 -15.867 -24.453 1 89.06 15 SER B N 1
ATOM 2607 C CA . SER B 1 15 ? 2.99 -15.195 -25.281 1 89.06 15 SER B CA 1
ATOM 2608 C C . SER B 1 15 ? 3.02 -13.695 -25 1 89.06 15 SER B C 1
ATOM 2610 O O . SER B 1 15 ? 4.094 -13.094 -24.906 1 89.06 15 SER B O 1
ATOM 2612 N N . ALA B 1 16 ? 1.912 -13.18 -24.891 1 87.56 16 ALA B N 1
ATOM 2613 C CA . ALA B 1 16 ? 1.821 -11.75 -24.594 1 87.56 16 ALA B CA 1
ATOM 2614 C C . ALA B 1 16 ? 2.404 -11.438 -23.219 1 87.56 16 ALA B C 1
ATOM 2616 O O . ALA B 1 16 ? 3.102 -10.438 -23.031 1 87.56 16 ALA B O 1
ATOM 2617 N N . PHE B 1 17 ? 2.045 -12.242 -22.344 1 86.56 17 PHE B N 1
ATOM 2618 C CA . PHE B 1 17 ? 2.551 -12.094 -20.984 1 86.56 17 PHE B CA 1
ATOM 2619 C C . PHE B 1 17 ? 4.07 -12.234 -20.953 1 86.56 17 PHE B C 1
ATOM 2621 O O . PHE B 1 17 ? 4.754 -11.484 -20.25 1 86.56 17 PHE B O 1
ATOM 2628 N N . SER B 1 18 ? 4.562 -13.148 -21.656 1 85.5 18 SER B N 1
ATOM 2629 C CA . SER B 1 18 ? 6.004 -13.367 -21.734 1 85.5 18 SER B CA 1
ATOM 2630 C C . SER B 1 18 ? 6.707 -12.188 -22.406 1 85.5 18 SER B C 1
ATOM 2632 O O . SER B 1 18 ? 7.77 -11.75 -21.953 1 85.5 18 SER B O 1
ATOM 2634 N N . LEU B 1 19 ? 6.09 -11.734 -23.391 1 87.5 19 LEU B N 1
ATOM 2635 C CA . LEU B 1 19 ? 6.652 -10.586 -24.094 1 87.5 19 LEU B CA 1
ATOM 2636 C C . LEU B 1 19 ? 6.684 -9.359 -23.203 1 87.5 19 LEU B C 1
ATOM 2638 O O . LEU B 1 19 ? 7.664 -8.609 -23.188 1 87.5 19 LEU B O 1
ATOM 2642 N N . PHE B 1 20 ? 5.707 -9.195 -22.469 1 89.62 20 PHE B N 1
ATOM 2643 C CA . PHE B 1 20 ? 5.66 -8.07 -21.531 1 89.62 20 PHE B CA 1
ATOM 2644 C C . PHE B 1 20 ? 6.727 -8.219 -20.453 1 89.62 20 PHE B C 1
ATOM 2646 O O . PHE B 1 20 ? 7.449 -7.266 -20.156 1 89.62 20 PHE B O 1
ATOM 2653 N N . SER B 1 21 ? 6.805 -9.344 -19.891 1 86.31 21 SER B N 1
ATOM 2654 C CA . SER B 1 21 ? 7.723 -9.586 -18.781 1 86.31 21 SER B CA 1
ATOM 2655 C C . SER B 1 21 ? 9.172 -9.406 -19.219 1 86.31 21 SER B C 1
ATOM 2657 O O . SER B 1 21 ? 10 -8.898 -18.453 1 86.31 21 SER B O 1
ATOM 2659 N N . LEU B 1 22 ? 9.43 -9.773 -20.469 1 83.06 22 LEU B N 1
ATOM 2660 C CA . LEU B 1 22 ? 10.82 -9.805 -20.906 1 83.06 22 LEU B CA 1
ATOM 2661 C C . LEU B 1 22 ? 11.188 -8.531 -21.656 1 83.06 22 LEU B C 1
ATOM 2663 O O . LEU B 1 22 ? 12.336 -8.102 -21.625 1 83.06 22 LEU B O 1
ATOM 2667 N N . LYS B 1 23 ? 10.211 -7.887 -22.312 1 87.81 23 LYS B N 1
ATOM 2668 C CA . LYS B 1 23 ? 10.555 -6.793 -23.219 1 87.81 23 LYS B CA 1
ATOM 2669 C C . LYS B 1 23 ? 10.102 -5.449 -22.656 1 87.81 23 LYS B C 1
ATOM 2671 O O . LYS B 1 23 ? 10.648 -4.402 -23.016 1 87.81 23 LYS B O 1
ATOM 2676 N N . ALA B 1 24 ? 9.086 -5.477 -21.922 1 90 24 ALA B N 1
ATOM 2677 C CA . ALA B 1 24 ? 8.633 -4.207 -21.359 1 90 24 ALA B CA 1
ATOM 2678 C C . ALA B 1 24 ? 9.609 -3.688 -20.312 1 90 24 ALA B C 1
ATOM 2680 O O . ALA B 1 24 ? 10.258 -4.473 -19.609 1 90 24 ALA B O 1
ATOM 2681 N N . PRO B 1 25 ? 9.734 -2.348 -20.219 1 91.06 25 PRO B N 1
ATOM 2682 C CA . PRO B 1 25 ? 10.625 -1.791 -19.188 1 91.06 25 PRO B CA 1
ATOM 2683 C C . PRO B 1 25 ? 10.258 -2.252 -17.781 1 91.06 25 PRO B C 1
ATOM 2685 O O . PRO B 1 25 ? 9.172 -1.924 -17.281 1 91.06 25 PRO B O 1
ATOM 2688 N N . LYS B 1 26 ? 11.141 -2.957 -17.125 1 91.75 26 LYS B N 1
ATOM 2689 C CA . LYS B 1 26 ? 10.969 -3.475 -15.766 1 91.75 26 LYS B CA 1
ATOM 2690 C C . LYS B 1 26 ? 9.742 -4.383 -15.672 1 91.75 26 LYS B C 1
ATOM 2692 O O . LYS B 1 26 ? 9.039 -4.383 -14.664 1 91.75 26 LYS B O 1
ATOM 2697 N N . GLY B 1 27 ? 9.516 -5.066 -16.734 1 89.69 27 GLY B N 1
ATOM 2698 C CA . GLY B 1 27 ? 8.328 -5.906 -16.844 1 89.69 27 GLY B CA 1
ATOM 2699 C C . GLY B 1 27 ? 8.312 -7.043 -15.836 1 89.69 27 GLY B C 1
ATOM 2700 O O . GLY B 1 27 ? 7.27 -7.332 -15.242 1 89.69 27 GLY B O 1
ATOM 2701 N N . MET B 1 28 ? 9.367 -7.695 -15.617 1 85.25 28 MET B N 1
ATOM 2702 C CA . MET B 1 28 ? 9.453 -8.82 -14.688 1 85.25 28 MET B CA 1
ATOM 2703 C C . MET B 1 28 ? 9.141 -8.375 -13.266 1 85.25 28 MET B C 1
ATOM 2705 O O . MET B 1 28 ? 8.438 -9.07 -12.531 1 85.25 28 MET B O 1
ATOM 2709 N N . LYS B 1 29 ? 9.648 -7.234 -12.898 1 88.19 29 LYS B N 1
ATOM 2710 C CA . LYS B 1 29 ? 9.383 -6.688 -11.578 1 88.19 29 LYS B CA 1
ATOM 2711 C C . LYS B 1 29 ? 7.906 -6.332 -11.406 1 88.19 29 LYS B C 1
ATOM 2713 O O . LYS B 1 29 ? 7.324 -6.551 -10.344 1 88.19 29 LYS B O 1
ATOM 2718 N N . ALA B 1 30 ? 7.406 -5.781 -12.477 1 92.81 30 ALA B N 1
ATOM 2719 C CA . ALA B 1 30 ? 5.996 -5.398 -12.445 1 92.81 30 ALA B CA 1
ATOM 2720 C C . ALA B 1 30 ? 5.102 -6.621 -12.289 1 92.81 30 ALA B C 1
ATOM 2722 O O . ALA B 1 30 ? 4.133 -6.598 -11.523 1 92.81 30 ALA B O 1
ATOM 2723 N N . MET B 1 31 ? 5.453 -7.637 -12.969 1 87.94 31 MET B N 1
ATOM 2724 C CA . MET B 1 31 ? 4.648 -8.852 -12.906 1 87.94 31 MET B CA 1
ATOM 2725 C C . MET B 1 31 ? 4.77 -9.516 -11.531 1 87.94 31 MET B C 1
ATOM 2727 O O . MET B 1 31 ? 3.801 -10.086 -11.023 1 87.94 31 MET B O 1
ATOM 2731 N N . GLY B 1 32 ? 5.934 -9.508 -11 1 85.31 32 GLY B N 1
ATOM 2732 C CA . GLY B 1 32 ? 6.109 -9.992 -9.641 1 85.31 32 GLY B CA 1
ATOM 2733 C C . GLY B 1 32 ? 5.273 -9.234 -8.625 1 85.31 32 GLY B C 1
ATOM 2734 O O . GLY B 1 32 ? 4.719 -9.828 -7.699 1 85.31 32 GLY B O 1
ATOM 2735 N N . ALA B 1 33 ? 5.215 -7.941 -8.82 1 91.81 33 ALA B N 1
ATOM 2736 C CA . ALA B 1 33 ? 4.414 -7.105 -7.934 1 91.81 33 ALA B CA 1
ATOM 2737 C C . ALA B 1 33 ? 2.926 -7.41 -8.086 1 91.81 33 ALA B C 1
ATOM 2739 O O . ALA B 1 33 ? 2.17 -7.336 -7.113 1 91.81 33 ALA B O 1
ATOM 2740 N N . LEU B 1 34 ? 2.502 -7.715 -9.328 1 90.56 34 LEU B N 1
ATOM 2741 C CA . LEU B 1 34 ? 1.118 -8.117 -9.562 1 90.56 34 LEU B CA 1
ATOM 2742 C C . LEU B 1 34 ? 0.791 -9.398 -8.797 1 90.56 34 LEU B C 1
ATOM 2744 O O . LEU B 1 34 ? -0.278 -9.508 -8.195 1 90.56 34 LEU B O 1
ATOM 2748 N N . ALA B 1 35 ? 1.686 -10.32 -8.844 1 85.44 35 ALA B N 1
ATOM 2749 C CA . ALA B 1 35 ? 1.524 -11.562 -8.094 1 85.44 35 ALA B CA 1
ATOM 2750 C C . ALA B 1 35 ? 1.416 -11.289 -6.594 1 85.44 35 ALA B C 1
ATOM 2752 O O . ALA B 1 35 ? 0.59 -11.891 -5.906 1 85.44 35 ALA B O 1
ATOM 2753 N N . ASP B 1 36 ? 2.219 -10.398 -6.141 1 89.25 36 ASP B N 1
ATOM 2754 C CA . ASP B 1 36 ? 2.199 -10.016 -4.73 1 89.25 36 ASP B CA 1
ATOM 2755 C C . ASP B 1 36 ? 0.861 -9.391 -4.348 1 89.25 36 ASP B C 1
ATOM 2757 O O . ASP B 1 36 ? 0.37 -9.594 -3.234 1 89.25 36 ASP B O 1
ATOM 2761 N N . ALA B 1 37 ? 0.338 -8.594 -5.238 1 93.69 37 ALA B N 1
ATOM 2762 C CA . ALA B 1 37 ? -0.957 -7.965 -4.992 1 93.69 37 ALA B CA 1
ATOM 2763 C C . ALA B 1 37 ? -2.059 -9.016 -4.855 1 93.69 37 ALA B C 1
ATOM 2765 O O . ALA B 1 37 ? -2.953 -8.875 -4.016 1 93.69 37 ALA B O 1
ATOM 2766 N N . ALA B 1 38 ? -1.975 -10.008 -5.691 1 87.62 38 ALA B N 1
ATOM 2767 C CA . ALA B 1 38 ? -2.953 -11.086 -5.621 1 87.62 38 ALA B CA 1
ATOM 2768 C C . ALA B 1 38 ? -2.848 -11.836 -4.297 1 87.62 38 ALA B C 1
ATOM 2770 O O . ALA B 1 38 ? -3.861 -12.227 -3.715 1 87.62 38 ALA B O 1
ATOM 2771 N N . VAL B 1 39 ? -1.69 -12.016 -3.859 1 84.06 39 VAL B N 1
ATOM 2772 C CA . VAL B 1 39 ? -1.452 -12.703 -2.596 1 84.06 39 VAL B CA 1
ATOM 2773 C C . VAL B 1 39 ? -2.014 -11.875 -1.442 1 84.06 39 VAL B C 1
ATOM 2775 O O . VAL B 1 39 ? -2.709 -12.406 -0.571 1 84.06 39 VAL B O 1
ATOM 2778 N N . ALA B 1 40 ? -1.731 -10.625 -1.515 1 91.88 40 ALA B N 1
ATOM 2779 C CA . ALA B 1 40 ? -2.082 -9.734 -0.41 1 91.88 40 ALA B CA 1
ATOM 2780 C C . ALA B 1 40 ? -3.594 -9.531 -0.329 1 91.88 40 ALA B C 1
ATOM 2782 O O . ALA B 1 40 ? -4.113 -9.102 0.704 1 91.88 40 ALA B O 1
ATOM 2783 N N . THR B 1 41 ? -4.328 -9.906 -1.406 1 93 41 THR B N 1
ATOM 2784 C CA . THR B 1 41 ? -5.754 -9.602 -1.417 1 93 41 THR B CA 1
ATOM 2785 C C . THR B 1 41 ? -6.578 -10.859 -1.646 1 93 41 THR B C 1
ATOM 2787 O O . THR B 1 41 ? -7.184 -11.398 -0.712 1 93 41 THR B O 1
ATOM 2790 N N . PHE B 1 42 ? -6.371 -11.477 -2.773 1 86.31 42 PHE B N 1
ATOM 2791 C CA . PHE B 1 42 ? -7.219 -12.594 -3.158 1 86.31 42 PHE B CA 1
ATOM 2792 C C . PHE B 1 42 ? -6.91 -13.828 -2.312 1 86.31 42 PHE B C 1
ATOM 2794 O O . PHE B 1 42 ? -7.816 -14.586 -1.952 1 86.31 42 PHE B O 1
ATOM 2801 N N . LEU B 1 43 ? -5.633 -14.039 -2.115 1 85.25 43 LEU B N 1
ATOM 2802 C CA . LEU B 1 43 ? -5.27 -15.188 -1.29 1 85.25 43 LEU B CA 1
ATOM 2803 C C . LEU B 1 43 ? -5.77 -15.008 0.139 1 85.25 43 LEU B C 1
ATOM 2805 O O . LEU B 1 43 ? -6.219 -15.969 0.769 1 85.25 43 LEU B O 1
ATOM 2809 N N . VAL B 1 44 ? -5.605 -13.875 0.65 1 90.69 44 VAL B N 1
ATOM 2810 C CA . VAL B 1 44 ? -6.102 -13.578 1.988 1 90.69 44 VAL B CA 1
ATOM 2811 C C . VAL B 1 44 ? -7.617 -13.781 2.033 1 90.69 44 VAL B C 1
ATOM 2813 O O . VAL B 1 44 ? -8.141 -14.344 2.994 1 90.69 44 VAL B O 1
ATOM 2816 N N . GLU B 1 45 ? -8.273 -13.289 1.048 1 90 45 GLU B N 1
ATOM 2817 C CA . GLU B 1 45 ? -9.727 -13.461 0.979 1 90 45 GLU B CA 1
ATOM 2818 C C . GLU B 1 45 ? -10.102 -14.945 0.968 1 90 45 GLU B C 1
ATOM 2820 O O . GLU B 1 45 ? -11 -15.367 1.698 1 90 45 GLU B O 1
ATOM 2825 N N . ALA B 1 46 ? -9.453 -15.672 0.189 1 84.06 46 ALA B N 1
ATOM 2826 C CA . ALA B 1 46 ? -9.758 -17.094 0.041 1 84.06 46 ALA B CA 1
ATOM 2827 C C . ALA B 1 46 ? -9.523 -17.844 1.349 1 84.06 46 ALA B C 1
ATOM 2829 O O . ALA B 1 46 ? -10.359 -18.656 1.768 1 84.06 46 ALA B O 1
ATOM 2830 N N . PHE B 1 47 ? -8.469 -17.547 1.936 1 85.06 47 PHE B N 1
ATOM 2831 C CA . PHE B 1 47 ? -8.109 -18.25 3.158 1 85.06 47 PHE B CA 1
ATOM 2832 C C . PHE B 1 47 ? -8.984 -17.812 4.32 1 85.06 47 PHE B C 1
ATOM 2834 O O . PHE B 1 47 ? -9.492 -18.641 5.074 1 85.06 47 PHE B O 1
ATOM 2841 N N . GLN B 1 48 ? -9.125 -16.578 4.477 1 89.5 48 GLN B N 1
ATOM 2842 C CA . GLN B 1 48 ? -9.812 -16.062 5.656 1 89.5 48 GLN B CA 1
ATOM 2843 C C . GLN B 1 48 ? -11.328 -16.172 5.496 1 89.5 48 GLN B C 1
ATOM 2845 O O . GLN B 1 48 ? -12.031 -16.547 6.434 1 89.5 48 GLN B O 1
ATOM 2850 N N . SER B 1 49 ? -11.844 -15.836 4.391 1 84.06 49 SER B N 1
ATOM 2851 C CA . SER B 1 49 ? -13.289 -15.828 4.215 1 84.06 49 SER B CA 1
ATOM 2852 C C . SER B 1 49 ? -13.828 -17.234 3.98 1 84.06 49 SER B C 1
ATOM 2854 O O . SER B 1 49 ? -14.797 -17.656 4.617 1 84.06 49 SER B O 1
ATOM 2856 N N . TYR B 1 50 ? -13.156 -17.969 3.146 1 77.44 50 TYR B N 1
ATOM 2857 C CA . TYR B 1 50 ? -13.75 -19.234 2.746 1 77.44 50 TYR B CA 1
ATOM 2858 C C . TYR B 1 50 ? -13.367 -20.344 3.715 1 77.44 50 TYR B C 1
ATOM 2860 O O . TYR B 1 50 ? -14.203 -21.172 4.09 1 77.44 50 TYR B O 1
ATOM 2868 N N . VAL B 1 51 ? -12.062 -20.344 4.141 1 76.19 51 VAL B N 1
ATOM 2869 C CA . VAL B 1 51 ? -11.648 -21.375 5.09 1 76.19 51 VAL B CA 1
ATOM 2870 C C . VAL B 1 51 ? -12 -20.938 6.512 1 76.19 51 VAL B C 1
ATOM 2872 O O . VAL B 1 51 ? -12.656 -21.672 7.25 1 76.19 51 VAL B O 1
ATOM 2875 N N . GLY B 1 52 ? -11.695 -19.766 6.887 1 79.88 52 GLY B N 1
ATOM 2876 C CA . GLY B 1 52 ? -11.93 -19.281 8.234 1 79.88 52 GLY B CA 1
ATOM 2877 C C . GLY B 1 52 ? -13.375 -18.906 8.492 1 79.88 52 GLY B C 1
ATOM 2878 O O . GLY B 1 52 ? -13.953 -19.312 9.508 1 79.88 52 GLY B O 1
ATOM 2879 N N . GLY B 1 53 ? -13.922 -18.125 7.586 1 79.06 53 GLY B N 1
ATOM 2880 C CA . GLY B 1 53 ? -15.273 -17.609 7.766 1 79.06 53 GLY B CA 1
ATOM 2881 C C . GLY B 1 53 ? -16.344 -18.641 7.492 1 79.06 53 GLY B C 1
ATOM 2882 O O . GLY B 1 53 ? -17.203 -18.906 8.344 1 79.06 53 GLY B O 1
ATOM 2883 N N . ASP B 1 54 ? -16.266 -19.281 6.387 1 75.69 54 ASP B N 1
ATOM 2884 C CA . ASP B 1 54 ? -17.344 -20.172 5.969 1 75.69 54 ASP B CA 1
ATOM 2885 C C . ASP B 1 54 ? -17.188 -21.562 6.598 1 75.69 54 ASP B C 1
ATOM 2887 O O . ASP B 1 54 ? -18.172 -22.172 7.035 1 75.69 54 ASP B O 1
ATOM 2891 N N . MET B 1 55 ? -15.938 -22.062 6.68 1 74.62 55 MET B N 1
ATOM 2892 C CA . MET B 1 55 ? -15.727 -23.406 7.219 1 74.62 55 MET B CA 1
ATOM 2893 C C . MET B 1 55 ? -15.695 -23.375 8.742 1 74.62 55 MET B C 1
ATOM 2895 O O . MET B 1 55 ? -16.344 -24.188 9.398 1 74.62 55 MET B O 1
ATOM 2899 N N . LEU B 1 56 ? -14.953 -22.375 9.344 1 80.88 56 LEU B N 1
ATOM 2900 C CA . LEU B 1 56 ? -14.781 -22.328 10.789 1 80.88 56 LEU B CA 1
ATOM 2901 C C . LEU B 1 56 ? -15.805 -21.391 11.43 1 80.88 56 LEU B C 1
ATOM 2903 O O . LEU B 1 56 ? -15.945 -21.359 12.656 1 80.88 56 LEU B O 1
ATOM 2907 N N . HIS B 1 57 ? -16.578 -20.656 10.648 1 85.12 57 HIS B N 1
ATOM 2908 C CA . HIS B 1 57 ? -17.672 -19.766 11.062 1 85.12 57 HIS B CA 1
ATOM 2909 C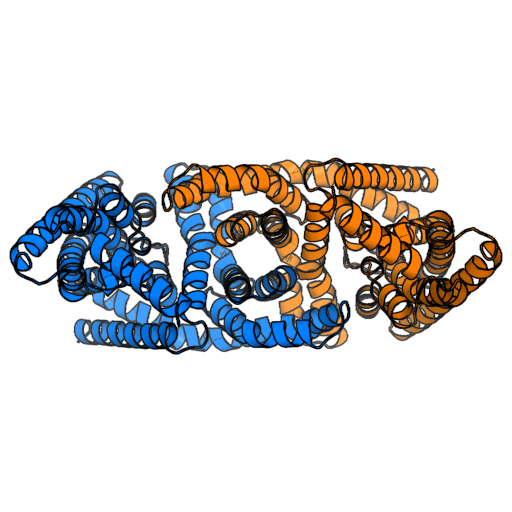 C . HIS B 1 57 ? -17.172 -18.719 12.039 1 85.12 57 HIS B C 1
ATOM 2911 O O . HIS B 1 57 ? -17.797 -18.469 13.07 1 85.12 57 HIS B O 1
ATOM 2917 N N . ILE B 1 58 ? -16.031 -18.188 11.805 1 89.94 58 ILE B N 1
ATOM 2918 C CA . ILE B 1 58 ? -15.492 -17.078 12.586 1 89.94 58 ILE B CA 1
ATOM 2919 C C . ILE B 1 58 ? -15.711 -15.766 11.844 1 89.94 58 ILE B C 1
ATOM 2921 O O . ILE B 1 58 ? -15.148 -15.555 10.766 1 89.94 58 ILE B O 1
ATOM 2925 N N . LYS B 1 59 ? -16.516 -14.898 12.383 1 90.94 59 LYS B N 1
ATOM 2926 C CA . LYS B 1 59 ? -16.922 -13.656 11.742 1 90.94 59 LYS B CA 1
ATOM 2927 C C . LYS B 1 59 ? -15.727 -12.758 11.453 1 90.94 59 LYS B C 1
ATOM 2929 O O . LYS B 1 59 ? -15.648 -12.141 10.391 1 90.94 59 LYS B O 1
ATOM 2934 N N . LEU B 1 60 ? -14.875 -12.625 12.367 1 92.12 60 LEU B N 1
ATOM 2935 C CA . LEU B 1 60 ? -13.68 -11.805 12.203 1 92.12 60 LEU B CA 1
ATOM 2936 C C . LEU B 1 60 ? -12.891 -12.227 10.969 1 92.12 60 LEU B C 1
ATOM 2938 O O . LEU B 1 60 ? -12.398 -11.375 10.227 1 92.12 60 LEU B O 1
ATOM 2942 N N . LEU B 1 61 ? -12.758 -13.492 10.758 1 92.44 61 LEU B N 1
ATOM 2943 C CA . LEU B 1 61 ? -12.016 -14.016 9.617 1 92.44 61 LEU B CA 1
ATOM 2944 C C . LEU B 1 61 ? -12.742 -13.719 8.312 1 92.44 61 LEU B C 1
ATOM 2946 O O . LEU B 1 61 ? -12.109 -13.359 7.316 1 92.44 61 LEU B O 1
ATOM 2950 N N . LYS B 1 62 ? -14.031 -13.828 8.352 1 90.69 62 LYS B N 1
ATOM 2951 C CA . LYS B 1 62 ? -14.82 -13.508 7.172 1 90.69 62 LYS B CA 1
ATOM 2952 C C . LYS B 1 62 ? -14.688 -12.031 6.801 1 90.69 62 LYS B C 1
ATOM 2954 O O . LYS B 1 62 ? -14.484 -11.695 5.629 1 90.69 62 LYS B O 1
ATOM 2959 N N . ASP B 1 63 ? -14.766 -11.195 7.77 1 92.5 63 ASP B N 1
ATOM 2960 C CA . ASP B 1 63 ? -14.656 -9.758 7.539 1 92.5 63 ASP B CA 1
ATOM 2961 C C . ASP B 1 63 ? -13.266 -9.391 7.02 1 92.5 63 ASP B C 1
ATOM 2963 O O . ASP B 1 63 ? -13.133 -8.508 6.168 1 92.5 63 ASP B O 1
ATOM 2967 N N . THR B 1 64 ? -12.32 -10.023 7.555 1 93.5 64 THR B N 1
ATOM 2968 C CA . THR B 1 64 ? -10.953 -9.789 7.117 1 93.5 64 THR B CA 1
ATOM 2969 C C . THR B 1 64 ? -10.789 -10.156 5.645 1 93.5 64 THR B C 1
ATOM 2971 O O . THR B 1 64 ? -10.18 -9.406 4.875 1 93.5 64 THR B O 1
ATOM 2974 N N . GLY B 1 65 ? -11.258 -11.328 5.328 1 92 65 GLY B N 1
ATOM 2975 C CA . GLY B 1 65 ? -11.172 -11.773 3.947 1 92 65 GLY B CA 1
ATOM 2976 C C . GLY B 1 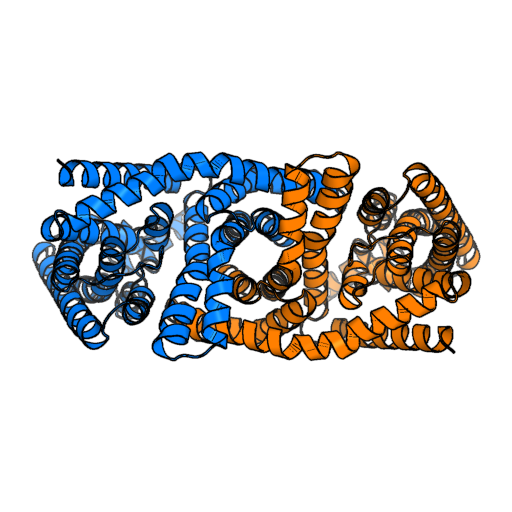65 ? -11.891 -10.859 2.973 1 92 65 GLY B C 1
ATOM 2977 O O . GLY B 1 65 ? -11.367 -10.555 1.897 1 92 65 GLY B O 1
ATOM 2978 N N . LEU B 1 66 ? -13.07 -10.43 3.32 1 89.62 66 LEU B N 1
ATOM 2979 C CA . LEU B 1 66 ? -13.852 -9.539 2.461 1 89.62 66 LEU B CA 1
ATOM 2980 C C . LEU B 1 66 ? -13.156 -8.195 2.303 1 89.62 66 LEU B C 1
ATOM 2982 O O . LEU B 1 66 ? -13.164 -7.613 1.215 1 89.62 66 LEU B O 1
ATOM 2986 N N . ALA B 1 67 ? -12.578 -7.727 3.33 1 91.88 67 ALA B N 1
ATOM 2987 C CA . ALA B 1 67 ? -11.844 -6.461 3.279 1 91.88 67 ALA B CA 1
ATOM 2988 C C . ALA B 1 67 ? -10.656 -6.555 2.326 1 91.88 67 ALA B C 1
ATOM 2990 O O . ALA B 1 67 ? -10.477 -5.688 1.469 1 91.88 67 ALA B O 1
ATOM 2991 N N . ALA B 1 68 ? -9.961 -7.574 2.461 1 93.38 68 ALA B N 1
ATOM 2992 C CA . ALA B 1 68 ? -8.766 -7.758 1.64 1 93.38 68 ALA B CA 1
ATOM 2993 C C . ALA B 1 68 ? -9.141 -8 0.18 1 93.38 68 ALA B C 1
ATOM 2995 O O . ALA B 1 68 ? -8.5 -7.461 -0.728 1 93.38 68 ALA B O 1
ATOM 2996 N N . GLY B 1 69 ? -10.133 -8.789 -0.056 1 90.38 69 GLY B N 1
ATOM 2997 C CA . GLY B 1 69 ? -10.531 -9.172 -1.399 1 90.38 69 GLY B CA 1
ATOM 2998 C C . GLY B 1 69 ? -10.977 -8 -2.254 1 90.38 69 GLY B C 1
ATOM 2999 O O . GLY B 1 69 ? -10.812 -8.023 -3.477 1 90.38 69 GLY B O 1
ATOM 3000 N N . GLY B 1 70 ? -11.547 -7.008 -1.667 1 90.56 70 GLY B N 1
ATOM 3001 C CA . GLY B 1 70 ? -12.031 -5.848 -2.393 1 90.56 70 GLY B CA 1
ATOM 3002 C C . GLY B 1 70 ? -10.938 -4.852 -2.729 1 90.56 70 GLY B C 1
ATOM 3003 O O . GLY B 1 70 ? -11.18 -3.854 -3.408 1 90.56 70 GLY B O 1
ATOM 3004 N N . MET B 1 71 ? -9.688 -5.16 -2.412 1 94.88 71 MET B N 1
ATOM 3005 C CA . MET B 1 71 ? -8.594 -4.195 -2.541 1 94.88 71 MET B CA 1
ATOM 3006 C C . MET B 1 71 ? -7.641 -4.602 -3.66 1 94.88 71 MET B C 1
ATOM 3008 O O . MET B 1 71 ? -6.48 -4.188 -3.672 1 94.88 71 MET B O 1
ATOM 3012 N N . GLY B 1 72 ? -8.109 -5.391 -4.578 1 93.88 72 GLY B N 1
ATOM 3013 C CA . GLY B 1 72 ? -7.23 -5.887 -5.625 1 93.88 72 GLY B CA 1
ATOM 3014 C C . GLY B 1 72 ? -6.609 -4.781 -6.453 1 93.88 72 GLY B C 1
ATOM 3015 O O . GLY B 1 72 ? -5.391 -4.762 -6.66 1 93.88 72 GLY B O 1
ATOM 3016 N N . GLY B 1 73 ? -7.453 -3.895 -6.93 1 95.69 73 GLY B N 1
ATOM 3017 C CA . GLY B 1 73 ? -6.957 -2.785 -7.73 1 95.69 73 GLY B CA 1
ATOM 3018 C C . GLY B 1 73 ? -6.02 -1.87 -6.961 1 95.69 73 GLY B C 1
ATOM 3019 O O . GLY B 1 73 ? -4.969 -1.482 -7.473 1 95.69 73 GLY B O 1
ATOM 3020 N N . ALA B 1 74 ? -6.367 -1.533 -5.738 1 97.75 74 ALA B N 1
ATOM 3021 C CA . ALA B 1 74 ? -5.547 -0.667 -4.895 1 97.75 74 ALA B CA 1
ATOM 3022 C C . ALA B 1 74 ? -4.203 -1.321 -4.574 1 97.75 74 ALA B C 1
ATOM 3024 O O . ALA B 1 74 ? -3.17 -0.652 -4.559 1 97.75 74 ALA B O 1
ATOM 3025 N N . ALA B 1 75 ? -4.273 -2.609 -4.305 1 97.31 75 ALA B N 1
ATOM 3026 C CA . ALA B 1 75 ? -3.055 -3.334 -3.955 1 97.31 75 ALA B CA 1
ATOM 3027 C C . ALA B 1 75 ? -2.076 -3.363 -5.125 1 97.31 75 ALA B C 1
ATOM 3029 O O . ALA B 1 75 ? -0.883 -3.104 -4.953 1 97.31 75 ALA B O 1
ATOM 3030 N N . ALA B 1 76 ? -2.586 -3.652 -6.301 1 96.62 76 ALA B N 1
ATOM 3031 C CA . ALA B 1 76 ? -1.726 -3.691 -7.48 1 96.62 76 ALA B CA 1
ATOM 3032 C C . ALA B 1 76 ? -1.163 -2.309 -7.797 1 96.62 76 ALA B C 1
ATOM 3034 O O . ALA B 1 76 ? 0.019 -2.172 -8.117 1 96.62 76 ALA B O 1
ATOM 3035 N N . ALA B 1 77 ? -2.01 -1.329 -7.68 1 98.38 77 ALA B N 1
ATOM 3036 C CA . ALA B 1 77 ? -1.612 0.043 -7.984 1 98.38 77 ALA B CA 1
ATOM 3037 C C . ALA B 1 77 ? -0.643 0.582 -6.938 1 98.38 77 ALA B C 1
ATOM 3039 O O . ALA B 1 77 ? 0.013 1.603 -7.156 1 98.38 77 ALA B O 1
ATOM 3040 N N . THR B 1 78 ? -0.495 -0.055 -5.828 1 98.31 78 THR B N 1
ATOM 3041 C CA . THR B 1 78 ? 0.458 0.328 -4.793 1 98.31 78 THR B CA 1
ATOM 3042 C C . THR B 1 78 ? 1.765 -0.447 -4.945 1 98.31 78 THR B C 1
ATOM 3044 O O . THR B 1 78 ? 2.844 0.147 -4.984 1 98.31 78 THR B O 1
ATOM 3047 N N . LEU B 1 79 ? 1.676 -1.743 -5.129 1 97.06 79 LEU B N 1
ATOM 3048 C CA . LEU B 1 79 ? 2.85 -2.609 -5.094 1 97.06 79 LEU B CA 1
ATOM 3049 C C . LEU B 1 79 ? 3.68 -2.451 -6.363 1 97.06 79 LEU B C 1
ATOM 3051 O O . LEU B 1 79 ? 4.91 -2.545 -6.32 1 97.06 79 LEU B O 1
ATOM 3055 N N . VAL B 1 80 ? 3.008 -2.236 -7.477 1 96.25 80 VAL B N 1
ATOM 3056 C CA . VAL B 1 80 ? 3.736 -2.133 -8.742 1 96.25 80 VAL B CA 1
ATOM 3057 C C . VAL B 1 80 ? 4.625 -0.891 -8.727 1 96.25 80 VAL B C 1
ATOM 3059 O O . VAL B 1 80 ? 5.836 -0.983 -8.945 1 96.25 80 VAL B O 1
ATOM 3062 N N . PRO B 1 81 ? 4.043 0.278 -8.43 1 97.81 81 PRO B N 1
ATOM 3063 C CA . PRO B 1 81 ? 4.926 1.44 -8.336 1 97.81 81 PRO B CA 1
ATOM 3064 C C . PRO B 1 81 ? 6.016 1.271 -7.281 1 97.81 81 PRO B C 1
ATOM 3066 O O . PRO B 1 81 ? 7.152 1.712 -7.484 1 97.81 81 PRO B O 1
ATOM 3069 N N . LEU B 1 82 ? 5.723 0.679 -6.172 1 96.06 82 LEU B N 1
ATOM 3070 C CA . LEU B 1 82 ? 6.73 0.43 -5.145 1 96.06 82 LEU B CA 1
ATOM 3071 C C . LEU B 1 82 ? 7.883 -0.398 -5.707 1 96.06 82 LEU B C 1
ATOM 3073 O O . LEU B 1 82 ? 9.055 -0.087 -5.465 1 96.06 82 LEU B O 1
ATOM 3077 N N . ALA B 1 83 ? 7.531 -1.4 -6.406 1 93.12 83 ALA B N 1
ATOM 3078 C CA . ALA B 1 83 ? 8.523 -2.305 -6.98 1 93.12 83 ALA B CA 1
ATOM 3079 C C . ALA B 1 83 ? 9.383 -1.587 -8.023 1 93.12 83 ALA B C 1
ATOM 3081 O O . ALA B 1 83 ? 10.547 -1.938 -8.227 1 93.12 83 ALA B O 1
ATOM 3082 N N . LEU B 1 84 ? 8.812 -0.609 -8.648 1 94.75 84 LEU B N 1
ATOM 3083 C CA . LEU B 1 84 ? 9.531 0.071 -9.727 1 94.75 84 LEU B CA 1
ATOM 3084 C C . LEU B 1 84 ? 10.219 1.33 -9.211 1 94.75 84 LEU B C 1
ATOM 3086 O O . LEU B 1 84 ? 10.703 2.143 -10 1 94.75 84 LEU B O 1
ATOM 3090 N N . GLY B 1 85 ? 10.148 1.592 -7.938 1 92.5 85 GLY B N 1
ATOM 3091 C CA . GLY B 1 85 ? 11.008 2.605 -7.348 1 92.5 85 GLY B CA 1
ATOM 3092 C C . GLY B 1 85 ? 10.266 3.867 -6.957 1 92.5 85 GLY B C 1
ATOM 3093 O O . GLY B 1 85 ? 10.875 4.879 -6.617 1 92.5 85 GLY B O 1
ATOM 3094 N N . VAL B 1 86 ? 9.039 3.871 -7.027 1 95.38 86 VAL B N 1
ATOM 3095 C CA . VAL B 1 86 ? 8.25 5.023 -6.602 1 95.38 86 VAL B CA 1
ATOM 3096 C C . VAL B 1 86 ? 8.25 5.113 -5.074 1 95.38 86 VAL B C 1
ATOM 3098 O O . VAL B 1 86 ? 8.242 4.09 -4.387 1 95.38 86 VAL B O 1
ATOM 3101 N N . SER B 1 87 ? 8.305 6.328 -4.539 1 94.19 87 SER B N 1
ATOM 3102 C CA . SER B 1 87 ? 8.266 6.52 -3.092 1 94.19 87 SER B CA 1
ATOM 3103 C C . SER B 1 87 ? 6.984 5.945 -2.494 1 94.19 87 SER B C 1
ATOM 3105 O O . SER B 1 87 ? 5.934 5.953 -3.137 1 94.19 87 SER B O 1
ATOM 3107 N N . PRO B 1 88 ? 7.09 5.477 -1.262 1 96.06 88 PRO B N 1
ATOM 3108 C CA . PRO B 1 88 ? 5.953 4.789 -0.643 1 96.06 88 PRO B CA 1
ATOM 3109 C C . PRO B 1 88 ? 4.703 5.668 -0.563 1 96.06 88 PRO B C 1
ATOM 3111 O O . PRO B 1 88 ? 3.596 5.199 -0.828 1 96.06 88 PRO B O 1
ATOM 3114 N N . VAL B 1 89 ? 4.863 6.891 -0.247 1 93.56 89 VAL B N 1
ATOM 3115 C CA . VAL B 1 89 ? 3.719 7.781 -0.076 1 93.56 89 VAL B CA 1
ATOM 3116 C C . VAL B 1 89 ? 2.969 7.922 -1.399 1 93.56 89 VAL B C 1
ATOM 3118 O O . VAL B 1 89 ? 1.74 7.816 -1.438 1 93.56 89 VAL B O 1
ATOM 3121 N N . TYR B 1 90 ? 3.65 8.07 -2.467 1 96 90 TYR B N 1
ATOM 3122 C CA . TYR B 1 90 ? 3.018 8.266 -3.766 1 96 90 TYR B CA 1
ATOM 3123 C C . TYR B 1 90 ? 2.486 6.945 -4.316 1 96 90 TYR B C 1
ATOM 3125 O O . TYR B 1 90 ? 1.47 6.922 -5.016 1 96 90 TYR B O 1
ATOM 3133 N N . ALA B 1 91 ? 3.188 5.84 -3.982 1 97.81 91 ALA B N 1
ATOM 3134 C CA . ALA B 1 91 ? 2.668 4.527 -4.371 1 97.81 91 ALA B CA 1
ATOM 3135 C C . ALA B 1 91 ? 1.305 4.27 -3.736 1 97.81 91 ALA B C 1
ATOM 3137 O O . ALA B 1 91 ? 0.377 3.814 -4.41 1 97.81 91 ALA B O 1
ATOM 3138 N N . VAL B 1 92 ? 1.219 4.586 -2.473 1 97.44 92 VAL B N 1
ATOM 3139 C CA . VAL B 1 92 ? -0.036 4.363 -1.762 1 97.44 92 VAL B CA 1
ATOM 3140 C C . VAL B 1 92 ? -1.086 5.363 -2.242 1 97.44 92 VAL B C 1
ATOM 3142 O O . VAL B 1 92 ? -2.271 5.035 -2.326 1 97.44 92 VAL B O 1
ATOM 3145 N N . LEU B 1 93 ? -0.655 6.578 -2.57 1 96.75 93 LEU B N 1
ATOM 3146 C CA . LEU B 1 93 ? -1.556 7.57 -3.148 1 96.75 93 LEU B CA 1
ATOM 3147 C C . LEU B 1 93 ? -2.176 7.051 -4.441 1 96.75 93 LEU B C 1
ATOM 3149 O O . LEU B 1 93 ? -3.385 7.176 -4.648 1 96.75 93 LEU B O 1
ATOM 3153 N N . ILE B 1 94 ? -1.368 6.48 -5.293 1 97.69 94 ILE B N 1
ATOM 3154 C CA . ILE B 1 94 ? -1.857 5.887 -6.531 1 97.69 94 ILE B CA 1
ATOM 3155 C C . ILE B 1 94 ? -2.814 4.742 -6.207 1 97.69 94 ILE B C 1
ATOM 3157 O O . ILE B 1 94 ? -3.895 4.645 -6.797 1 97.69 94 ILE B O 1
ATOM 3161 N N . GLY B 1 95 ? -2.42 3.879 -5.312 1 98.19 95 GLY B N 1
ATOM 3162 C CA . GLY B 1 95 ? -3.244 2.752 -4.902 1 98.19 95 GLY B CA 1
ATOM 3163 C C . GLY B 1 95 ? -4.594 3.17 -4.352 1 98.19 95 GLY B C 1
ATOM 3164 O O . GLY B 1 95 ? -5.625 2.6 -4.715 1 98.19 95 GLY B O 1
ATOM 3165 N N . ALA B 1 96 ? -4.547 4.148 -3.443 1 97 96 ALA B N 1
ATOM 3166 C CA . ALA B 1 96 ? -5.781 4.637 -2.83 1 97 96 ALA B CA 1
ATOM 3167 C C . ALA B 1 96 ? -6.723 5.219 -3.881 1 97 96 ALA B C 1
ATOM 3169 O O . ALA B 1 96 ? -7.945 5.082 -3.771 1 97 96 ALA B O 1
ATOM 3170 N N . SER B 1 97 ? -6.18 5.82 -4.875 1 96.56 97 SER B N 1
ATOM 3171 C CA . SER B 1 97 ? -6.965 6.422 -5.949 1 96.56 97 SER B CA 1
ATOM 3172 C C . SER B 1 97 ? -7.594 5.355 -6.84 1 96.56 97 SER B C 1
ATOM 3174 O O . SER B 1 97 ? -8.539 5.637 -7.582 1 96.56 97 SER B O 1
ATOM 3176 N N . CYS B 1 98 ? -7.074 4.156 -6.777 1 95.94 98 CYS B N 1
ATOM 3177 C CA . CYS B 1 98 ? -7.566 3.07 -7.621 1 95.94 98 CYS B CA 1
ATOM 3178 C C . CYS B 1 98 ? -8.445 2.117 -6.824 1 95.94 98 CYS B C 1
ATOM 3180 O O . CYS B 1 98 ? -8.711 0.998 -7.262 1 95.94 98 CYS B O 1
ATOM 3182 N N . TYR B 1 99 ? -8.805 2.529 -5.656 1 94.88 99 TYR B N 1
ATOM 3183 C CA . TYR B 1 99 ? -9.719 1.697 -4.879 1 94.88 99 TYR B CA 1
ATOM 3184 C C . TYR B 1 99 ? -11.016 1.452 -5.637 1 94.88 99 TYR B C 1
ATOM 3186 O O . TYR B 1 99 ? -11.547 2.361 -6.273 1 94.88 99 TYR B O 1
ATOM 3194 N N . GLY B 1 100 ? -11.492 0.23 -5.543 1 92.19 100 GLY B N 1
ATOM 3195 C CA . GLY B 1 100 ? -12.742 -0.125 -6.203 1 92.19 100 GLY B CA 1
ATOM 3196 C C . GLY B 1 100 ? -12.539 -0.683 -7.598 1 92.19 100 GLY B C 1
ATOM 3197 O O . GLY B 1 100 ? -13.453 -1.277 -8.172 1 92.19 100 GLY B O 1
ATOM 3198 N N . LEU B 1 101 ? -11.406 -0.463 -8.156 1 94.75 101 LEU B N 1
ATOM 3199 C CA . LEU B 1 101 ? -11.086 -1.01 -9.477 1 94.75 101 LEU B CA 1
ATOM 3200 C C . LEU B 1 101 ? -10.555 -2.434 -9.359 1 94.75 101 LEU B C 1
ATOM 3202 O O . LEU B 1 101 ? -10.156 -2.865 -8.273 1 94.75 101 LEU B O 1
ATOM 3206 N N . GLY B 1 102 ? -10.609 -3.102 -10.477 1 93.5 102 GLY B N 1
ATOM 3207 C CA . GLY B 1 102 ? -10.047 -4.445 -10.508 1 93.5 102 GLY B CA 1
ATOM 3208 C C . GLY B 1 102 ? -8.539 -4.469 -10.414 1 93.5 102 GLY B C 1
ATOM 3209 O O . GLY B 1 102 ? -7.883 -3.438 -10.602 1 93.5 102 GLY B O 1
ATOM 3210 N N . ILE B 1 103 ? -8.062 -5.645 -10.117 1 93.56 103 ILE B N 1
ATOM 3211 C CA . ILE B 1 103 ? -6.633 -5.82 -9.898 1 93.56 103 ILE B CA 1
ATOM 3212 C C . ILE B 1 103 ? -5.863 -5.441 -11.164 1 93.56 103 ILE B C 1
ATOM 3214 O O . ILE B 1 103 ? -4.793 -4.836 -11.086 1 93.56 103 ILE B O 1
ATOM 3218 N N . LEU B 1 104 ? -6.391 -5.711 -12.344 1 94.38 104 LEU B N 1
ATOM 3219 C CA . LEU B 1 104 ? -5.664 -5.488 -13.594 1 94.38 104 LEU B CA 1
ATOM 3220 C C . LEU B 1 104 ? -5.707 -4.016 -13.984 1 94.38 104 LEU B C 1
ATOM 3222 O O . LEU B 1 104 ? -4.688 -3.443 -14.383 1 94.38 104 LEU B O 1
ATOM 3226 N N . PRO B 1 105 ? -6.906 -3.436 -13.938 1 96.25 105 PRO B N 1
ATOM 3227 C CA . PRO B 1 105 ? -6.898 -1.987 -14.164 1 96.25 105 PRO B CA 1
ATOM 3228 C C . PRO B 1 105 ? -5.953 -1.251 -13.211 1 96.25 105 PRO B C 1
ATOM 3230 O O . PRO B 1 105 ? -5.293 -0.292 -13.617 1 96.25 105 PRO B O 1
ATOM 3233 N N . GLY B 1 106 ? -5.914 -1.631 -11.969 1 97.38 106 GLY B N 1
ATOM 3234 C CA . GLY B 1 106 ? -4.953 -1.064 -11.031 1 97.38 106 GLY B CA 1
ATOM 3235 C C . GLY B 1 106 ? -3.512 -1.276 -11.461 1 97.38 106 GLY B C 1
ATOM 3236 O O . GLY B 1 106 ? -2.68 -0.376 -11.32 1 97.38 106 GLY B O 1
ATOM 3237 N N . PHE B 1 107 ? -3.244 -2.482 -11.984 1 96 107 PHE B N 1
ATOM 3238 C CA . PHE B 1 107 ? -1.912 -2.809 -12.484 1 96 107 PHE B CA 1
ATOM 3239 C C . PHE B 1 107 ? -1.509 -1.86 -13.609 1 96 107 PHE B C 1
ATOM 3241 O O . PHE B 1 107 ? -0.39 -1.344 -13.617 1 96 107 PHE B O 1
ATOM 3248 N N . VAL B 1 108 ? -2.412 -1.643 -14.516 1 96.44 108 VAL B N 1
ATOM 3249 C CA . VAL B 1 108 ? -2.131 -0.779 -15.656 1 96.44 108 VAL B CA 1
ATOM 3250 C C . VAL B 1 108 ? -1.854 0.643 -15.172 1 96.44 108 VAL B C 1
ATOM 3252 O O . VAL B 1 108 ? -0.888 1.275 -15.609 1 96.44 108 VAL B O 1
ATOM 3255 N N . ALA B 1 109 ? -2.684 1.11 -14.289 1 97.94 109 ALA B N 1
ATOM 3256 C CA . ALA B 1 109 ? -2.506 2.451 -13.742 1 97.94 109 ALA B CA 1
ATOM 3257 C C . ALA B 1 109 ? -1.179 2.566 -12.992 1 97.94 109 ALA B C 1
ATOM 3259 O O . ALA B 1 109 ? -0.427 3.523 -13.195 1 97.94 109 ALA B O 1
ATOM 3260 N N . GLY B 1 110 ? -0.943 1.619 -12.109 1 97.94 110 GLY B N 1
ATOM 3261 C CA . GLY B 1 110 ? 0.3 1.627 -11.352 1 97.94 110 GLY B CA 1
ATOM 3262 C C . GLY B 1 110 ? 1.533 1.569 -12.234 1 97.94 110 GLY B C 1
ATOM 3263 O O . GLY B 1 110 ? 2.5 2.301 -12.008 1 97.94 110 GLY B O 1
ATOM 3264 N N . TYR B 1 111 ? 1.52 0.705 -13.258 1 97.25 111 TYR B N 1
ATOM 3265 C CA . TYR B 1 111 ? 2.656 0.552 -14.156 1 97.25 111 TYR B CA 1
ATOM 3266 C C . TYR B 1 111 ? 2.902 1.833 -14.945 1 97.25 111 TYR B C 1
ATOM 3268 O O . TYR B 1 111 ? 4.043 2.297 -15.047 1 97.25 111 TYR B O 1
ATOM 3276 N N . ALA B 1 112 ? 1.893 2.404 -15.477 1 97.44 112 ALA B N 1
ATOM 3277 C CA . ALA B 1 112 ? 2.018 3.623 -16.266 1 97.44 112 ALA B CA 1
ATOM 3278 C C . ALA B 1 112 ? 2.568 4.773 -15.43 1 97.44 112 ALA B C 1
ATOM 3280 O O . ALA B 1 112 ? 3.451 5.508 -15.875 1 97.44 112 ALA B O 1
ATOM 3281 N N . LEU B 1 113 ? 2.109 4.926 -14.25 1 97.81 113 LEU B N 1
ATOM 3282 C CA . LEU B 1 113 ? 2.457 6.078 -13.43 1 97.81 113 LEU B CA 1
ATOM 3283 C C . LEU B 1 113 ? 3.818 5.887 -12.773 1 97.81 113 LEU B C 1
ATOM 3285 O O . LEU B 1 113 ? 4.398 6.844 -12.25 1 97.81 113 LEU B O 1
ATOM 3289 N N . SER B 1 114 ? 4.262 4.609 -12.789 1 97.12 114 SER B N 1
ATOM 3290 C CA . SER B 1 114 ? 5.586 4.34 -12.242 1 97.12 114 SER B CA 1
ATOM 3291 C C . SER B 1 114 ? 6.672 5.039 -13.055 1 97.12 114 SER B C 1
ATOM 3293 O O . SER B 1 114 ? 7.781 5.254 -12.562 1 97.12 114 SER B O 1
ATOM 3295 N N . PHE B 1 115 ? 6.371 5.414 -14.25 1 96.12 115 PHE B N 1
ATOM 3296 C CA . PHE B 1 115 ? 7.355 6.066 -15.109 1 96.12 115 PHE B CA 1
ATOM 3297 C C . PHE B 1 115 ? 7.188 7.582 -15.07 1 96.12 115 PHE B C 1
ATOM 3299 O O . PHE B 1 115 ? 8.062 8.32 -15.531 1 96.12 115 PHE B O 1
ATOM 3306 N N . ILE B 1 116 ? 6.16 8.07 -14.5 1 95.19 116 ILE B N 1
ATOM 3307 C CA . ILE B 1 116 ? 5.863 9.5 -14.461 1 95.19 116 ILE B CA 1
ATOM 3308 C C . ILE B 1 116 ? 6.23 10.07 -13.094 1 95.19 116 ILE B C 1
ATOM 3310 O O . ILE B 1 116 ? 6.871 11.125 -13 1 95.19 116 ILE B O 1
ATOM 3314 N N . VAL B 1 117 ? 5.867 9.383 -12.031 1 94.44 117 VAL B N 1
ATOM 3315 C CA . VAL B 1 117 ? 5.961 9.906 -10.672 1 94.44 117 VAL B CA 1
ATOM 3316 C C . VAL B 1 117 ? 7.422 10.141 -10.305 1 94.44 117 VAL B C 1
ATOM 3318 O O . VAL B 1 117 ? 7.77 11.172 -9.727 1 94.44 117 VAL B O 1
ATOM 3321 N N . PRO B 1 118 ? 8.328 9.203 -10.672 1 91.5 118 PRO B N 1
ATOM 3322 C CA . PRO B 1 118 ? 9.727 9.469 -10.328 1 91.5 118 PRO B CA 1
ATOM 3323 C C . PRO B 1 118 ? 10.273 10.719 -11.008 1 91.5 118 PRO B C 1
ATOM 3325 O O . PRO B 1 118 ? 11.133 11.406 -10.445 1 91.5 118 PRO B O 1
ATOM 3328 N N . ILE B 1 119 ? 9.828 11.016 -12.172 1 91.88 119 ILE B N 1
ATOM 3329 C CA . ILE B 1 119 ? 10.234 12.234 -12.875 1 91.88 119 ILE B CA 1
ATOM 3330 C C . ILE B 1 119 ? 9.75 13.461 -12.094 1 91.88 119 ILE B C 1
ATOM 3332 O O . ILE B 1 119 ? 10.477 14.445 -11.961 1 91.88 119 ILE B O 1
ATOM 3336 N N . ILE B 1 120 ? 8.602 13.383 -11.578 1 90.69 120 ILE B N 1
ATOM 3337 C CA . ILE B 1 120 ? 8.039 14.469 -10.789 1 90.69 120 ILE B CA 1
ATOM 3338 C C . ILE B 1 120 ? 8.828 14.633 -9.492 1 90.69 120 ILE B C 1
ATOM 3340 O O . ILE B 1 120 ? 9.164 15.75 -9.094 1 90.69 120 ILE B O 1
ATOM 3344 N N . GLU B 1 121 ? 9.062 13.492 -8.891 1 86.44 121 GLU B N 1
ATOM 3345 C CA . GLU B 1 121 ? 9.789 13.508 -7.625 1 86.44 121 GLU B CA 1
ATOM 3346 C C . GLU B 1 121 ? 11.18 14.117 -7.793 1 86.44 121 GLU B C 1
ATOM 3348 O O . GLU B 1 121 ? 11.695 14.766 -6.883 1 86.44 121 GLU B O 1
ATOM 3353 N N . LYS B 1 122 ? 11.781 13.914 -8.906 1 84.69 122 LYS B N 1
ATOM 3354 C CA . LYS B 1 122 ? 13.141 14.375 -9.156 1 84.69 122 LYS B CA 1
ATOM 3355 C C . LYS B 1 122 ? 13.148 15.828 -9.633 1 84.69 122 LYS B C 1
ATOM 3357 O O . LYS B 1 122 ? 14.039 16.594 -9.258 1 84.69 122 LYS B O 1
ATOM 3362 N N . LYS B 1 123 ? 12.227 16.25 -10.352 1 86.12 123 LYS B N 1
ATOM 3363 C CA . LYS B 1 123 ? 12.25 17.547 -11.016 1 86.12 123 LYS B CA 1
ATOM 3364 C C . LYS B 1 123 ? 11.555 18.609 -10.172 1 86.12 123 LYS B C 1
ATOM 3366 O O . LYS B 1 123 ? 11.828 19.812 -10.305 1 86.12 123 LYS B O 1
ATOM 3371 N N . VAL B 1 124 ? 10.625 18.203 -9.367 1 80.75 124 VAL B N 1
ATOM 3372 C CA . VAL B 1 124 ? 9.828 19.141 -8.594 1 80.75 124 VAL B CA 1
ATOM 3373 C C . VAL B 1 124 ? 10.32 19.188 -7.152 1 80.75 124 VAL B C 1
ATOM 3375 O O . VAL B 1 124 ? 10.586 18.141 -6.551 1 80.75 124 VAL B O 1
ATOM 3378 N N . PRO B 1 125 ? 10.555 20.469 -6.684 1 74.12 125 PRO B N 1
ATOM 3379 C CA . PRO B 1 125 ? 10.992 20.578 -5.285 1 74.12 125 PRO B CA 1
ATOM 3380 C C . PRO B 1 125 ? 10.047 19.859 -4.32 1 74.12 125 PRO B C 1
ATOM 3382 O O . PRO B 1 125 ? 8.852 19.734 -4.598 1 74.12 125 PRO B O 1
ATOM 3385 N N . LYS B 1 126 ? 10.727 19.5 -3.166 1 68.56 126 LYS B N 1
ATOM 3386 C CA . LYS B 1 126 ? 9.938 18.781 -2.166 1 68.56 126 LYS B CA 1
ATOM 3387 C C . LYS B 1 126 ? 8.766 19.625 -1.684 1 68.56 126 LYS B C 1
ATOM 3389 O O . LYS B 1 126 ? 8.914 20.844 -1.478 1 68.56 126 LYS B O 1
ATOM 3394 N N . GLY B 1 127 ? 7.691 19.203 -1.493 1 67.5 127 GLY B N 1
ATOM 3395 C CA . GLY B 1 127 ? 6.496 19.953 -1.115 1 67.5 127 GLY B CA 1
ATOM 3396 C C . GLY B 1 127 ? 5.578 20.234 -2.287 1 67.5 127 GLY B C 1
ATOM 3397 O O . GLY B 1 127 ? 4.359 20.078 -2.184 1 67.5 127 GLY B O 1
ATOM 3398 N N . LEU B 1 128 ? 6.309 20.734 -3.33 1 77.62 128 LEU B N 1
ATOM 3399 C CA . LEU B 1 128 ? 5.508 20.984 -4.527 1 77.62 128 LEU B CA 1
ATOM 3400 C C . LEU B 1 128 ? 5.164 19.672 -5.223 1 77.62 128 LEU B C 1
ATOM 3402 O O . LEU B 1 128 ? 4.141 19.578 -5.902 1 77.62 128 LEU B O 1
ATOM 3406 N N . ASP B 1 129 ? 6.105 18.766 -5.051 1 83.44 129 ASP B N 1
ATOM 3407 C CA . ASP B 1 129 ? 5.855 17.453 -5.652 1 83.44 129 ASP B CA 1
ATOM 3408 C C . ASP B 1 129 ? 4.598 16.812 -5.066 1 83.44 129 ASP B C 1
ATOM 3410 O O . ASP B 1 129 ? 3.848 16.141 -5.777 1 83.44 129 ASP B O 1
ATOM 3414 N N . LEU B 1 130 ? 4.391 17.109 -3.828 1 78.75 130 LEU B N 1
ATOM 3415 C CA . LEU B 1 130 ? 3.209 16.594 -3.15 1 78.75 130 LEU B CA 1
ATOM 3416 C C . LEU B 1 130 ? 1.935 17.125 -3.805 1 78.75 130 LEU B C 1
ATOM 3418 O O . LEU B 1 130 ? 0.987 16.359 -4.02 1 78.75 130 LEU B O 1
ATOM 3422 N N . ILE B 1 131 ? 1.965 18.328 -4.113 1 81.06 131 ILE B N 1
ATOM 3423 C CA . ILE B 1 131 ? 0.793 18.969 -4.703 1 81.06 131 ILE B CA 1
ATOM 3424 C C . ILE B 1 131 ? 0.555 18.406 -6.105 1 81.06 131 ILE B C 1
ATOM 3426 O O . ILE B 1 131 ? -0.583 18.109 -6.473 1 81.06 131 ILE B O 1
ATOM 3430 N N . VAL B 1 132 ? 1.608 18.359 -6.785 1 87.5 132 VAL B N 1
ATOM 3431 C CA . VAL B 1 132 ? 1.494 17.844 -8.148 1 87.5 132 VAL B CA 1
ATOM 3432 C C . VAL B 1 132 ? 0.94 16.422 -8.125 1 87.5 132 VAL B C 1
ATOM 3434 O O . VAL B 1 132 ? 0.082 16.078 -8.938 1 87.5 132 VAL B O 1
ATOM 3437 N N . CYS B 1 133 ? 1.395 15.648 -7.215 1 90.94 133 CYS B N 1
ATOM 3438 C CA . CYS B 1 133 ? 0.958 14.258 -7.145 1 90.94 133 CYS B CA 1
ATOM 3439 C C . CYS B 1 133 ? -0.5 14.164 -6.707 1 90.94 133 CYS B C 1
ATOM 3441 O O . CYS B 1 133 ? -1.268 13.375 -7.258 1 90.94 133 CYS B O 1
ATOM 3443 N N . VAL B 1 134 ? -0.862 15 -5.777 1 88.69 134 VAL B N 1
ATOM 3444 C CA . VAL B 1 134 ? -2.234 14.977 -5.285 1 88.69 134 VAL B CA 1
ATOM 3445 C C . VAL B 1 134 ? -3.178 15.516 -6.359 1 88.69 134 VAL B C 1
ATOM 3447 O O . VAL B 1 134 ? -4.258 14.969 -6.574 1 88.69 134 VAL B O 1
ATOM 3450 N N . ALA B 1 135 ? -2.77 16.516 -7.07 1 88.81 135 ALA B N 1
ATOM 3451 C CA . ALA B 1 135 ? -3.639 17.219 -8.008 1 88.81 135 ALA B CA 1
ATOM 3452 C C . ALA B 1 135 ? -3.699 16.484 -9.352 1 88.81 135 ALA B C 1
ATOM 3454 O O . ALA B 1 135 ? -4.738 16.484 -10.016 1 88.81 135 ALA B O 1
ATOM 3455 N N . LEU B 1 136 ? -2.592 15.914 -9.703 1 92.44 136 LEU B N 1
ATOM 3456 C CA . LEU B 1 136 ? -2.541 15.398 -11.07 1 92.44 136 LEU B CA 1
ATOM 3457 C C . LEU B 1 136 ? -2.422 13.883 -11.07 1 92.44 136 LEU B C 1
ATOM 3459 O O . LEU B 1 136 ? -3.158 13.195 -11.789 1 92.44 136 LEU B O 1
ATOM 3463 N N . VAL B 1 137 ? -1.554 13.32 -10.273 1 95.31 137 VAL B N 1
ATOM 3464 C CA . VAL B 1 137 ? -1.254 11.891 -10.328 1 95.31 137 VAL B CA 1
ATOM 3465 C C . VAL B 1 137 ? -2.457 11.094 -9.828 1 95.31 137 VAL B C 1
ATOM 3467 O O . VAL B 1 137 ? -2.799 10.055 -10.398 1 95.31 137 VAL B O 1
ATOM 3470 N N . ALA B 1 138 ? -3.078 11.57 -8.75 1 95.38 138 ALA B N 1
ATOM 3471 C CA . ALA B 1 138 ? -4.207 10.852 -8.164 1 95.38 138 ALA B CA 1
ATOM 3472 C C . ALA B 1 138 ? -5.34 10.695 -9.172 1 95.38 138 ALA B C 1
ATOM 3474 O O . ALA B 1 138 ? -5.801 9.586 -9.438 1 95.38 138 ALA B O 1
ATOM 3475 N N . PRO B 1 139 ? -5.805 11.789 -9.734 1 95.31 139 PRO B N 1
ATOM 3476 C CA . PRO B 1 139 ? -6.883 11.641 -10.719 1 95.31 139 PRO B CA 1
ATOM 3477 C C . PRO B 1 139 ? -6.434 10.906 -11.977 1 95.31 139 PRO B C 1
ATOM 3479 O O . PRO B 1 139 ? -7.23 10.203 -12.609 1 95.31 139 PRO B O 1
ATOM 3482 N N . LEU B 1 140 ? -5.219 11.07 -12.344 1 96.81 140 LEU B N 1
ATOM 3483 C CA . LEU B 1 140 ? -4.695 10.359 -13.508 1 96.81 140 LEU B CA 1
ATOM 3484 C C . LEU B 1 140 ? -4.715 8.852 -13.273 1 96.81 140 LEU B C 1
ATOM 3486 O O . LEU B 1 140 ? -4.957 8.078 -14.203 1 96.81 140 LEU B O 1
ATOM 3490 N N . ALA B 1 141 ? -4.363 8.438 -12.102 1 97.44 141 ALA B N 1
ATOM 3491 C CA . ALA B 1 141 ? -4.391 7.02 -11.758 1 97.44 141 ALA B CA 1
ATOM 3492 C C . ALA B 1 141 ? -5.777 6.426 -11.969 1 97.44 141 ALA B C 1
ATOM 3494 O O . ALA B 1 141 ? -5.922 5.363 -12.578 1 97.44 141 ALA B O 1
ATOM 3495 N N . ARG B 1 142 ? -6.754 7.094 -11.445 1 96.31 142 ARG B N 1
ATOM 3496 C CA . ARG B 1 142 ? -8.117 6.605 -11.594 1 96.31 142 ARG B CA 1
ATOM 3497 C C . ARG B 1 142 ? -8.57 6.656 -13.047 1 96.31 142 ARG B C 1
ATOM 3499 O O . ARG B 1 142 ? -9.297 5.773 -13.508 1 96.31 142 ARG B O 1
ATOM 3506 N N . LEU B 1 143 ? -8.188 7.691 -13.742 1 97 143 LEU B N 1
ATOM 3507 C CA . LEU B 1 143 ? -8.531 7.82 -15.148 1 97 143 LEU B CA 1
ATOM 3508 C C . LEU B 1 143 ? -7.961 6.656 -15.961 1 97 143 LEU B C 1
ATOM 3510 O O . LEU B 1 143 ? -8.664 6.059 -16.766 1 97 143 LEU B O 1
ATOM 3514 N N . ILE B 1 144 ? -6.723 6.371 -15.766 1 97.62 144 ILE B N 1
ATOM 3515 C CA . ILE B 1 144 ? -6.062 5.273 -16.469 1 97.62 144 ILE B CA 1
ATOM 3516 C C . ILE B 1 144 ? -6.719 3.951 -16.078 1 97.62 144 ILE B C 1
ATOM 3518 O O . ILE B 1 144 ? -6.977 3.105 -16.938 1 97.62 144 ILE B O 1
ATOM 3522 N N . GLY B 1 145 ? -6.953 3.752 -14.781 1 96.81 145 GLY B N 1
ATOM 3523 C CA . GLY B 1 145 ? -7.613 2.539 -14.328 1 96.81 145 GLY B CA 1
ATOM 3524 C C . GLY B 1 145 ? -8.992 2.346 -14.938 1 96.81 145 GLY B C 1
ATOM 3525 O O . GLY B 1 145 ? -9.32 1.252 -15.398 1 96.81 145 GLY B O 1
ATOM 3526 N N . ASN B 1 146 ? -9.797 3.414 -14.898 1 95.94 146 ASN B N 1
ATOM 3527 C CA . ASN B 1 146 ? -11.133 3.357 -15.492 1 95.94 146 ASN B CA 1
ATOM 3528 C C . ASN B 1 146 ? -11.07 3.1 -17 1 95.94 146 ASN B C 1
ATOM 3530 O O . ASN B 1 146 ? -11.914 2.391 -17.547 1 95.94 146 ASN B O 1
ATOM 3534 N N . GLY B 1 147 ? -10.164 3.74 -17.625 1 96.38 147 GLY B N 1
ATOM 3535 C CA . GLY B 1 147 ? -9.984 3.529 -19.047 1 96.38 147 GLY B CA 1
ATOM 3536 C C . GLY B 1 147 ? -9.539 2.123 -19.391 1 96.38 147 GLY B C 1
ATOM 3537 O O . GLY B 1 147 ? -9.914 1.584 -20.438 1 96.38 147 GLY B O 1
ATOM 3538 N N . ALA B 1 148 ? -8.766 1.515 -18.562 1 96.12 148 ALA B N 1
ATOM 3539 C CA . ALA B 1 148 ? -8.227 0.178 -18.797 1 96.12 148 ALA B CA 1
ATOM 3540 C C . ALA B 1 148 ? -9.273 -0.895 -18.484 1 96.12 148 ALA B C 1
ATOM 3542 O O . ALA B 1 148 ? -9.188 -2.014 -19 1 96.12 148 ALA B O 1
ATOM 3543 N N . THR B 1 149 ? -10.234 -0.566 -17.656 1 94.88 149 THR B N 1
ATOM 3544 C CA . THR B 1 149 ? -11.188 -1.548 -17.156 1 94.88 149 THR B CA 1
ATOM 3545 C C . THR B 1 149 ? -11.938 -2.215 -18.297 1 94.88 149 THR B C 1
ATOM 3547 O O . THR B 1 149 ? -11.977 -3.443 -18.391 1 94.88 149 THR B O 1
ATOM 3550 N N . PRO B 1 150 ? -12.523 -1.441 -19.25 1 94.25 150 PRO B N 1
ATOM 3551 C CA . PRO B 1 150 ? -13.242 -2.1 -20.344 1 94.25 150 PRO B CA 1
ATOM 3552 C C . PRO B 1 150 ? -12.312 -2.916 -21.25 1 94.25 150 PRO B C 1
ATOM 3554 O O . PRO B 1 150 ? -12.719 -3.961 -21.766 1 94.25 150 PRO B O 1
ATOM 3557 N N . VAL B 1 151 ? -11.125 -2.486 -21.438 1 92.69 151 VAL B N 1
ATOM 3558 C CA . VAL B 1 151 ? -10.164 -3.197 -22.266 1 92.69 151 VAL B CA 1
ATOM 3559 C C . VAL B 1 151 ? -9.789 -4.523 -21.609 1 92.69 151 VAL B C 1
ATOM 3561 O O . VAL B 1 151 ? -9.742 -5.562 -22.281 1 92.69 151 VAL B O 1
ATOM 3564 N N . VAL B 1 152 ? -9.492 -4.457 -20.344 1 91.62 152 VAL B N 1
ATOM 3565 C CA . VAL B 1 152 ? -9.117 -5.645 -19.594 1 91.62 152 VAL B CA 1
ATOM 3566 C C . VAL B 1 152 ? -10.273 -6.641 -19.578 1 91.62 152 VAL B C 1
ATOM 3568 O O . VAL B 1 152 ? -10.07 -7.84 -19.766 1 91.62 152 VAL B O 1
ATOM 3571 N N . ASN B 1 153 ? -11.484 -6.137 -19.375 1 89.69 153 ASN B N 1
ATOM 3572 C CA . ASN B 1 153 ? -12.672 -6.988 -19.344 1 89.69 153 ASN B CA 1
ATOM 3573 C C . ASN B 1 153 ? -12.914 -7.66 -20.688 1 89.69 153 ASN B C 1
ATOM 3575 O O . ASN B 1 153 ? -13.266 -8.844 -20.734 1 89.69 153 ASN B O 1
ATOM 3579 N N . SER B 1 154 ? -12.742 -6.949 -21.75 1 91.5 154 SER B N 1
ATOM 3580 C CA . SER B 1 154 ? -13.055 -7.449 -23.078 1 91.5 154 SER B CA 1
ATOM 3581 C C . SER B 1 154 ? -11.953 -8.359 -23.609 1 91.5 154 SER B C 1
ATOM 3583 O O . SER B 1 154 ? -12.164 -9.117 -24.562 1 91.5 154 SER B O 1
ATOM 3585 N N . THR B 1 155 ? -10.812 -8.344 -23 1 91.12 155 THR B N 1
ATOM 3586 C CA . THR B 1 155 ? -9.695 -9.141 -23.5 1 91.12 155 THR B CA 1
ATOM 3587 C C . THR B 1 155 ? -9.367 -10.273 -22.531 1 91.12 155 THR B C 1
ATOM 3589 O O . THR B 1 155 ? -9.891 -11.383 -22.672 1 91.12 155 THR B O 1
ATOM 3592 N N . LEU B 1 156 ? -8.672 -9.906 -21.5 1 87 156 LEU B N 1
ATOM 3593 C CA . LEU B 1 156 ? -8.102 -10.914 -20.609 1 87 156 LEU B CA 1
ATOM 3594 C C . LEU B 1 156 ? -9.195 -11.672 -19.875 1 87 156 LEU B C 1
ATOM 3596 O O . LEU B 1 156 ? -9.172 -12.906 -19.812 1 87 156 LEU B O 1
ATOM 3600 N N . LEU B 1 157 ? -10.164 -10.992 -19.406 1 86.69 157 LEU B N 1
ATOM 3601 C CA . LEU B 1 157 ? -11.234 -11.656 -18.656 1 86.69 157 LEU B CA 1
ATOM 3602 C C . LEU B 1 157 ? -12.125 -12.461 -19.594 1 86.69 157 LEU B C 1
ATOM 3604 O O . LEU B 1 157 ? -12.641 -13.516 -19.219 1 86.69 157 LEU B O 1
ATOM 3608 N N . ASN B 1 158 ? -12.297 -11.883 -20.766 1 89.56 158 ASN B N 1
ATOM 3609 C CA . ASN B 1 158 ? -13.031 -12.648 -21.781 1 89.56 158 ASN B CA 1
ATOM 3610 C C . ASN B 1 158 ? -12.289 -13.93 -22.156 1 89.56 158 ASN B C 1
ATOM 3612 O O . ASN B 1 158 ? -12.906 -14.984 -22.297 1 89.56 158 ASN B O 1
ATOM 3616 N N . ILE B 1 159 ? -11.086 -13.859 -22.312 1 90.56 159 ILE B N 1
ATOM 3617 C CA . ILE B 1 159 ? -10.273 -15.031 -22.609 1 90.56 159 ILE B CA 1
ATOM 3618 C C . ILE B 1 159 ? -10.383 -16.031 -21.453 1 90.56 159 ILE B C 1
ATOM 3620 O O . ILE B 1 159 ? -10.562 -17.234 -21.688 1 90.56 159 ILE B O 1
ATOM 3624 N N . GLY B 1 160 ? -10.25 -15.531 -20.234 1 91.56 160 GLY B N 1
ATOM 3625 C CA . GLY B 1 160 ? -10.422 -16.391 -19.078 1 91.56 160 GLY B CA 1
ATOM 3626 C C . GLY B 1 160 ? -11.766 -17.094 -19.062 1 91.56 160 GLY B C 1
ATOM 3627 O O . GLY B 1 160 ? -11.852 -18.266 -18.656 1 91.56 160 GLY B O 1
ATOM 3628 N N . GLY B 1 161 ? -12.75 -16.406 -19.484 1 91.56 161 GLY B N 1
ATOM 3629 C CA . GLY B 1 161 ? -14.07 -17 -19.594 1 91.56 161 GLY B CA 1
ATOM 3630 C C . GLY B 1 161 ? -14.141 -18.109 -20.609 1 91.56 161 GLY B C 1
ATOM 3631 O O . GLY B 1 161 ? -14.766 -19.156 -20.359 1 91.56 161 GLY B O 1
ATOM 3632 N N . ILE B 1 162 ? -13.562 -17.922 -21.688 1 90.56 162 ILE B N 1
ATOM 3633 C CA . ILE B 1 162 ? -13.57 -18.922 -22.75 1 90.56 162 ILE B CA 1
ATOM 3634 C C . ILE B 1 162 ? -12.797 -20.172 -22.297 1 90.56 162 ILE B C 1
ATOM 3636 O O . ILE B 1 162 ? -13.219 -21.297 -22.562 1 90.56 162 ILE B O 1
ATOM 3640 N N . ILE B 1 163 ? -11.758 -19.922 -21.625 1 90.62 163 ILE B N 1
ATOM 3641 C CA . ILE B 1 163 ? -10.961 -21.031 -21.109 1 90.62 163 ILE B CA 1
ATOM 3642 C C . ILE B 1 163 ? -11.781 -21.812 -20.094 1 90.62 163 ILE B C 1
ATOM 3644 O O . ILE B 1 163 ? -11.727 -23.047 -20.062 1 90.62 163 ILE B O 1
ATOM 3648 N N . THR B 1 164 ? -12.492 -21.094 -19.344 1 92.31 164 THR B N 1
ATOM 3649 C CA . THR B 1 164 ? -13.336 -21.734 -18.328 1 92.31 164 THR B CA 1
ATOM 3650 C C . THR B 1 164 ? -14.422 -22.578 -18.984 1 92.31 164 THR B C 1
ATOM 3652 O O . THR B 1 164 ? -14.68 -23.703 -18.547 1 92.31 164 THR B O 1
ATOM 3655 N N . VAL B 1 165 ? -15.008 -22.062 -19.984 1 91.44 165 VAL B N 1
ATOM 3656 C CA . VAL B 1 165 ? -16.031 -22.812 -20.703 1 91.44 165 VAL B CA 1
ATOM 3657 C C . VAL B 1 165 ? -15.406 -24.047 -21.359 1 91.44 165 VAL B C 1
ATOM 3659 O O . VAL B 1 165 ? -15.984 -25.141 -21.328 1 91.44 165 VAL B O 1
ATOM 3662 N N . ALA B 1 166 ? -14.273 -23.875 -21.906 1 90.88 166 ALA B N 1
ATOM 3663 C CA . ALA B 1 166 ? -13.578 -24.984 -22.547 1 90.88 166 ALA B CA 1
ATOM 3664 C C . ALA B 1 166 ? -13.242 -26.062 -21.531 1 90.88 166 ALA B C 1
ATOM 3666 O O . ALA B 1 166 ? -13.352 -27.266 -21.828 1 90.88 166 ALA B O 1
ATOM 3667 N N . ALA B 1 167 ? -12.805 -25.672 -20.422 1 91.12 167 ALA B N 1
ATOM 3668 C CA . ALA B 1 167 ? -12.445 -26.625 -19.359 1 91.12 167 ALA B CA 1
ATOM 3669 C C . ALA B 1 167 ? -13.664 -27.391 -18.875 1 91.12 167 ALA B C 1
ATOM 3671 O O . ALA B 1 167 ? -13.562 -28.578 -18.531 1 91.12 167 ALA B O 1
ATOM 3672 N N . ASN B 1 168 ? -14.773 -26.75 -18.891 1 91.75 168 ASN B N 1
ATOM 3673 C CA . ASN B 1 168 ? -16 -27.406 -18.438 1 91.75 168 ASN B CA 1
ATOM 3674 C C . ASN B 1 168 ? -16.562 -28.344 -19.5 1 91.75 168 ASN B C 1
ATOM 3676 O O . ASN B 1 168 ? -17.141 -29.375 -19.172 1 91.75 168 ASN B O 1
ATOM 3680 N N . GLU B 1 169 ? -16.422 -27.969 -20.703 1 92.06 169 GLU B N 1
ATOM 3681 C CA . GLU B 1 169 ? -16.938 -28.781 -21.797 1 92.06 169 GLU B CA 1
ATOM 3682 C C . GLU B 1 169 ? -16.047 -29.984 -22.062 1 92.06 169 GLU B C 1
ATOM 3684 O O . GLU B 1 169 ? -16.531 -31.047 -22.453 1 92.06 169 GLU B O 1
ATOM 3689 N N . SER B 1 170 ? -14.758 -29.766 -21.953 1 93.31 170 SER B N 1
ATOM 3690 C CA . SER B 1 170 ? -13.789 -30.844 -22.156 1 93.31 170 SER B CA 1
ATOM 3691 C C . SER B 1 170 ? -12.797 -30.906 -20.984 1 93.31 170 SER B C 1
ATOM 3693 O O . SER B 1 170 ? -11.602 -30.672 -21.172 1 93.31 170 SER B O 1
ATOM 3695 N N . PRO B 1 171 ? -13.258 -31.453 -19.922 1 92.56 171 PRO B N 1
ATOM 3696 C CA . PRO B 1 171 ? -12.477 -31.344 -18.688 1 92.56 171 PRO B CA 1
ATOM 3697 C C . PRO B 1 171 ? -11.188 -32.156 -18.719 1 92.56 171 PRO B C 1
ATOM 3699 O O . PRO B 1 171 ? -10.172 -31.734 -18.156 1 92.56 171 PRO B O 1
ATOM 3702 N N . ILE B 1 172 ? -11.172 -33.281 -19.391 1 93.62 172 ILE B N 1
ATOM 3703 C CA . ILE B 1 172 ? -10 -34.125 -19.391 1 93.62 172 ILE B CA 1
ATOM 3704 C C . ILE B 1 172 ? -8.891 -33.5 -20.234 1 93.62 172 ILE B C 1
ATOM 3706 O O . ILE B 1 172 ? -7.773 -33.312 -19.75 1 93.62 172 ILE B O 1
ATOM 3710 N N . ILE B 1 173 ? -9.203 -33.156 -21.453 1 94.88 173 ILE B N 1
ATOM 3711 C CA . ILE B 1 173 ? -8.203 -32.625 -22.375 1 94.88 173 ILE B CA 1
ATOM 3712 C C . ILE B 1 173 ? -7.742 -31.25 -21.875 1 94.88 173 ILE B C 1
ATOM 3714 O O . ILE B 1 173 ? -6.539 -30.984 -21.812 1 94.88 173 ILE B O 1
ATOM 3718 N N . MET B 1 174 ? -8.711 -30.469 -21.516 1 92.75 174 MET B N 1
ATOM 3719 C CA . MET B 1 174 ? -8.359 -29.125 -21.047 1 92.75 174 MET B CA 1
ATOM 3720 C C . MET B 1 174 ? -7.66 -29.172 -19.703 1 92.75 174 MET B C 1
ATOM 3722 O O . MET B 1 174 ? -6.801 -28.344 -19.406 1 92.75 174 MET B O 1
ATOM 3726 N N . GLY B 1 175 ? -8.078 -30.141 -18.922 1 95.25 175 GLY B N 1
ATOM 3727 C CA . GLY B 1 175 ? -7.371 -30.328 -17.672 1 95.25 175 GLY B CA 1
ATOM 3728 C C . GLY B 1 175 ? -5.895 -30.609 -17.844 1 95.25 175 GLY B C 1
ATOM 3729 O O . GLY B 1 175 ? -5.055 -30.047 -17.141 1 95.25 175 GLY B O 1
ATOM 3730 N N . PHE B 1 176 ? -5.645 -31.438 -18.812 1 96.81 176 PHE B N 1
ATOM 3731 C CA . PHE B 1 176 ? -4.258 -31.781 -19.109 1 96.81 176 PHE B CA 1
ATOM 3732 C C . PHE B 1 176 ? -3.49 -30.578 -19.625 1 96.81 176 PHE B C 1
ATOM 3734 O O . PHE B 1 176 ? -2.387 -30.297 -19.156 1 96.81 176 PHE B O 1
ATOM 3741 N N . ILE B 1 177 ? -4.035 -29.844 -20.469 1 95.56 177 ILE B N 1
ATOM 3742 C CA . ILE B 1 177 ? -3.367 -28.703 -21.094 1 95.56 177 ILE B CA 1
ATOM 3743 C C . ILE B 1 177 ? -3.18 -27.578 -20.078 1 95.56 177 ILE B C 1
ATOM 3745 O O . ILE B 1 177 ? -2.08 -27.047 -19.922 1 95.56 177 ILE B O 1
ATOM 3749 N N . LEU B 1 178 ? -4.254 -27.25 -19.422 1 95.19 178 LEU B N 1
ATOM 3750 C CA . LEU B 1 178 ? -4.215 -26.156 -18.453 1 95.19 178 LEU B CA 1
ATOM 3751 C C . LEU B 1 178 ? -3.258 -26.484 -17.312 1 95.19 178 LEU B C 1
ATOM 3753 O O . LEU B 1 178 ? -2.459 -25.641 -16.906 1 95.19 178 LEU B O 1
ATOM 3757 N N . GLY B 1 179 ? -3.416 -27.672 -16.797 1 96.12 179 GLY B N 1
ATOM 3758 C CA . GLY B 1 179 ? -2.506 -28.094 -15.734 1 96.12 179 GLY B CA 1
ATOM 3759 C C . GLY B 1 179 ? -1.048 -28.047 -16.156 1 96.12 179 GLY B C 1
ATOM 3760 O O . GLY B 1 179 ? -0.19 -27.609 -15.391 1 96.12 179 GLY B O 1
ATOM 3761 N N . GLY B 1 180 ? -0.806 -28.5 -17.297 1 95.81 180 GLY B N 1
ATOM 3762 C CA . GLY B 1 180 ? 0.552 -28.484 -17.812 1 95.81 180 GLY B CA 1
ATOM 3763 C C . GLY B 1 180 ? 1.099 -27.078 -18 1 95.81 180 GLY B C 1
ATOM 3764 O O . GLY B 1 180 ? 2.203 -26.766 -17.547 1 95.81 180 GLY B O 1
ATOM 3765 N N . VAL B 1 181 ? 0.342 -26.266 -18.609 1 93.31 181 VAL B N 1
ATOM 3766 C CA . VAL B 1 181 ? 0.782 -24.922 -18.953 1 93.31 181 VAL B CA 1
ATOM 3767 C C . VAL B 1 181 ? 1.001 -24.109 -17.672 1 93.31 181 VAL B C 1
ATOM 3769 O O . VAL B 1 181 ? 2.025 -23.438 -17.516 1 93.31 181 VAL B O 1
ATOM 3772 N N . ILE B 1 182 ? 0.094 -24.156 -16.766 1 93 182 ILE B N 1
ATOM 3773 C CA . ILE B 1 182 ? 0.183 -23.359 -15.539 1 93 182 ILE B CA 1
ATOM 3774 C C . ILE B 1 182 ? 1.381 -23.828 -14.711 1 93 182 ILE B C 1
ATOM 3776 O O . ILE B 1 182 ? 2.07 -23.016 -14.094 1 93 182 ILE B O 1
ATOM 3780 N N . THR B 1 183 ? 1.639 -25.094 -14.703 1 93.75 183 THR B N 1
ATOM 3781 C CA . THR B 1 183 ? 2.773 -25.625 -13.961 1 93.75 183 THR B CA 1
ATOM 3782 C C . THR B 1 183 ? 4.09 -25.156 -14.57 1 93.75 183 THR B C 1
ATOM 3784 O O . THR B 1 183 ? 5.039 -24.844 -13.852 1 93.75 183 THR B O 1
ATOM 3787 N N . VAL B 1 184 ? 4.152 -25.141 -15.859 1 91.19 184 VAL B N 1
ATOM 3788 C CA . VAL B 1 184 ? 5.348 -24.656 -16.547 1 91.19 184 VAL B CA 1
ATOM 3789 C C . VAL B 1 184 ? 5.574 -23.188 -16.203 1 91.19 184 VAL B C 1
ATOM 3791 O O . VAL B 1 184 ? 6.703 -22.766 -15.938 1 91.19 184 VAL B O 1
ATOM 3794 N N . VAL B 1 185 ? 4.527 -22.469 -16.203 1 87.75 185 VAL B N 1
ATOM 3795 C CA . VAL B 1 185 ? 4.617 -21.047 -15.883 1 87.75 185 VAL B CA 1
ATOM 3796 C C . VAL B 1 185 ? 5.055 -20.875 -14.43 1 87.75 185 VAL B C 1
ATOM 3798 O O . VAL B 1 185 ? 5.828 -19.969 -14.109 1 87.75 185 VAL B O 1
ATOM 3801 N N . ALA B 1 186 ? 4.605 -21.734 -13.578 1 87.38 186 ALA B N 1
ATOM 3802 C CA . ALA B 1 186 ? 4.941 -21.672 -12.156 1 87.38 186 ALA B CA 1
ATOM 3803 C C . ALA B 1 186 ? 6.426 -21.938 -11.93 1 87.38 186 ALA B C 1
ATOM 3805 O O . ALA B 1 186 ? 6.984 -21.531 -10.898 1 87.38 186 ALA B O 1
ATOM 3806 N N . THR B 1 187 ? 7 -22.594 -12.82 1 84.62 187 THR B N 1
ATOM 3807 C CA . THR B 1 187 ? 8.414 -22.922 -12.703 1 84.62 187 THR B CA 1
ATOM 3808 C C . THR B 1 187 ? 9.273 -21.906 -13.461 1 84.62 187 THR B C 1
ATOM 3810 O O . THR B 1 187 ? 10.484 -21.828 -13.242 1 84.62 187 THR B O 1
ATOM 3813 N N . ALA B 1 188 ? 8.594 -21.109 -14.234 1 78.12 188 ALA B N 1
ATOM 3814 C CA . ALA B 1 188 ? 9.266 -20.062 -15 1 78.12 188 ALA B CA 1
ATOM 3815 C C . ALA B 1 188 ? 9.273 -18.734 -14.234 1 78.12 188 ALA B C 1
ATOM 3817 O O . ALA B 1 188 ? 8.617 -18.625 -13.195 1 78.12 188 ALA B O 1
ATOM 3818 N N . PRO B 1 189 ? 10.148 -17.875 -14.719 1 75.25 189 PRO B N 1
ATOM 3819 C CA . PRO B 1 189 ? 10.18 -16.562 -14.062 1 75.25 189 PRO B CA 1
ATOM 3820 C C . PRO B 1 189 ? 8.953 -15.711 -14.391 1 75.25 189 PRO B C 1
ATOM 3822 O O . PRO B 1 189 ? 9.078 -14.5 -14.602 1 75.25 189 PRO B O 1
ATOM 3825 N N . LEU B 1 190 ? 7.777 -16.109 -14.641 1 75.5 190 LEU B N 1
ATOM 3826 C CA . LEU B 1 190 ? 6.559 -15.375 -14.984 1 75.5 190 LEU B CA 1
ATOM 3827 C C . LEU B 1 190 ? 5.562 -15.406 -13.836 1 75.5 190 LEU B C 1
ATOM 3829 O O . LEU B 1 190 ? 4.711 -14.516 -13.719 1 75.5 190 LEU B O 1
ATOM 3833 N N . SER B 1 191 ? 5.484 -16.234 -13 1 79.75 191 SER B N 1
ATOM 3834 C CA . SER B 1 191 ? 4.637 -16.422 -11.828 1 79.75 191 SER B CA 1
ATOM 3835 C C . SER B 1 191 ? 3.268 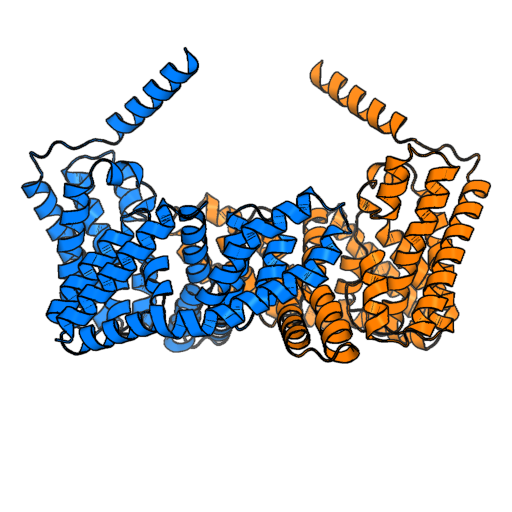-16.969 -12.219 1 79.75 191 SER B C 1
ATOM 3837 O O . SER B 1 191 ? 2.525 -16.328 -12.961 1 79.75 191 SER B O 1
ATOM 3839 N N . SER B 1 192 ? 2.953 -18.031 -11.766 1 87.69 192 SER B N 1
ATOM 3840 C CA . SER B 1 192 ? 1.662 -18.672 -12 1 87.69 192 SER B CA 1
ATOM 3841 C C . SER B 1 192 ? 0.53 -17.891 -11.344 1 87.69 192 SER B C 1
ATOM 3843 O O . SER B 1 192 ? -0.592 -17.859 -11.859 1 87.69 192 SER B O 1
ATOM 3845 N N . MET B 1 193 ? 0.818 -17.219 -10.211 1 85.94 193 MET B N 1
ATOM 3846 C CA . MET B 1 193 ? -0.175 -16.391 -9.539 1 85.94 193 MET B CA 1
ATOM 3847 C C . MET B 1 193 ? -0.578 -15.203 -10.406 1 85.94 193 MET B C 1
ATOM 3849 O O . MET B 1 193 ? -1.763 -14.891 -10.523 1 85.94 193 MET B O 1
ATOM 3853 N N . ALA B 1 194 ? 0.413 -14.617 -10.992 1 84.06 194 ALA B N 1
ATOM 3854 C CA . ALA B 1 194 ? 0.154 -13.477 -11.859 1 84.06 194 ALA B CA 1
ATOM 3855 C C . ALA B 1 194 ? -0.691 -13.883 -13.062 1 84.06 194 ALA B C 1
ATOM 3857 O O . ALA B 1 194 ? -1.624 -13.172 -13.445 1 84.06 194 ALA B O 1
ATOM 3858 N N . LEU B 1 195 ? -0.387 -15.016 -13.641 1 86.81 195 LEU B N 1
ATOM 3859 C CA . LEU B 1 195 ? -1.102 -15.492 -14.82 1 86.81 195 LEU B CA 1
ATOM 3860 C C . LEU B 1 195 ? -2.572 -15.742 -14.5 1 86.81 195 LEU B C 1
ATOM 3862 O O . LEU B 1 195 ? -3.457 -15.281 -15.227 1 86.81 195 LEU B O 1
ATOM 3866 N N . THR B 1 196 ? -2.818 -16.438 -13.477 1 90.56 196 THR B N 1
ATOM 3867 C CA . THR B 1 196 ? -4.191 -16.797 -13.133 1 90.56 196 THR B CA 1
ATOM 3868 C C . THR B 1 196 ? -4.98 -15.562 -12.695 1 90.56 196 THR B C 1
ATOM 3870 O O . THR B 1 196 ? -6.184 -15.469 -12.945 1 90.56 196 THR B O 1
ATOM 3873 N N . ALA B 1 197 ? -4.293 -14.68 -12.078 1 86.19 197 ALA B N 1
ATOM 3874 C CA . ALA B 1 197 ? -4.949 -13.43 -11.719 1 86.19 197 ALA B CA 1
ATOM 3875 C C . ALA B 1 197 ? -5.309 -12.617 -12.961 1 86.19 197 ALA B C 1
ATOM 3877 O O . ALA B 1 197 ? -6.387 -12.023 -13.031 1 86.19 197 ALA B O 1
ATOM 3878 N N . MET B 1 198 ? -4.445 -12.578 -13.898 1 86.88 198 MET B N 1
ATOM 3879 C CA . MET B 1 198 ? -4.648 -11.805 -15.125 1 86.88 198 MET B CA 1
ATOM 3880 C C . MET B 1 198 ? -5.816 -12.359 -15.93 1 86.88 198 MET B C 1
ATOM 3882 O O . MET B 1 198 ? -6.574 -11.602 -16.531 1 86.88 198 MET B O 1
ATOM 3886 N N . LEU B 1 199 ? -5.965 -13.633 -15.875 1 91.38 199 LEU B N 1
ATOM 3887 C CA . LEU B 1 199 ? -7.023 -14.273 -16.641 1 91.38 199 LEU B CA 1
ATOM 3888 C C . LEU B 1 199 ? -8.32 -14.336 -15.844 1 91.38 199 LEU B C 1
ATOM 3890 O O . LEU B 1 199 ? -9.383 -14.641 -16.391 1 91.38 199 LEU B O 1
ATOM 3894 N N . GLY B 1 200 ? -8.211 -14.016 -14.586 1 90.25 200 GLY B N 1
ATOM 3895 C CA . GLY B 1 200 ? -9.391 -14.094 -13.734 1 90.25 200 GLY B CA 1
ATOM 3896 C C . GLY B 1 200 ? -9.969 -15.492 -13.641 1 90.25 200 GLY B C 1
ATOM 3897 O O . GLY B 1 200 ? -11.188 -15.672 -13.633 1 90.25 200 GLY B O 1
ATOM 3898 N N . LEU B 1 201 ? -9.109 -16.469 -13.617 1 92.19 201 LEU B N 1
ATOM 3899 C CA . LEU B 1 201 ? -9.578 -17.859 -13.609 1 92.19 201 LEU B CA 1
ATOM 3900 C C . LEU B 1 201 ? -10.266 -18.188 -12.289 1 92.19 201 LEU B C 1
ATOM 3902 O O . LEU B 1 201 ? -9.805 -17.781 -11.219 1 92.19 201 LEU B O 1
ATOM 3906 N N . LYS B 1 202 ? -11.406 -18.875 -12.398 1 92.62 202 LYS B N 1
ATOM 3907 C CA . LYS B 1 202 ? -12.172 -19.391 -11.266 1 92.62 202 LYS B CA 1
ATOM 3908 C C . LYS B 1 202 ? -12.742 -20.766 -11.57 1 92.62 202 LYS B C 1
ATOM 3910 O O . LYS B 1 202 ? -12.586 -21.281 -12.68 1 92.62 202 LYS B O 1
ATOM 3915 N N . GLY B 1 203 ? -13.211 -21.359 -10.539 1 94.12 203 GLY B N 1
ATOM 3916 C CA . GLY B 1 203 ? -13.867 -22.641 -10.734 1 94.12 203 GLY B CA 1
ATOM 3917 C C . GLY B 1 203 ? -12.898 -23.766 -11.023 1 94.12 203 GLY B C 1
ATOM 3918 O O . GLY B 1 203 ? -11.844 -23.875 -10.391 1 94.12 203 GLY B O 1
ATOM 3919 N N . LEU B 1 204 ? -13.25 -24.516 -11.984 1 95.81 204 LEU B N 1
ATOM 3920 C CA . LEU B 1 204 ? -12.477 -25.719 -12.312 1 95.81 204 LEU B CA 1
ATOM 3921 C C . LEU B 1 204 ? -11.086 -25.344 -12.82 1 95.81 204 LEU B C 1
ATOM 3923 O O . LEU B 1 204 ? -10.094 -25.906 -12.367 1 95.81 204 LEU B O 1
ATOM 3927 N N . PRO B 1 205 ? -10.992 -24.359 -13.664 1 95.06 205 PRO B N 1
ATOM 3928 C CA . PRO B 1 205 ? -9.656 -24.016 -14.164 1 95.06 205 PRO B CA 1
ATOM 3929 C C . PRO B 1 205 ? -8.711 -23.562 -13.055 1 95.06 205 PRO B C 1
ATOM 3931 O O . PRO B 1 205 ? -7.523 -23.906 -13.07 1 95.06 205 PRO B O 1
ATOM 3934 N N . MET B 1 206 ? -9.273 -22.812 -12.156 1 94.69 206 MET B N 1
ATOM 3935 C CA . MET B 1 206 ? -8.438 -22.344 -11.055 1 94.69 206 MET B CA 1
ATOM 3936 C C . MET B 1 206 ? -8.055 -23.5 -10.141 1 94.69 206 MET B C 1
ATOM 3938 O O . MET B 1 206 ? -6.938 -23.531 -9.609 1 94.69 206 MET B O 1
ATOM 3942 N N . ALA B 1 207 ? -8.953 -24.391 -9.977 1 96.25 207 ALA B N 1
ATOM 3943 C CA . ALA B 1 207 ? -8.656 -25.594 -9.188 1 96.25 207 ALA B CA 1
ATOM 3944 C C . ALA B 1 207 ? -7.543 -26.406 -9.836 1 96.25 207 ALA B C 1
ATOM 3946 O O . ALA B 1 207 ? -6.664 -26.922 -9.141 1 96.25 207 ALA B O 1
ATOM 3947 N N . ILE B 1 208 ? -7.633 -26.531 -11.094 1 95.81 208 ILE B N 1
ATOM 3948 C CA . ILE B 1 208 ? -6.598 -27.219 -11.852 1 95.81 208 ILE B CA 1
ATOM 3949 C C . ILE B 1 208 ? -5.25 -26.547 -11.625 1 95.81 208 ILE B C 1
ATOM 3951 O O . ILE B 1 208 ? -4.254 -27.219 -11.336 1 95.81 208 ILE B O 1
ATOM 3955 N N . GLY B 1 209 ? -5.293 -25.266 -11.758 1 94.38 209 GLY B N 1
ATOM 3956 C CA . GLY B 1 209 ? -4.062 -24.516 -11.555 1 94.38 209 GLY B CA 1
ATOM 3957 C C . GLY B 1 209 ? -3.486 -24.688 -10.164 1 94.38 209 GLY B C 1
ATOM 3958 O O . GLY B 1 209 ? -2.281 -24.891 -10.008 1 94.38 209 GLY B O 1
ATOM 3959 N N . ALA B 1 210 ? -4.285 -24.609 -9.172 1 94 210 ALA B N 1
ATOM 3960 C CA . ALA B 1 210 ? -3.852 -24.656 -7.777 1 94 210 ALA B CA 1
ATOM 3961 C C . ALA B 1 210 ? -3.229 -26.016 -7.449 1 94 210 ALA B C 1
ATOM 3963 O O . ALA B 1 210 ? -2.119 -26.078 -6.918 1 94 210 ALA B O 1
ATOM 3964 N N . LEU B 1 211 ? -3.822 -27.078 -7.812 1 95.62 211 LEU B N 1
ATOM 3965 C CA . LEU B 1 211 ? -3.367 -28.406 -7.395 1 95.62 211 LEU B CA 1
ATOM 3966 C C . LEU B 1 211 ? -2.27 -28.906 -8.32 1 95.62 211 LEU B C 1
ATOM 3968 O O . LEU B 1 211 ? -1.425 -29.703 -7.91 1 95.62 211 LEU B O 1
ATOM 3972 N N . SER B 1 212 ? -2.326 -28.469 -9.562 1 95.88 212 SER B N 1
ATOM 3973 C CA . SER B 1 212 ? -1.22 -28.844 -10.438 1 95.88 212 SER B CA 1
ATOM 3974 C C . SER B 1 212 ? 0.093 -28.234 -9.961 1 95.88 212 SER B C 1
ATOM 3976 O O . SER B 1 212 ? 1.138 -28.891 -10 1 95.88 212 SER B O 1
ATOM 3978 N N . VAL B 1 213 ? -0.008 -27.016 -9.586 1 92.94 213 VAL B N 1
ATOM 3979 C CA . VAL B 1 213 ? 1.188 -26.344 -9.094 1 92.94 213 VAL B CA 1
ATOM 3980 C C . VAL B 1 213 ? 1.621 -26.969 -7.77 1 92.94 213 VAL B C 1
ATOM 3982 O O . VAL B 1 213 ? 2.816 -27.109 -7.508 1 92.94 213 VAL B O 1
ATOM 3985 N N . MET B 1 214 ? 0.713 -27.328 -6.957 1 92.94 214 MET B N 1
ATOM 3986 C CA . MET B 1 214 ? 1.047 -28.047 -5.73 1 92.94 214 MET B CA 1
ATOM 3987 C C . MET B 1 214 ? 1.763 -29.359 -6.043 1 92.94 214 MET B C 1
ATOM 3989 O O . MET B 1 214 ? 2.768 -29.688 -5.41 1 92.94 214 MET B O 1
ATOM 3993 N N . GLY B 1 215 ? 1.275 -30.062 -6.934 1 93.19 215 GLY B N 1
ATOM 3994 C CA . GLY B 1 215 ? 1.892 -31.312 -7.348 1 93.19 215 GLY B CA 1
ATOM 3995 C C . GLY B 1 215 ? 3.295 -31.141 -7.895 1 93.19 215 GLY B C 1
ATOM 3996 O O . GLY B 1 215 ? 4.129 -32.031 -7.793 1 93.19 215 GLY B O 1
ATOM 3997 N N . SER B 1 216 ? 3.441 -30.031 -8.453 1 92.75 216 SER B N 1
ATOM 3998 C CA . SER B 1 216 ? 4.738 -29.766 -9.062 1 92.75 216 SER B CA 1
ATOM 3999 C C . SER B 1 216 ? 5.844 -29.703 -8.016 1 92.75 216 SER B C 1
ATOM 4001 O O . SER B 1 216 ? 7.016 -29.906 -8.32 1 92.75 216 SER B O 1
ATOM 4003 N N . SER B 1 217 ? 5.516 -29.344 -6.82 1 90.94 217 SER B N 1
ATOM 4004 C CA . SER B 1 217 ? 6.492 -29.328 -5.734 1 90.94 217 SER B CA 1
ATOM 4005 C C . SER B 1 217 ? 7.145 -30.703 -5.555 1 90.94 217 SER B C 1
ATOM 4007 O O . SER B 1 217 ? 8.367 -30.797 -5.418 1 90.94 217 SER B O 1
ATOM 4009 N N . PHE B 1 218 ? 6.398 -31.688 -5.605 1 93.62 218 PHE B N 1
ATOM 4010 C CA . PHE B 1 218 ? 6.895 -33.062 -5.441 1 93.62 218 PHE B CA 1
ATOM 4011 C C . PHE B 1 218 ? 7.625 -33.531 -6.695 1 93.62 218 PHE B C 1
ATOM 4013 O O . PHE B 1 218 ? 8.609 -34.25 -6.609 1 93.62 218 PHE B O 1
ATOM 4020 N N . MET B 1 219 ? 7.078 -33.094 -7.742 1 94.81 219 MET B N 1
ATOM 4021 C CA . MET B 1 219 ? 7.707 -33.375 -9.031 1 94.81 219 MET B CA 1
ATOM 4022 C C . MET B 1 219 ? 9.125 -32.812 -9.078 1 94.81 219 MET B C 1
ATOM 4024 O O . MET B 1 219 ? 10.07 -33.531 -9.414 1 94.81 219 MET B O 1
ATOM 4028 N N . ASN B 1 220 ? 9.25 -31.578 -8.773 1 92.31 220 ASN B N 1
ATOM 4029 C CA . ASN B 1 220 ? 10.539 -30.906 -8.82 1 92.31 220 ASN B CA 1
ATOM 4030 C C . ASN B 1 220 ? 11.5 -31.469 -7.773 1 92.31 220 ASN B C 1
ATOM 4032 O O . ASN B 1 220 ? 12.711 -31.516 -7.996 1 92.31 220 ASN B O 1
ATOM 4036 N N . PHE B 1 221 ? 10.953 -31.781 -6.625 1 92.56 221 PHE B N 1
ATOM 4037 C CA . PHE B 1 221 ? 11.773 -32.406 -5.594 1 92.56 221 PHE B CA 1
ATOM 4038 C C . PHE B 1 221 ? 12.438 -33.656 -6.125 1 92.56 221 PHE B C 1
ATOM 4040 O O . PHE B 1 221 ? 13.656 -33.844 -6.004 1 92.56 221 PHE B O 1
ATOM 4047 N N . VAL B 1 222 ? 11.703 -34.531 -6.723 1 93.94 222 VAL B N 1
ATOM 4048 C CA . VAL B 1 222 ? 12.195 -35.812 -7.223 1 93.94 222 VAL B CA 1
ATOM 4049 C C . VAL B 1 222 ? 13.133 -35.562 -8.398 1 93.94 222 VAL B C 1
ATOM 4051 O O . VAL B 1 222 ? 14.211 -36.188 -8.477 1 93.94 222 VAL B O 1
ATOM 4054 N N . LEU B 1 223 ? 12.727 -34.719 -9.289 1 92.88 223 LEU B N 1
ATOM 4055 C CA . LEU B 1 223 ? 13.516 -34.469 -10.492 1 92.88 223 LEU B CA 1
ATOM 4056 C C . LEU B 1 223 ? 14.883 -33.906 -10.133 1 92.88 223 LEU B C 1
ATOM 4058 O O . LEU B 1 223 ? 15.906 -34.375 -10.641 1 92.88 223 LEU B O 1
ATOM 4062 N N . PHE B 1 224 ? 14.914 -32.938 -9.289 1 91.81 224 PHE B N 1
ATOM 4063 C CA . PHE B 1 224 ? 16.156 -32.281 -8.914 1 91.81 224 PHE B CA 1
ATOM 4064 C C . PHE B 1 224 ? 17.047 -33.219 -8.102 1 91.81 224 PHE B C 1
ATOM 4066 O O . PHE B 1 224 ? 18.266 -33.188 -8.203 1 91.81 224 PHE B O 1
ATOM 4073 N N . HIS B 1 225 ? 16.422 -33.969 -7.25 1 91.81 225 HIS B N 1
ATOM 4074 C CA . HIS B 1 225 ? 17.172 -34.938 -6.445 1 91.81 225 HIS B CA 1
ATOM 4075 C C . HIS B 1 225 ? 17.812 -36 -7.32 1 91.81 225 HIS B C 1
ATOM 4077 O O . HIS B 1 225 ? 19 -36.312 -7.16 1 91.81 225 HIS B O 1
ATOM 4083 N N . ARG B 1 226 ? 17.141 -36.5 -8.219 1 92.25 226 ARG B N 1
ATOM 4084 C CA . ARG B 1 226 ? 17.594 -37.625 -9.023 1 92.25 226 ARG B CA 1
ATOM 4085 C C . ARG B 1 226 ? 18.594 -37.188 -10.086 1 92.25 226 ARG B C 1
ATOM 4087 O O . ARG B 1 226 ? 19.516 -37.938 -10.438 1 92.25 226 ARG B O 1
ATOM 4094 N N . LEU B 1 227 ? 18.391 -36.031 -10.625 1 92 227 LEU B N 1
ATOM 4095 C CA . LEU B 1 227 ? 19.312 -35.562 -11.641 1 92 227 LEU B CA 1
ATOM 4096 C C . LEU B 1 227 ? 20.484 -34.812 -10.992 1 92 227 LEU B C 1
ATOM 4098 O O . LEU B 1 227 ? 21.438 -34.438 -11.672 1 92 227 LEU B O 1
ATOM 4102 N N . LYS B 1 228 ? 20.391 -34.656 -9.68 1 88.94 228 LYS B N 1
ATOM 4103 C CA . LYS B 1 228 ? 21.453 -34.031 -8.883 1 88.94 228 LYS B CA 1
ATOM 4104 C C . LYS B 1 228 ? 21.781 -32.625 -9.375 1 88.94 228 LYS B C 1
ATOM 4106 O O . LYS B 1 228 ? 22.938 -32.312 -9.633 1 88.94 228 LYS B O 1
ATOM 4111 N N . PHE B 1 229 ? 20.797 -31.953 -9.594 1 88.94 229 PHE B N 1
ATOM 4112 C CA . PHE B 1 229 ? 20.984 -30.578 -10 1 88.94 229 PHE B CA 1
ATOM 4113 C C . PHE B 1 229 ? 21.797 -29.812 -8.953 1 88.94 229 PHE B C 1
ATOM 4115 O O . PHE B 1 229 ? 22.547 -28.891 -9.289 1 88.94 229 PHE B O 1
ATOM 4122 N N . GLY B 1 230 ? 21.625 -30.219 -7.723 1 85.94 230 GLY B N 1
ATOM 4123 C CA . GLY B 1 230 ? 22.266 -29.547 -6.602 1 85.94 230 GLY B CA 1
ATOM 4124 C C . GLY B 1 230 ? 22.234 -30.375 -5.324 1 85.94 230 GLY B C 1
ATOM 4125 O O . GLY B 1 230 ? 22.031 -31.594 -5.367 1 85.94 230 GLY B O 1
ATOM 4126 N N . ASP B 1 231 ? 22.469 -29.594 -4.191 1 86.69 231 ASP B N 1
ATOM 4127 C CA . ASP B 1 231 ? 22.469 -30.297 -2.906 1 86.69 231 ASP B CA 1
ATOM 4128 C C . ASP B 1 231 ? 21.062 -30.391 -2.328 1 86.69 231 ASP B C 1
ATOM 4130 O O . ASP B 1 231 ? 20.078 -30.062 -3.002 1 86.69 231 ASP B O 1
ATOM 4134 N N . ARG B 1 232 ? 20.922 -30.875 -1.145 1 85.75 232 ARG B N 1
ATOM 4135 C CA . ARG B 1 232 ? 19.641 -31.078 -0.48 1 85.75 232 ARG B CA 1
ATOM 4136 C C . ARG B 1 232 ? 18.922 -29.75 -0.289 1 85.75 232 ARG B C 1
ATOM 4138 O O . ARG B 1 232 ? 17.688 -29.672 -0.392 1 85.75 232 ARG B O 1
ATOM 4145 N N . SER B 1 233 ? 19.688 -28.781 0.001 1 80.12 233 SER B N 1
ATOM 4146 C CA . SER B 1 233 ? 19.109 -27.469 0.209 1 80.12 233 SER B CA 1
ATOM 4147 C C . SER B 1 233 ? 18.453 -26.938 -1.068 1 80.12 233 SER B C 1
ATOM 4149 O O . SER B 1 233 ? 17.359 -26.375 -1.025 1 80.12 233 SER B O 1
ATOM 4151 N N . THR B 1 234 ? 19.109 -27.156 -2.117 1 81 234 THR B N 1
ATOM 4152 C CA . THR B 1 234 ? 18.594 -26.734 -3.416 1 81 234 THR B CA 1
ATOM 4153 C C . THR B 1 234 ? 17.297 -27.484 -3.744 1 81 234 THR B C 1
ATOM 4155 O O . THR B 1 234 ? 16.328 -26.891 -4.23 1 81 234 THR B O 1
ATOM 4158 N N . THR B 1 235 ? 17.344 -28.703 -3.455 1 86.69 235 THR B N 1
ATOM 4159 C CA . THR B 1 235 ? 16.203 -29.562 -3.762 1 86.69 235 THR B CA 1
ATOM 4160 C C . THR B 1 235 ? 14.992 -29.172 -2.926 1 86.69 235 THR B C 1
ATOM 4162 O O . THR B 1 235 ? 13.867 -29.109 -3.439 1 86.69 235 THR B O 1
ATOM 4165 N N . ILE B 1 236 ? 15.18 -28.859 -1.708 1 79.88 236 ILE B N 1
ATOM 4166 C CA . ILE B 1 236 ? 14.086 -28.469 -0.823 1 79.88 236 ILE B CA 1
ATOM 4167 C C . ILE B 1 236 ? 13.57 -27.094 -1.211 1 79.88 236 ILE B C 1
ATOM 4169 O O . ILE B 1 236 ? 12.359 -26.859 -1.224 1 79.88 236 ILE B O 1
ATOM 4173 N N . SER B 1 237 ? 14.477 -26.25 -1.542 1 76.81 237 SER B N 1
ATOM 4174 C CA . SER B 1 237 ? 14.109 -24.875 -1.88 1 76.81 237 SER B CA 1
ATOM 4175 C C . SER B 1 237 ? 13.219 -24.828 -3.121 1 76.81 237 SER B C 1
ATOM 4177 O O . SER B 1 237 ? 12.242 -24.078 -3.162 1 76.81 237 SER B O 1
ATOM 4179 N N . VAL B 1 238 ? 13.57 -25.578 -4.074 1 77.88 238 VAL B N 1
ATOM 4180 C CA . VAL B 1 238 ? 12.82 -25.578 -5.328 1 77.88 238 VAL B CA 1
ATOM 4181 C C . VAL B 1 238 ? 11.445 -26.188 -5.105 1 77.88 238 VAL B C 1
ATOM 4183 O O . VAL B 1 238 ? 10.477 -25.828 -5.789 1 77.88 238 VAL B O 1
ATOM 4186 N N . ALA B 1 239 ? 11.352 -27.109 -4.215 1 81.88 239 ALA B N 1
ATOM 4187 C CA . ALA B 1 239 ? 10.086 -27.766 -3.914 1 81.88 239 ALA B CA 1
ATOM 4188 C C . ALA B 1 239 ? 9.117 -26.812 -3.227 1 81.88 239 ALA B C 1
ATOM 4190 O O . ALA B 1 239 ? 7.902 -26.891 -3.42 1 81.88 239 ALA B O 1
ATOM 4191 N N . ILE B 1 240 ? 9.695 -26 -2.537 1 74.38 240 ILE B N 1
ATOM 4192 C CA . ILE B 1 240 ? 8.859 -25.062 -1.794 1 74.38 240 ILE B CA 1
ATOM 4193 C C . ILE B 1 240 ? 8.5 -23.859 -2.684 1 74.38 240 ILE B C 1
ATOM 4195 O O . ILE B 1 240 ? 7.34 -23.453 -2.742 1 74.38 240 ILE B O 1
ATOM 4199 N N . GLU B 1 241 ? 9.531 -23.391 -3.357 1 72.56 241 GLU B N 1
ATOM 4200 C CA . GLU B 1 241 ? 9.352 -22.266 -4.262 1 72.56 241 GLU B CA 1
ATOM 4201 C C . GLU B 1 241 ? 10.305 -22.344 -5.449 1 72.56 241 GLU B C 1
ATOM 4203 O O . GLU B 1 241 ? 11.453 -21.891 -5.371 1 72.56 241 GLU B O 1
ATOM 4208 N N . PRO B 1 242 ? 9.734 -22.719 -6.453 1 74.81 242 PRO B N 1
ATOM 4209 C CA . PRO B 1 242 ? 10.578 -22.938 -7.633 1 74.81 242 PRO B CA 1
ATOM 4210 C C . PRO B 1 242 ? 11.328 -21.688 -8.07 1 74.81 242 PRO B C 1
ATOM 4212 O O . PRO B 1 242 ? 12.414 -21.781 -8.641 1 74.81 242 PRO B O 1
ATOM 4215 N N . LEU B 1 243 ? 10.852 -20.578 -7.785 1 70.31 243 LEU B N 1
ATOM 4216 C CA . LEU B 1 243 ? 11.445 -19.312 -8.227 1 70.31 243 LEU B CA 1
ATOM 4217 C C . LEU B 1 243 ? 12.781 -19.078 -7.531 1 70.31 243 LEU B C 1
ATOM 4219 O O . LEU B 1 243 ? 13.602 -18.297 -8.008 1 70.31 243 LEU B O 1
ATOM 4223 N N . THR B 1 244 ? 12.992 -19.766 -6.414 1 67.38 244 THR B N 1
ATOM 4224 C CA . THR B 1 244 ? 14.25 -19.641 -5.684 1 67.38 244 THR B CA 1
ATOM 4225 C C . THR B 1 244 ? 15.406 -20.234 -6.48 1 67.38 244 THR B C 1
ATOM 4227 O O . THR B 1 244 ? 16.578 -19.938 -6.219 1 67.38 244 THR B O 1
ATOM 4230 N N . GLN B 1 245 ? 15.078 -21.109 -7.434 1 74.25 245 GLN B N 1
ATOM 4231 C CA . GLN B 1 245 ? 16.094 -21.75 -8.266 1 74.25 245 GLN B CA 1
ATOM 4232 C C . GLN B 1 245 ? 15.875 -21.438 -9.742 1 74.25 245 GLN B C 1
ATOM 4234 O O . GLN B 1 245 ? 16.031 -22.312 -10.602 1 74.25 245 GLN B O 1
ATOM 4239 N N . ALA B 1 246 ? 15.477 -20.266 -9.969 1 73.25 246 ALA B N 1
ATOM 4240 C CA . ALA B 1 246 ? 15.141 -19.844 -11.328 1 73.25 246 ALA B CA 1
ATOM 4241 C C . ALA B 1 246 ? 16.344 -19.969 -12.25 1 73.25 246 ALA B C 1
ATOM 4243 O O . ALA B 1 246 ? 16.203 -20.281 -13.438 1 73.25 246 ALA B O 1
ATOM 4244 N N . ASP B 1 247 ? 17.484 -19.734 -11.711 1 75.94 247 ASP B N 1
ATOM 4245 C CA . ASP B 1 247 ? 18.703 -19.781 -12.508 1 75.94 247 ASP B CA 1
ATOM 4246 C C . ASP B 1 247 ? 19 -21.203 -12.984 1 75.94 247 ASP B C 1
ATOM 4248 O O . ASP B 1 247 ? 19.359 -21.422 -14.141 1 75.94 247 ASP B O 1
ATOM 4252 N N . VAL B 1 248 ? 18.828 -22.141 -12.117 1 80.5 248 VAL B N 1
ATOM 4253 C CA . VAL B 1 248 ? 19.047 -23.547 -12.453 1 80.5 248 VAL B CA 1
ATOM 4254 C C . VAL B 1 248 ? 18.016 -24.016 -13.469 1 80.5 248 VAL B C 1
ATOM 4256 O O . VAL B 1 248 ? 18.328 -24.734 -14.414 1 80.5 248 VAL B O 1
ATOM 4259 N N . ILE B 1 249 ? 16.859 -23.578 -13.297 1 85.06 249 ILE B N 1
ATOM 4260 C CA . ILE B 1 249 ? 15.758 -23.969 -14.156 1 85.06 249 ILE B CA 1
ATOM 4261 C C . ILE B 1 249 ? 15.953 -23.391 -15.555 1 85.06 249 ILE B C 1
ATOM 4263 O O . ILE B 1 249 ? 15.758 -24.078 -16.547 1 85.06 249 ILE B O 1
ATOM 4267 N N . SER B 1 250 ? 16.359 -22.172 -15.586 1 80.81 250 SER B N 1
ATOM 4268 C CA . SER B 1 250 ? 16.562 -21.516 -16.875 1 80.81 250 SER B CA 1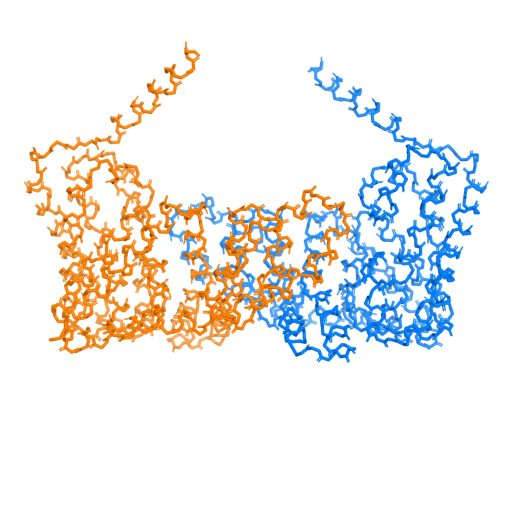
ATOM 4269 C C . SER B 1 250 ? 17.734 -22.125 -17.625 1 80.81 250 SER B C 1
ATOM 4271 O O . SER B 1 250 ? 17.766 -22.109 -18.859 1 80.81 250 SER B O 1
ATOM 4273 N N . ALA B 1 251 ? 18.672 -22.641 -16.859 1 83.69 251 ALA B N 1
ATOM 4274 C CA . ALA B 1 251 ? 19.844 -23.281 -17.469 1 83.69 251 ALA B CA 1
ATOM 4275 C C . ALA B 1 251 ? 19.484 -24.656 -18 1 83.69 251 ALA B C 1
ATOM 4277 O O . ALA B 1 251 ? 20.219 -25.219 -18.828 1 83.69 251 ALA B O 1
ATOM 4278 N N . ASN B 1 252 ? 18.438 -25.234 -17.516 1 89.38 252 ASN B N 1
ATOM 4279 C CA . ASN B 1 252 ? 18 -26.562 -17.922 1 89.38 252 ASN B CA 1
ATOM 4280 C C . ASN B 1 252 ? 16.516 -26.562 -18.312 1 89.38 252 ASN B C 1
ATOM 4282 O O . ASN B 1 252 ? 15.727 -27.312 -17.75 1 89.38 252 ASN B O 1
ATOM 4286 N N . PRO B 1 253 ? 16.141 -25.891 -19.328 1 88.56 253 PRO B N 1
ATOM 4287 C CA . PRO B 1 253 ? 14.719 -25.672 -19.625 1 88.56 253 PRO B CA 1
ATOM 4288 C C . PRO B 1 253 ? 14.031 -26.938 -20.156 1 88.56 253 PRO B C 1
ATOM 4290 O O . PRO B 1 253 ? 12.883 -27.219 -19.797 1 88.56 253 PRO B O 1
ATOM 4293 N N . ILE B 1 254 ? 14.641 -27.703 -20.906 1 91.25 254 ILE B N 1
ATOM 4294 C CA . ILE B 1 254 ? 13.984 -28.812 -21.578 1 91.25 254 ILE B CA 1
ATOM 4295 C C . ILE B 1 254 ? 13.586 -29.875 -20.562 1 91.25 254 ILE B C 1
ATOM 4297 O O . ILE B 1 254 ? 12.414 -30.219 -20.438 1 91.25 254 ILE B O 1
ATOM 4301 N N . PRO B 1 255 ? 14.523 -30.359 -19.781 1 92.62 255 PRO B N 1
ATOM 4302 C CA . PRO B 1 255 ? 14.141 -31.391 -18.812 1 92.62 255 PRO B CA 1
ATOM 4303 C C . PRO B 1 255 ? 13.117 -30.891 -17.797 1 92.62 255 PRO B C 1
ATOM 4305 O O . PRO B 1 255 ? 12.188 -31.625 -17.438 1 92.62 255 PRO B O 1
ATOM 4308 N N . VAL B 1 256 ? 13.281 -29.688 -17.422 1 91.56 256 VAL B N 1
ATOM 4309 C CA . VAL B 1 256 ? 12.438 -29.188 -16.344 1 91.56 256 VAL B CA 1
ATOM 4310 C C . VAL B 1 256 ? 11.047 -28.859 -16.891 1 91.56 256 VAL B C 1
ATOM 4312 O O . VAL B 1 256 ? 10.031 -29.281 -16.344 1 91.56 256 VAL B O 1
ATOM 4315 N N . TYR B 1 257 ? 10.938 -28.172 -18.016 1 92.81 257 TYR B N 1
ATOM 4316 C CA . TYR B 1 257 ? 9.648 -27.734 -18.531 1 92.81 257 TYR B CA 1
ATOM 4317 C C . TYR B 1 257 ? 8.852 -28.891 -19.094 1 92.81 257 TYR B C 1
ATOM 4319 O O . TYR B 1 257 ? 7.629 -28.953 -18.938 1 92.81 257 TYR B O 1
ATOM 4327 N N . VAL B 1 258 ? 9.531 -29.766 -19.75 1 94.75 258 VAL B N 1
ATOM 4328 C CA . VAL B 1 258 ? 8.836 -30.906 -20.312 1 94.75 258 VAL B CA 1
ATOM 4329 C C . VAL B 1 258 ? 8.273 -31.781 -19.188 1 94.75 258 VAL B C 1
ATOM 4331 O O . VAL B 1 258 ? 7.117 -32.219 -19.25 1 94.75 258 VAL B O 1
ATOM 4334 N N . THR B 1 259 ? 9.07 -32.031 -18.219 1 95.81 259 THR B N 1
ATOM 4335 C CA . THR B 1 259 ? 8.633 -32.844 -17.078 1 95.81 259 THR B CA 1
ATOM 4336 C C . THR B 1 259 ? 7.484 -32.156 -16.344 1 95.81 259 THR B C 1
ATOM 4338 O O . THR B 1 259 ? 6.516 -32.812 -15.953 1 95.81 259 THR B O 1
ATOM 4341 N N . ASN B 1 260 ? 7.621 -30.875 -16.141 1 95.44 260 ASN B N 1
ATOM 4342 C CA . ASN B 1 260 ? 6.578 -30.125 -15.445 1 95.44 260 ASN B CA 1
ATOM 4343 C C . ASN B 1 260 ? 5.285 -30.094 -16.25 1 95.44 260 ASN B C 1
ATOM 4345 O O . ASN B 1 260 ? 4.191 -30.109 -15.688 1 95.44 260 ASN B O 1
ATOM 4349 N N . PHE B 1 261 ? 5.391 -30.016 -17.562 1 96.06 261 PHE B N 1
ATOM 4350 C CA . PHE B 1 261 ? 4.199 -30.031 -18.406 1 96.06 261 PHE B CA 1
ATOM 4351 C C . PHE B 1 261 ? 3.443 -31.344 -18.266 1 96.06 261 PHE B C 1
ATOM 4353 O O . PHE B 1 261 ? 2.223 -31.344 -18.094 1 96.06 261 PHE B O 1
ATOM 4360 N N . ILE B 1 262 ? 4.172 -32.406 -18.312 1 96.81 262 ILE B N 1
ATOM 4361 C CA . ILE B 1 262 ? 3.562 -33.75 -18.25 1 96.81 262 ILE B CA 1
ATOM 4362 C C . ILE B 1 262 ? 2.988 -33.969 -16.844 1 96.81 262 ILE B C 1
ATOM 4364 O O . ILE B 1 262 ? 1.843 -34.406 -16.703 1 96.81 262 ILE B O 1
ATOM 4368 N N . GLY B 1 263 ? 3.773 -33.719 -15.875 1 96.94 263 GLY B N 1
ATOM 4369 C CA . GLY B 1 263 ? 3.303 -33.906 -14.508 1 96.94 263 GLY B CA 1
ATOM 4370 C C . GLY B 1 263 ? 2.111 -33.031 -14.172 1 96.94 263 GLY B C 1
ATOM 4371 O O . GLY B 1 263 ? 1.156 -33.469 -13.539 1 96.94 263 GLY B O 1
ATOM 4372 N N . GLY B 1 264 ? 2.219 -31.766 -14.539 1 97 264 GLY B N 1
ATOM 4373 C CA . GLY B 1 264 ? 1.104 -30.859 -14.328 1 97 264 GLY B CA 1
ATOM 4374 C C . GLY B 1 264 ? -0.155 -31.281 -15.062 1 97 264 GLY B C 1
ATOM 4375 O O . GLY B 1 264 ? -1.262 -31.125 -14.547 1 97 264 GLY B O 1
ATOM 4376 N N . GLY B 1 265 ? 0.056 -31.688 -16.281 1 97.56 265 GLY B N 1
ATOM 4377 C CA . GLY B 1 265 ? -1.076 -32.188 -17.047 1 97.56 265 GLY B CA 1
ATOM 4378 C C . GLY B 1 265 ? -1.777 -33.344 -16.359 1 97.56 265 GLY B C 1
ATOM 4379 O O . GLY B 1 265 ? -3.008 -33.406 -16.328 1 97.56 265 GLY B O 1
ATOM 4380 N N . LEU B 1 266 ? -1.022 -34.312 -15.867 1 97.69 266 LEU B N 1
ATOM 4381 C CA . LEU B 1 266 ? -1.598 -35.438 -15.156 1 97.69 266 LEU B CA 1
ATOM 4382 C C . LEU B 1 266 ? -2.373 -34.969 -13.922 1 97.69 266 LEU B C 1
ATOM 4384 O O . LEU B 1 266 ? -3.463 -35.5 -13.648 1 97.69 266 LEU B O 1
ATOM 4388 N N . ALA B 1 267 ? -1.784 -34.062 -13.227 1 97.25 267 ALA B N 1
ATOM 4389 C CA . ALA B 1 267 ? -2.479 -33.5 -12.078 1 97.25 267 ALA B CA 1
ATOM 4390 C C . ALA B 1 267 ? -3.789 -32.844 -12.492 1 97.25 267 ALA B C 1
ATOM 4392 O O . ALA B 1 267 ? -4.793 -32.938 -11.789 1 97.25 267 ALA B O 1
ATOM 4393 N N . GLY B 1 268 ? -3.73 -32.125 -13.602 1 97.38 268 GLY B N 1
ATOM 4394 C CA . GLY B 1 268 ? -4.938 -31.516 -14.117 1 97.38 268 GLY B CA 1
ATOM 4395 C C . GLY B 1 268 ? -6.062 -32.5 -14.375 1 97.38 268 GLY B C 1
ATOM 4396 O O . GLY B 1 268 ? -7.223 -32.219 -14.078 1 97.38 268 GLY B O 1
ATOM 4397 N N . ILE B 1 269 ? -5.691 -33.625 -14.898 1 97.06 269 ILE B N 1
ATOM 4398 C CA . ILE B 1 269 ? -6.672 -34.656 -15.164 1 97.06 269 ILE B CA 1
ATOM 4399 C C . ILE B 1 269 ? -7.27 -35.156 -13.844 1 97.06 269 ILE B C 1
ATOM 4401 O O . ILE B 1 269 ? -8.477 -35.406 -13.758 1 97.06 269 ILE B O 1
ATOM 4405 N N . ILE B 1 270 ? -6.473 -35.344 -12.883 1 97.5 270 ILE B N 1
ATOM 4406 C CA . ILE B 1 270 ? -6.922 -35.781 -11.57 1 97.5 270 ILE B CA 1
ATOM 4407 C C . ILE B 1 270 ? -7.918 -34.781 -10.984 1 97.5 270 ILE B C 1
ATOM 4409 O O . ILE B 1 270 ? -8.969 -35.188 -10.469 1 97.5 270 ILE B O 1
ATOM 4413 N N . VAL B 1 271 ? -7.605 -33.531 -11.055 1 97.12 271 VAL B N 1
ATOM 4414 C CA . VAL B 1 271 ? -8.445 -32.469 -10.492 1 97.12 271 VAL B CA 1
ATOM 4415 C C . VAL B 1 271 ? -9.805 -32.469 -11.18 1 97.12 271 VAL B C 1
ATOM 4417 O O . VAL B 1 271 ? -10.844 -32.312 -10.523 1 97.12 271 VAL B O 1
ATOM 4420 N N . THR B 1 272 ? -9.773 -32.594 -12.477 1 95.56 272 THR B N 1
ATOM 4421 C CA . THR B 1 272 ? -11.016 -32.625 -13.242 1 95.56 272 THR B CA 1
ATOM 4422 C C . THR B 1 272 ? -11.859 -33.844 -12.891 1 95.56 272 THR B C 1
ATOM 4424 O O . THR B 1 272 ? -13.086 -33.75 -12.859 1 95.56 272 THR B O 1
ATOM 4427 N N . HIS B 1 273 ? -11.188 -34.938 -12.711 1 95.38 273 HIS B N 1
ATOM 4428 C CA . HIS B 1 273 ? -11.898 -36.156 -12.375 1 95.38 273 HIS B CA 1
ATOM 4429 C C . HIS B 1 273 ? -12.672 -36 -11.07 1 95.38 273 HIS B C 1
ATOM 4431 O O . HIS B 1 273 ? -13.797 -36.5 -10.945 1 95.38 273 HIS B O 1
ATOM 4437 N N . PHE B 1 274 ? -12.109 -35.344 -10.102 1 96.31 274 PHE B N 1
ATOM 4438 C CA . PHE B 1 274 ? -12.734 -35.188 -8.797 1 96.31 274 PHE B CA 1
ATOM 4439 C C . PHE B 1 274 ? -13.688 -34 -8.805 1 96.31 274 PHE B C 1
ATOM 4441 O O . PHE B 1 274 ? -14.43 -33.781 -7.84 1 96.31 274 PHE B O 1
ATOM 4448 N N . GLY B 1 275 ? -13.672 -33.188 -9.805 1 94.25 275 GLY B N 1
ATOM 4449 C CA . GLY B 1 275 ? -14.586 -32.062 -9.953 1 94.25 275 GLY B CA 1
ATOM 4450 C C . GLY B 1 275 ? -14.352 -30.953 -8.938 1 94.25 275 GLY B C 1
ATOM 4451 O O . GLY B 1 275 ? -15.297 -30.406 -8.375 1 94.25 275 GLY B O 1
ATOM 4452 N N . LEU B 1 276 ? -13.172 -30.719 -8.664 1 95.81 276 LEU B N 1
ATOM 4453 C CA . LEU B 1 276 ? -12.852 -29.703 -7.664 1 95.81 276 LEU B CA 1
ATOM 4454 C C . LEU B 1 276 ? -12.984 -28.312 -8.242 1 95.81 276 LEU B C 1
ATOM 4456 O O . LEU B 1 276 ? -12.844 -28.109 -9.453 1 95.81 276 LEU B O 1
ATOM 4460 N N . ILE B 1 277 ? -13.273 -27.391 -7.359 1 94.69 277 ILE B N 1
ATOM 4461 C CA . ILE B 1 277 ? -13.43 -26 -7.805 1 94.69 277 ILE B CA 1
ATOM 4462 C C . ILE B 1 277 ? -12.656 -25.078 -6.871 1 94.69 277 ILE B C 1
ATOM 4464 O O . ILE B 1 277 ? -12.422 -25.406 -5.707 1 94.69 277 ILE B O 1
ATOM 4468 N N . ASN B 1 278 ? -12.156 -24 -7.414 1 93.62 278 ASN B N 1
ATOM 4469 C CA . ASN B 1 278 ? -11.492 -22.906 -6.727 1 93.62 278 ASN B CA 1
ATOM 4470 C C . ASN B 1 278 ? -11.953 -21.547 -7.262 1 93.62 278 ASN B C 1
ATOM 4472 O O . ASN B 1 278 ? -11.648 -21.203 -8.406 1 93.62 278 ASN B O 1
ATOM 4476 N N . ASN B 1 279 ? -12.625 -20.75 -6.465 1 90.31 279 ASN B N 1
ATOM 4477 C CA . ASN B 1 279 ? -13.172 -19.5 -6.941 1 90.31 279 ASN B CA 1
ATOM 4478 C C . ASN B 1 279 ? -12.305 -18.312 -6.523 1 90.31 279 ASN B C 1
ATOM 4480 O O . ASN B 1 279 ? -12.734 -17.156 -6.602 1 90.31 279 ASN B O 1
ATOM 4484 N N . ALA B 1 280 ? -11.164 -18.594 -6.031 1 87 280 ALA B N 1
ATOM 4485 C CA . ALA B 1 280 ? -10.203 -17.547 -5.664 1 87 280 ALA B CA 1
ATOM 4486 C C . ALA B 1 280 ? -9.117 -17.406 -6.727 1 87 280 ALA B C 1
ATOM 4488 O O . ALA B 1 280 ? -8.125 -18.141 -6.715 1 87 280 ALA B O 1
ATOM 4489 N N . THR B 1 281 ? -9.289 -16.359 -7.422 1 86.38 281 THR B N 1
ATOM 4490 C CA . THR B 1 281 ? -8.352 -16.125 -8.508 1 86.38 281 THR B CA 1
ATOM 4491 C C . THR B 1 281 ? -6.961 -15.812 -7.965 1 86.38 281 THR B C 1
ATOM 4493 O O . THR B 1 281 ? -6.824 -15.297 -6.855 1 86.38 281 THR B O 1
ATOM 4496 N N . GLY B 1 282 ? -5.91 -16.172 -8.711 1 85.25 282 GLY B N 1
ATOM 4497 C CA . GLY B 1 282 ? -4.543 -15.812 -8.359 1 85.25 282 GLY B CA 1
ATOM 4498 C C . GLY B 1 282 ? -3.994 -16.641 -7.203 1 85.25 282 GLY B C 1
ATOM 4499 O O . GLY B 1 282 ? -3.127 -16.172 -6.461 1 85.25 282 GLY B O 1
ATOM 4500 N N . THR B 1 283 ? -4.457 -17.781 -7.023 1 85.12 283 THR B N 1
ATOM 4501 C CA . THR B 1 283 ? -4.012 -18.594 -5.898 1 85.12 283 THR B CA 1
ATOM 4502 C C . THR B 1 283 ? -3.279 -19.844 -6.383 1 85.12 283 THR B C 1
ATOM 4504 O O . THR B 1 283 ? -3.303 -20.891 -5.719 1 85.12 283 THR B O 1
ATOM 4507 N N . ALA B 1 284 ? -2.742 -19.766 -7.551 1 86.94 284 ALA B N 1
ATOM 4508 C CA . ALA B 1 284 ? -2 -20.906 -8.094 1 86.94 284 ALA B CA 1
ATOM 4509 C C . ALA B 1 284 ? -0.597 -20.969 -7.5 1 86.94 284 ALA B C 1
ATOM 4511 O O . ALA B 1 284 ? 0.385 -20.641 -8.172 1 86.94 284 ALA B O 1
ATOM 4512 N N . THR B 1 285 ? -0.485 -21.422 -6.312 1 81.81 285 THR B N 1
ATOM 4513 C CA . THR B 1 285 ? 0.776 -21.625 -5.609 1 81.81 285 THR B CA 1
ATOM 4514 C C . THR B 1 285 ? 0.793 -22.984 -4.918 1 81.81 285 THR B C 1
ATOM 4516 O O . THR B 1 285 ? -0.261 -23.547 -4.605 1 81.81 285 THR B O 1
ATOM 4519 N N . PRO B 1 286 ? 1.969 -23.516 -4.73 1 82.62 286 PRO B N 1
ATOM 4520 C CA . PRO B 1 286 ? 2.074 -24.875 -4.207 1 82.62 286 PRO B CA 1
ATOM 4521 C C . PRO B 1 286 ? 1.366 -25.047 -2.865 1 82.62 286 PRO B C 1
ATOM 4523 O O . PRO B 1 286 ? 0.54 -25.953 -2.711 1 82.62 286 PRO B O 1
ATOM 4526 N N . ILE B 1 287 ? 1.656 -24.234 -1.961 1 79.44 287 ILE B N 1
ATOM 4527 C CA . ILE B 1 287 ? 1.146 -24.453 -0.61 1 79.44 287 ILE B CA 1
ATOM 4528 C C . ILE B 1 287 ? -0.192 -23.734 -0.447 1 79.44 287 ILE B C 1
ATOM 4530 O O . ILE B 1 287 ? -1.184 -24.344 -0.036 1 79.44 287 ILE B O 1
ATOM 4534 N N . ALA B 1 288 ? -0.201 -22.547 -0.842 1 78 288 ALA B N 1
ATOM 4535 C CA . ALA B 1 288 ? -1.419 -21.75 -0.666 1 78 288 ALA B CA 1
ATOM 4536 C C . ALA B 1 288 ? -2.541 -22.266 -1.56 1 78 288 ALA B C 1
ATOM 4538 O O . ALA B 1 288 ? -3.715 -22.234 -1.183 1 78 288 ALA B O 1
ATOM 4539 N N . GLY B 1 289 ? -2.166 -22.734 -2.68 1 85.5 289 GLY B N 1
ATOM 4540 C CA . GLY B 1 289 ? -3.168 -23.281 -3.578 1 85.5 289 GLY B CA 1
ATOM 4541 C C . GLY B 1 289 ? -3.924 -24.453 -2.98 1 85.5 289 GLY B C 1
ATOM 4542 O O . GLY B 1 289 ? -5.145 -24.562 -3.125 1 85.5 289 GLY B O 1
ATOM 4543 N N . LEU B 1 290 ? -3.197 -25.281 -2.328 1 88.56 290 LEU B N 1
ATOM 4544 C CA . LEU B 1 290 ? -3.822 -26.438 -1.683 1 88.56 290 LEU B CA 1
ATOM 4545 C C . LEU B 1 290 ? -4.738 -25.984 -0.546 1 88.56 290 LEU B C 1
ATOM 4547 O O . LEU B 1 290 ? -5.855 -26.5 -0.411 1 88.56 290 LEU B O 1
ATOM 4551 N N . MET B 1 291 ? -4.273 -25.141 0.207 1 83.75 291 MET B N 1
ATOM 4552 C CA . MET B 1 291 ? -5.023 -24.703 1.383 1 83.75 291 MET B CA 1
ATOM 4553 C C . MET B 1 291 ? -6.359 -24.094 0.98 1 83.75 291 MET B C 1
ATOM 4555 O O . MET B 1 291 ? -7.363 -24.266 1.672 1 83.75 291 MET B O 1
ATOM 4559 N N . VAL B 1 292 ? -6.316 -23.359 -0.078 1 85.94 292 VAL B N 1
ATOM 4560 C CA . VAL B 1 292 ? -7.527 -22.656 -0.506 1 85.94 292 VAL B CA 1
ATOM 4561 C C . VAL B 1 292 ? -8.547 -23.672 -1.024 1 85.94 292 VAL B C 1
ATOM 4563 O O . VAL B 1 292 ? -9.758 -23.438 -0.942 1 85.94 292 VAL B O 1
ATOM 4566 N N . MET B 1 293 ? -8.07 -24.781 -1.521 1 91.06 293 MET B N 1
ATOM 4567 C CA . MET B 1 293 ? -8.953 -25.812 -2.047 1 91.06 293 MET B CA 1
ATOM 4568 C C . MET B 1 293 ? -9.883 -26.328 -0.959 1 91.06 293 MET B C 1
ATOM 4570 O O . MET B 1 293 ? -11.031 -26.688 -1.233 1 91.06 293 MET B O 1
ATOM 4574 N N . TYR B 1 294 ? -9.43 -26.359 0.254 1 87.88 294 TYR B N 1
ATOM 4575 C CA . TYR B 1 294 ? -10.219 -26.859 1.369 1 87.88 294 TYR B CA 1
ATOM 4576 C C . TYR B 1 294 ? -11.398 -25.938 1.662 1 87.88 294 TYR B C 1
ATOM 4578 O O . TYR B 1 294 ? -12.383 -26.344 2.277 1 87.88 294 TYR B O 1
ATOM 4586 N N . GLY B 1 295 ? -11.312 -24.766 1.209 1 84.5 295 GLY B N 1
ATOM 4587 C CA . GLY B 1 295 ? -12.367 -23.797 1.444 1 84.5 295 GLY B CA 1
ATOM 4588 C C . GLY B 1 295 ? -13.531 -23.938 0.482 1 84.5 295 GLY B C 1
ATOM 4589 O O . GLY B 1 295 ? -14.641 -23.484 0.767 1 84.5 295 GLY B O 1
ATOM 4590 N N . PHE B 1 296 ? -13.344 -24.609 -0.643 1 89.56 296 PHE B N 1
ATOM 4591 C CA . PHE B 1 296 ? -14.375 -24.625 -1.68 1 89.56 296 PHE B CA 1
ATOM 4592 C C . PHE B 1 296 ? -14.867 -26.047 -1.944 1 89.56 296 PHE B C 1
ATOM 4594 O O . PHE B 1 296 ? -15.789 -26.25 -2.738 1 89.56 296 PHE B O 1
ATOM 4601 N N . ASN B 1 297 ? -14.219 -27.016 -1.335 1 92.94 297 ASN B N 1
ATOM 4602 C CA . ASN B 1 297 ? -14.508 -28.406 -1.62 1 92.94 297 ASN B CA 1
ATOM 4603 C C . ASN B 1 297 ? -14.539 -29.25 -0.344 1 92.94 297 ASN B C 1
ATOM 4605 O O . ASN B 1 297 ? -14.141 -28.781 0.723 1 92.94 297 ASN B O 1
ATOM 4609 N N . ASP B 1 298 ? -15.078 -30.484 -0.447 1 92.19 298 ASP B N 1
ATOM 4610 C CA . ASP B 1 298 ? -15.016 -31.453 0.655 1 92.19 298 ASP B CA 1
ATOM 4611 C C . ASP B 1 298 ? -13.57 -31.797 1.008 1 92.19 298 ASP B C 1
ATOM 4613 O O . ASP B 1 298 ? -12.781 -32.125 0.13 1 92.19 298 ASP B O 1
ATOM 4617 N N . PRO B 1 299 ? -13.25 -31.641 2.271 1 91.19 299 PRO B N 1
ATOM 4618 C CA . PRO B 1 299 ? -11.859 -31.844 2.695 1 91.19 299 PRO B CA 1
ATOM 4619 C C . PRO B 1 299 ? -11.344 -33.25 2.352 1 91.19 299 PRO B C 1
ATOM 4621 O O . PRO B 1 299 ? -10.156 -33.406 2.035 1 91.19 299 PRO B O 1
ATOM 4624 N N . LYS B 1 300 ? -12.117 -34.156 2.455 1 94.94 300 LYS B N 1
ATOM 4625 C CA . LYS B 1 300 ? -11.688 -35.531 2.135 1 94.94 300 LYS B CA 1
ATOM 4626 C C . LYS B 1 300 ? -11.344 -35.656 0.655 1 94.94 300 LYS B C 1
ATOM 4628 O O . LYS B 1 300 ? -10.32 -36.25 0.302 1 94.94 300 LYS B O 1
ATOM 4633 N N . THR B 1 301 ? -12.203 -35.125 -0.143 1 96.31 301 THR B N 1
ATOM 4634 C CA . THR B 1 301 ? -11.977 -35.219 -1.583 1 96.31 301 THR B CA 1
ATOM 4635 C C . THR B 1 301 ? -10.719 -34.438 -1.975 1 96.31 301 THR B C 1
ATOM 4637 O O . THR B 1 301 ? -9.945 -34.875 -2.82 1 96.31 301 THR B O 1
ATOM 4640 N N . VAL B 1 302 ? -10.602 -33.312 -1.354 1 95.44 302 VAL B N 1
ATOM 4641 C CA . VAL B 1 302 ? -9.438 -32.469 -1.637 1 95.44 302 VAL B CA 1
ATOM 4642 C C . VAL B 1 302 ? -8.164 -33.219 -1.238 1 95.44 302 VAL B C 1
ATOM 4644 O O . VAL B 1 302 ? -7.18 -33.219 -1.979 1 95.44 302 VAL B O 1
ATOM 4647 N N . THR B 1 303 ? -8.148 -33.812 -0.082 1 96.12 303 THR B N 1
ATOM 4648 C CA . THR B 1 303 ? -6.969 -34.5 0.42 1 96.12 303 THR B CA 1
ATOM 4649 C C . THR B 1 303 ? -6.605 -35.688 -0.489 1 96.12 303 THR B C 1
ATOM 4651 O O . THR B 1 303 ? -5.434 -35.875 -0.819 1 96.12 303 THR B O 1
ATOM 4654 N N . ILE B 1 304 ? -7.574 -36.406 -0.896 1 97.31 304 ILE B N 1
ATOM 4655 C CA . ILE B 1 304 ? -7.344 -37.531 -1.775 1 97.31 304 ILE B CA 1
ATOM 4656 C C . ILE B 1 304 ? -6.793 -37.062 -3.115 1 97.31 304 ILE B C 1
ATOM 4658 O O . ILE B 1 304 ? -5.82 -37.625 -3.631 1 97.31 304 ILE B O 1
ATOM 4662 N N . ALA B 1 305 ? -7.445 -36.062 -3.641 1 97.19 305 ALA B N 1
ATOM 4663 C CA . ALA B 1 305 ? -6.992 -35.5 -4.914 1 97.19 305 ALA B CA 1
ATOM 4664 C C . ALA B 1 305 ? -5.57 -34.969 -4.801 1 97.19 305 ALA B C 1
ATOM 4666 O O . ALA B 1 305 ? -4.766 -35.125 -5.723 1 97.19 305 ALA B O 1
ATOM 4667 N N . ALA B 1 306 ? -5.344 -34.312 -3.701 1 96.62 306 ALA B N 1
ATOM 4668 C CA . ALA B 1 306 ? -4.02 -33.719 -3.477 1 96.62 306 ALA B CA 1
ATOM 4669 C C . ALA B 1 306 ? -2.951 -34.812 -3.42 1 96.62 306 ALA B C 1
ATOM 4671 O O . ALA B 1 306 ? -1.851 -34.656 -3.949 1 96.62 306 ALA B O 1
ATOM 4672 N N . ILE B 1 307 ? -3.25 -35.875 -2.744 1 97.31 307 ILE B N 1
ATOM 4673 C CA . ILE B 1 307 ? -2.32 -37 -2.643 1 97.31 307 ILE B CA 1
ATOM 4674 C C . ILE B 1 307 ? -2.061 -37.594 -4.031 1 97.31 307 ILE B C 1
ATOM 4676 O O . ILE B 1 307 ? -0.915 -37.875 -4.387 1 97.31 307 ILE B O 1
ATOM 4680 N N . PHE B 1 308 ? -3.059 -37.719 -4.805 1 97.62 308 PHE B N 1
ATOM 4681 C CA . PHE B 1 308 ? -2.908 -38.25 -6.156 1 97.62 308 PHE B CA 1
ATOM 4682 C C . PHE B 1 308 ? -2.098 -37.312 -7.027 1 97.62 308 PHE B C 1
ATOM 4684 O O . PHE B 1 308 ? -1.315 -37.719 -7.871 1 97.62 308 PHE B O 1
ATOM 4691 N N . CYS B 1 309 ? -2.365 -36.031 -6.898 1 97 309 CYS B N 1
ATOM 4692 C CA . CYS B 1 309 ? -1.589 -35.062 -7.645 1 97 309 CYS B CA 1
ATOM 4693 C C . CYS B 1 309 ? -0.119 -35.094 -7.246 1 97 309 CYS B C 1
ATOM 4695 O O . CYS B 1 309 ? 0.764 -34.969 -8.094 1 97 309 CYS B O 1
ATOM 4697 N N . ALA B 1 310 ? 0.103 -35.25 -5.926 1 96.31 310 ALA B N 1
ATOM 4698 C CA . ALA B 1 310 ? 1.473 -35.375 -5.434 1 96.31 310 ALA B CA 1
ATOM 4699 C C . ALA B 1 310 ? 2.16 -36.594 -6.012 1 96.31 310 ALA B C 1
ATOM 4701 O O . ALA B 1 310 ? 3.322 -36.531 -6.418 1 96.31 310 ALA B O 1
ATOM 4702 N N . LEU B 1 311 ? 1.476 -37.656 -6.031 1 97.19 311 LEU B N 1
ATOM 4703 C CA . LEU B 1 311 ? 2.01 -38.906 -6.574 1 97.19 311 LEU B CA 1
ATOM 4704 C C . LEU B 1 311 ? 2.254 -38.781 -8.07 1 97.19 311 LEU B C 1
ATOM 4706 O O . LEU B 1 311 ? 3.262 -39.281 -8.586 1 97.19 311 LEU B O 1
ATOM 4710 N N . ALA B 1 312 ? 1.288 -38.188 -8.711 1 96.69 312 ALA B N 1
ATOM 4711 C CA . ALA B 1 312 ? 1.462 -37.969 -10.141 1 96.69 312 ALA B CA 1
ATOM 4712 C C . ALA B 1 312 ? 2.684 -37.094 -10.414 1 96.69 312 ALA B C 1
ATOM 4714 O O . ALA B 1 312 ? 3.416 -37.312 -11.383 1 96.69 312 ALA B O 1
ATOM 4715 N N . GLY B 1 313 ? 2.809 -36.094 -9.617 1 95.62 313 GLY B N 1
ATOM 4716 C CA . GLY B 1 313 ? 3.988 -35.25 -9.734 1 95.62 313 GLY B CA 1
ATOM 4717 C C . GLY B 1 313 ? 5.285 -36 -9.5 1 95.62 313 GLY B C 1
ATOM 4718 O O . GLY B 1 313 ? 6.223 -35.875 -10.289 1 95.62 313 GLY B O 1
ATOM 4719 N N . ALA B 1 314 ? 5.301 -36.75 -8.414 1 95.94 314 ALA B N 1
ATOM 4720 C CA . ALA B 1 314 ? 6.484 -37.531 -8.102 1 95.94 314 ALA B CA 1
ATOM 4721 C C . ALA B 1 314 ? 6.789 -38.531 -9.219 1 95.94 314 ALA B C 1
ATOM 4723 O O . ALA B 1 314 ? 7.949 -38.75 -9.57 1 95.94 314 ALA B O 1
ATOM 4724 N N . PHE B 1 315 ? 5.805 -39.094 -9.695 1 97.12 315 PHE B N 1
ATOM 4725 C CA . PHE B 1 315 ? 5.957 -40.062 -10.789 1 97.12 315 PHE B CA 1
ATOM 4726 C C . PHE B 1 315 ? 6.531 -39.375 -12.023 1 97.12 315 PHE B C 1
ATOM 4728 O O . PHE B 1 315 ? 7.422 -39.906 -12.68 1 97.12 315 PHE B O 1
ATOM 4735 N N . ALA B 1 316 ? 5.926 -38.281 -12.367 1 96.75 316 ALA B N 1
ATOM 4736 C CA . ALA B 1 316 ? 6.434 -37.531 -13.516 1 96.75 316 ALA B CA 1
ATOM 4737 C C . ALA B 1 316 ? 7.891 -37.125 -13.297 1 96.75 316 ALA B C 1
ATOM 4739 O O . ALA B 1 316 ? 8.68 -37.125 -14.25 1 96.75 316 ALA B O 1
ATOM 4740 N N . GLY B 1 317 ? 8.227 -36.688 -12.078 1 95.19 317 GLY B N 1
ATOM 4741 C CA . GLY B 1 317 ? 9.609 -36.406 -11.766 1 95.19 317 GLY B CA 1
ATOM 4742 C C . GLY B 1 317 ? 10.539 -37.562 -11.977 1 95.19 317 GLY B C 1
ATOM 4743 O O . GLY B 1 317 ? 11.648 -37.406 -12.492 1 95.19 317 GLY B O 1
ATOM 4744 N N . LEU B 1 318 ? 10.109 -38.719 -11.523 1 95.81 318 LEU B N 1
ATOM 4745 C CA . LEU B 1 318 ? 10.883 -39.969 -11.719 1 95.81 318 LEU B CA 1
ATOM 4746 C C . LEU B 1 318 ? 11.031 -40.281 -13.195 1 95.81 318 LEU B C 1
ATOM 4748 O O . LEU B 1 318 ? 12.125 -40.625 -13.656 1 95.81 318 LEU B O 1
ATOM 4752 N N . LEU B 1 319 ? 9.961 -40.188 -13.883 1 95.75 319 LEU B N 1
ATOM 4753 C CA . LEU B 1 319 ? 9.992 -40.469 -15.32 1 95.75 319 LEU B CA 1
ATOM 4754 C C . LEU B 1 319 ? 10.914 -39.469 -16.031 1 95.75 319 LEU B C 1
ATOM 4756 O O . LEU B 1 319 ? 11.664 -39.844 -16.938 1 95.75 319 LEU B O 1
ATOM 4760 N N . GLY B 1 320 ? 10.703 -38.25 -15.742 1 94.25 320 GLY B N 1
ATOM 4761 C CA . GLY B 1 320 ? 11.57 -37.25 -16.328 1 94.25 320 GLY B CA 1
ATOM 4762 C C . GLY B 1 320 ? 13.039 -37.469 -16.062 1 94.25 320 GLY B C 1
ATOM 4763 O O . GLY B 1 320 ? 13.883 -37.25 -16.938 1 94.25 320 GLY B O 1
ATOM 4764 N N . SER B 1 321 ? 13.359 -37.906 -14.852 1 93.81 321 SER B N 1
ATOM 4765 C CA . SER B 1 321 ? 14.75 -38.188 -14.5 1 93.81 321 SER B CA 1
ATOM 4766 C C . SER B 1 321 ? 15.312 -39.344 -15.312 1 93.81 321 SER B C 1
ATOM 4768 O O . SER B 1 321 ? 16.5 -39.375 -15.609 1 93.81 321 SER B O 1
ATOM 4770 N N . ILE B 1 322 ? 14.508 -40.281 -15.625 1 94.31 322 ILE B N 1
ATOM 4771 C CA . ILE B 1 322 ? 14.93 -41.438 -16.406 1 94.31 322 ILE B CA 1
ATOM 4772 C C . ILE B 1 322 ? 15.109 -41.031 -17.875 1 94.31 322 ILE B C 1
ATOM 4774 O O . ILE B 1 322 ? 16.094 -41.406 -18.516 1 94.31 322 ILE B O 1
ATOM 4778 N N . VAL B 1 323 ? 14.188 -40.25 -18.375 1 93.31 323 VAL B N 1
ATOM 4779 C CA . VAL B 1 323 ? 14.203 -39.844 -19.781 1 93.31 323 VAL B CA 1
ATOM 4780 C C . VAL B 1 323 ? 15.406 -38.906 -20.031 1 93.31 323 VAL B C 1
ATOM 4782 O O . VAL B 1 323 ? 16.047 -39 -21.078 1 93.31 323 VAL B O 1
ATOM 4785 N N . PHE B 1 324 ? 15.68 -38.094 -19.062 1 92.38 324 PHE B N 1
ATOM 4786 C CA . PHE B 1 324 ? 16.719 -37.094 -19.281 1 92.38 324 PHE B CA 1
ATOM 4787 C C . PHE B 1 324 ? 18 -37.469 -18.531 1 92.38 324 PHE B C 1
ATOM 4789 O O . PHE B 1 324 ? 18.812 -36.594 -18.219 1 92.38 324 PHE B O 1
ATOM 4796 N N . LYS B 1 325 ? 18.094 -38.656 -18.188 1 88.69 325 LYS B N 1
ATOM 4797 C CA . LYS B 1 325 ? 19.266 -39.125 -17.469 1 88.69 325 LYS B CA 1
ATOM 4798 C C . LYS B 1 325 ? 20.562 -38.812 -18.234 1 88.69 325 LYS B C 1
ATOM 4800 O O . LYS B 1 325 ? 21.578 -38.5 -17.641 1 88.69 325 LYS B O 1
ATOM 4805 N N . ASN B 1 326 ? 20.422 -38.938 -19.562 1 87.81 326 ASN B N 1
ATOM 4806 C CA . ASN B 1 326 ? 21.609 -38.75 -20.375 1 87.81 326 ASN B CA 1
ATOM 4807 C C . ASN B 1 326 ? 21.656 -37.344 -21 1 87.81 326 ASN B C 1
ATOM 4809 O O . ASN B 1 326 ? 22.5 -37.062 -21.859 1 87.81 326 ASN B O 1
ATOM 4813 N N . TYR B 1 327 ? 20.75 -36.594 -20.625 1 87.12 327 TYR B N 1
ATOM 4814 C CA . TYR B 1 327 ? 20.734 -35.219 -21.109 1 87.12 327 TYR B CA 1
ATOM 4815 C C . TYR B 1 327 ? 21.781 -34.375 -20.391 1 87.12 327 TYR B C 1
ATOM 4817 O O . TYR B 1 327 ? 21.984 -34.531 -19.188 1 87.12 327 TYR B O 1
ATOM 4825 N N . LYS B 1 328 ? 22.547 -33.594 -21.062 1 84.31 328 LYS B N 1
ATOM 4826 C CA . LYS B 1 328 ? 23.547 -32.719 -20.438 1 84.31 328 LYS B CA 1
ATOM 4827 C C . LYS B 1 328 ? 22.875 -31.625 -19.594 1 84.31 328 LYS B C 1
ATOM 4829 O O . LYS B 1 328 ? 22.125 -30.797 -20.109 1 84.31 328 LYS B O 1
ATOM 4834 N N . ILE B 1 329 ? 23.031 -31.781 -18.297 1 86.31 329 ILE B N 1
ATOM 4835 C CA . ILE B 1 329 ? 22.406 -30.828 -17.391 1 86.31 329 ILE B CA 1
ATOM 4836 C C . ILE B 1 329 ? 23.453 -29.922 -16.766 1 86.31 329 ILE B C 1
ATOM 4838 O O . ILE B 1 329 ? 24.625 -30.312 -16.672 1 86.31 329 ILE B O 1
ATOM 4842 N N . ARG B 1 330 ? 23.062 -28.766 -16.406 1 81.44 330 ARG B N 1
ATOM 4843 C CA . ARG B 1 330 ? 23.922 -27.828 -15.68 1 81.44 330 ARG B CA 1
ATOM 4844 C C . ARG B 1 330 ? 23.547 -27.781 -14.203 1 81.44 330 ARG B C 1
ATOM 4846 O O . ARG B 1 330 ? 22.422 -27.391 -13.852 1 81.44 330 ARG B O 1
ATOM 4853 N N . THR B 1 331 ? 24.578 -28.031 -13.406 1 83.06 331 THR B N 1
ATOM 4854 C CA . THR B 1 331 ? 24.312 -28.125 -11.977 1 83.06 331 THR B CA 1
ATOM 4855 C C . THR B 1 331 ? 24.516 -26.766 -11.305 1 83.06 331 THR B C 1
ATOM 4857 O O . THR B 1 331 ? 25.078 -25.844 -11.906 1 83.06 331 THR B O 1
ATOM 4860 N N . VAL B 1 332 ? 23.984 -26.719 -10.062 1 83.69 332 VAL B N 1
ATOM 4861 C CA . VAL B 1 332 ? 24.109 -25.484 -9.273 1 83.69 332 VAL B CA 1
ATOM 4862 C C . VAL B 1 332 ? 25.578 -25.141 -9.094 1 83.69 332 VAL B C 1
ATOM 4864 O O . VAL B 1 332 ? 25.969 -23.969 -9.188 1 83.69 332 VAL B O 1
ATOM 4867 N N . ALA B 1 333 ? 26.391 -26.109 -8.828 1 76.81 333 ALA B N 1
ATOM 4868 C CA . ALA B 1 333 ? 27.828 -25.906 -8.625 1 76.81 333 ALA B CA 1
ATOM 4869 C C . ALA B 1 333 ? 28.484 -25.312 -9.875 1 76.81 333 ALA B C 1
ATOM 4871 O O . ALA B 1 333 ? 29.328 -24.438 -9.781 1 76.81 333 ALA B O 1
ATOM 4872 N N . GLU B 1 334 ? 28.094 -25.766 -10.992 1 81.19 334 GLU B N 1
ATOM 4873 C CA . GLU B 1 334 ? 28.641 -25.281 -12.258 1 81.19 334 GLU B CA 1
ATOM 4874 C C . GLU B 1 334 ? 28.219 -23.844 -12.523 1 81.19 334 GLU B C 1
ATOM 4876 O O . GLU B 1 334 ? 29 -23.047 -13.047 1 81.19 334 GLU B O 1
ATOM 4881 N N . LEU B 1 335 ? 27.016 -23.594 -12.172 1 80 335 LEU B N 1
ATOM 4882 C CA . LEU B 1 335 ? 26.484 -22.25 -12.406 1 80 335 LEU B CA 1
ATOM 4883 C C . LEU B 1 335 ? 27.125 -21.234 -11.461 1 80 335 LEU B C 1
ATOM 4885 O O . LEU B 1 335 ? 27.391 -20.094 -11.859 1 80 335 LEU B O 1
ATOM 4889 N N . ARG B 1 336 ? 27.281 -21.547 -10.25 1 74.12 336 ARG B N 1
ATOM 4890 C CA . ARG B 1 336 ? 27.906 -20.656 -9.281 1 74.12 336 ARG B CA 1
ATOM 4891 C C . ARG B 1 336 ? 29.391 -20.453 -9.602 1 74.12 336 ARG B C 1
ATOM 4893 O O . ARG B 1 336 ? 29.922 -19.359 -9.406 1 74.12 336 ARG B O 1
ATOM 4900 N N . ALA B 1 337 ? 30.078 -21.516 -10.086 1 70.94 337 ALA B N 1
ATOM 4901 C CA . ALA B 1 337 ? 31.484 -21.406 -10.508 1 70.94 337 ALA B CA 1
ATOM 4902 C C . ALA B 1 337 ? 31.625 -20.484 -11.711 1 70.94 337 ALA B C 1
ATOM 4904 O O . ALA B 1 337 ? 32.562 -19.672 -11.773 1 70.94 337 ALA B O 1
ATOM 4905 N N . ALA B 1 338 ? 30.656 -20.594 -12.539 1 68.44 338 ALA B N 1
ATOM 4906 C CA . ALA B 1 338 ? 30.672 -19.75 -13.727 1 68.44 338 ALA B CA 1
ATOM 4907 C C . ALA B 1 338 ? 30.453 -18.281 -13.359 1 68.44 338 ALA B C 1
ATOM 4909 O O . ALA B 1 338 ? 31.062 -17.391 -13.961 1 68.44 338 ALA B O 1
ATOM 4910 N N . SER B 1 339 ? 29.531 -18.062 -12.422 1 65.06 339 SER B N 1
ATOM 4911 C CA . SER B 1 339 ? 29.25 -16.688 -11.992 1 65.06 339 SER B CA 1
ATOM 4912 C C . SER B 1 339 ? 30.453 -16.078 -11.289 1 65.06 339 SER B C 1
ATOM 4914 O O . SER B 1 339 ? 30.734 -14.891 -11.469 1 65.06 339 SER B O 1
ATOM 4916 N N . GLU B 1 340 ? 31.109 -16.891 -10.469 1 63.59 340 GLU B N 1
ATOM 4917 C CA . GLU B 1 340 ? 32.312 -16.422 -9.797 1 63.59 340 GLU B CA 1
ATOM 4918 C C . GLU B 1 340 ? 33.438 -16.125 -10.797 1 63.59 340 GLU B C 1
ATOM 4920 O O . GLU B 1 340 ? 34.156 -15.141 -10.648 1 63.59 340 GLU B O 1
ATOM 4925 N N . GLU B 1 341 ? 33.531 -17.016 -11.734 1 62.28 341 GLU B N 1
ATOM 4926 C CA . GLU B 1 341 ? 34.562 -16.797 -12.758 1 62.28 341 GLU B CA 1
ATOM 4927 C C . GLU B 1 341 ? 34.281 -15.516 -13.547 1 62.28 341 GLU B C 1
ATOM 4929 O O . GLU B 1 341 ? 35.219 -14.773 -13.867 1 62.28 341 GLU B O 1
ATOM 4934 N N . GLN B 1 342 ? 33 -15.273 -13.82 1 61.34 342 GLN B N 1
ATOM 4935 C CA . GLN B 1 342 ? 32.656 -14.062 -14.547 1 61.34 342 GLN B CA 1
ATOM 4936 C C . GLN B 1 342 ? 32.906 -12.82 -13.703 1 61.34 342 GLN B C 1
ATOM 4938 O O . GLN B 1 342 ? 33.312 -11.781 -14.227 1 61.34 342 GLN B O 1
ATOM 4943 N N . GLU B 1 343 ? 32.625 -12.883 -12.477 1 59.56 343 GLU B N 1
ATOM 4944 C CA . GLU B 1 343 ? 32.875 -11.758 -11.578 1 59.56 343 GLU B CA 1
ATOM 4945 C C . GLU B 1 343 ? 34.375 -11.484 -11.477 1 59.56 343 GLU B C 1
ATOM 4947 O O . GLU B 1 343 ? 34.812 -10.32 -11.445 1 59.56 343 GLU B O 1
ATOM 4952 N N . ILE B 1 344 ? 35.25 -12.516 -11.391 1 62.34 344 ILE B N 1
ATOM 4953 C CA . ILE B 1 344 ? 36.688 -12.391 -11.336 1 62.34 344 ILE B CA 1
ATOM 4954 C C . ILE B 1 344 ? 37.219 -11.805 -12.648 1 62.34 344 ILE B C 1
ATOM 4956 O O . ILE B 1 344 ? 38.094 -10.93 -12.641 1 62.34 344 ILE B O 1
ATOM 4960 N N . GLU B 1 345 ? 36.656 -12.312 -13.68 1 59.97 345 GLU B N 1
ATOM 4961 C CA . GLU B 1 345 ? 37.062 -11.797 -14.984 1 59.97 345 GLU B CA 1
ATOM 4962 C C . GLU B 1 345 ? 36.719 -10.32 -15.133 1 59.97 345 GLU B C 1
ATOM 4964 O O . GLU B 1 345 ? 37.5 -9.547 -15.688 1 59.97 345 GLU B O 1
ATOM 4969 N N . GLN B 1 346 ? 35.594 -9.945 -14.719 1 54.84 346 GLN B N 1
ATOM 4970 C CA . GLN B 1 346 ? 35.156 -8.555 -14.805 1 54.84 346 GLN B CA 1
ATOM 4971 C C . GLN B 1 346 ? 35.969 -7.66 -13.875 1 54.84 346 GLN B C 1
ATOM 4973 O O . GLN B 1 346 ? 36.188 -6.488 -14.172 1 54.84 346 GLN B O 1
ATOM 4978 N N . ALA B 1 347 ? 36.375 -8.195 -12.773 1 60.81 347 ALA B N 1
ATOM 4979 C CA . ALA B 1 347 ? 37.156 -7.441 -11.789 1 60.81 347 ALA B CA 1
ATOM 4980 C C . ALA B 1 347 ? 38.594 -7.289 -12.234 1 60.81 347 ALA B C 1
ATOM 4982 O O . ALA B 1 347 ? 39.281 -6.312 -11.891 1 60.81 347 ALA B O 1
ATOM 4983 N N . THR B 1 348 ? 39.219 -8.117 -13.023 1 54.81 348 THR B N 1
ATOM 4984 C CA . THR B 1 348 ? 40.594 -8.109 -13.523 1 54.81 348 THR B CA 1
ATOM 4985 C C . THR B 1 348 ? 40.656 -7.453 -14.898 1 54.81 348 THR B C 1
ATOM 4987 O O . THR B 1 348 ? 41.75 -7.168 -15.398 1 54.81 348 THR B O 1
ATOM 4990 N N . ALA B 1 349 ? 39.688 -7.258 -15.227 1 45.03 349 ALA B N 1
ATOM 4991 C CA . ALA B 1 349 ? 39.719 -6.465 -16.453 1 45.03 349 ALA B CA 1
ATOM 4992 C C . ALA B 1 349 ? 39.688 -4.973 -16.141 1 45.03 349 ALA B C 1
ATOM 4994 O O . ALA B 1 349 ? 39 -4.531 -15.227 1 45.03 349 ALA B O 1
#

Organism: Clostridium botulinum (strain Hall / ATCC 3502 / NCTC 13319 / Type A) (NCBI:txid441771)